Protein AF-V6TIZ8-F1 (afdb_monomer)

Secondary structure (DSSP, 8-state):
--------HHHHHHHHHHHHHTSPPP-THHHHHHHHHT-HHHHHHH--SHHHHHHHHTTS-TT----TTTS-STTS-TT--HHHHHHHTT-HHHHHHHHHHHHSSTTGGGGGGTT---TT---HHHHHHHHT-HHHHHHHHHHHTT----S-EE---TTSS-SEEEE---HHHHHHHTT-HHHHHHHHTTSTT--EEEEEEEE-TTS-EEEEEEEE-HHHHHHHHHHH-TT-THHHHHHHHHHHHHHHHHHHHT-HHHHHHHHHHHTT-B-TTS-BHHHHHHHTT-HHHHHHHHHH-HHHHIIIIIT---TTS--HHHHHHHTT-HHHHHHHHHHHHTT----------S----SS--SSS---HHHHHHHTT-GGGHHHHSS---GGG--

Foldseek 3Di:
DDDDDPDDPVVVVVVVVVVLVPDDDDDCVVLVVVLVVQQLLVSLVPDDDLNNCVVRVLSHQQLDWDDCPNDNDPLGATQQGSLNSCLSVVVLVNSVSLLVLCPDPSNVSSCSLAQGAGPQQDHSLLSCLLVLVQVSVLSRLLFHFQRWGAHWDADDDPDDDGQKTKTGDTSLQSNLVSVSVVSNLQSLLRHQQGWIWMWGWDCDPVRDTDIDIDTDDSLVSLVVVLVVPVPDPVSVSSVVSSLLSQLLNCLQVVVLVSVLVCCVPQQLPHGSQQDHSLLSNLLVLNLVSVVSSCVRCVVSNVVRAQPTATVQRDGSCLSNLVNLNLSSLLVSLLSVLADDDDDDDDDDDDRDDHPVPPDDDDAPSLRVCVVVVSVSCNVSRVDSDYNPPRD

InterPro domains:
  IPR002110 Ankyrin repeat [PF12796] (114-188)
  IPR002110 Ankyrin repeat [PF12796] (267-335)
  IPR002110 Ankyrin repeat [SM00248] (120-149)
  IPR002110 Ankyrin repeat [SM00248] (167-196)
  IPR002110 Ankyrin repeat [SM00248] (273-302)
  IPR036770 Ankyrin repeat-containing domain superfamily [G3DSA:1.25.40.20] (52-194)
  IPR036770 Ankyrin repeat-containing domain superfamily [G3DSA:1.25.40.20] (248-359)
  IPR036770 Ankyrin repeat-containing domain superfamily [SSF48403] (113-335)

Structure (mmCIF, N/CA/C/O backbone):
data_AF-V6TIZ8-F1
#
_entry.id   AF-V6TIZ8-F1
#
loop_
_atom_site.group_PDB
_atom_site.id
_atom_site.type_symbol
_atom_site.label_atom_id
_atom_site.label_alt_id
_atom_site.label_comp_id
_atom_site.label_asym_id
_atom_site.label_entity_id
_atom_site.label_seq_id
_atom_site.pdbx_PDB_ins_code
_atom_site.Cartn_x
_atom_site.Cartn_y
_atom_site.Cartn_z
_atom_site.occupancy
_atom_site.B_iso_or_equiv
_atom_site.auth_seq_id
_atom_site.auth_comp_id
_atom_site.auth_asym_id
_atom_site.auth_atom_id
_atom_site.pdbx_PDB_model_num
ATOM 1 N N . MET A 1 1 ? 41.859 -9.636 8.117 1.00 32.06 1 MET A N 1
ATOM 2 C CA . MET A 1 1 ? 41.592 -8.630 9.161 1.00 32.06 1 MET A CA 1
ATOM 3 C C . MET A 1 1 ? 41.706 -7.266 8.500 1.00 32.06 1 MET A C 1
ATOM 5 O O . MET A 1 1 ? 42.776 -6.679 8.476 1.00 32.06 1 MET A O 1
ATOM 9 N N . LEU A 1 2 ? 40.629 -6.866 7.831 1.00 25.22 2 LEU A N 1
ATOM 10 C CA . LEU A 1 2 ? 40.384 -5.519 7.326 1.00 25.22 2 LEU A CA 1
ATOM 11 C C . LEU A 1 2 ? 38.920 -5.281 7.691 1.00 25.22 2 LEU A C 1
ATOM 13 O O . LEU A 1 2 ? 38.030 -5.826 7.043 1.00 25.22 2 LEU A O 1
ATOM 17 N N . ASP A 1 3 ? 38.716 -4.624 8.828 1.00 27.27 3 ASP A N 1
ATOM 18 C CA . ASP A 1 3 ? 37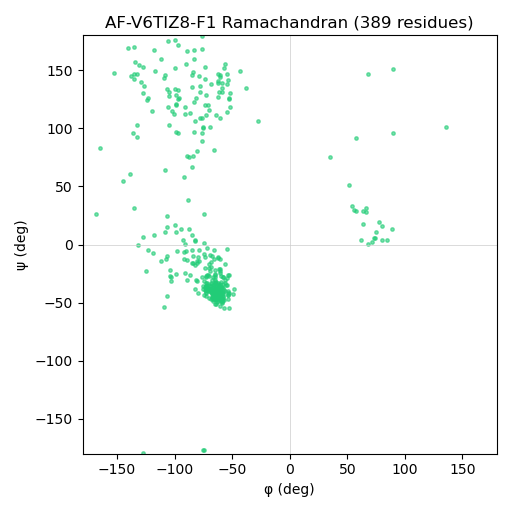.409 -4.169 9.288 1.00 27.27 3 ASP A CA 1
ATOM 19 C C . ASP A 1 3 ? 37.006 -2.977 8.421 1.00 27.27 3 ASP A C 1
ATOM 21 O O . ASP A 1 3 ? 37.612 -1.911 8.517 1.00 27.27 3 ASP A O 1
ATOM 25 N N . PHE A 1 4 ? 35.990 -3.155 7.581 1.00 29.47 4 PHE A N 1
ATOM 26 C CA . PHE A 1 4 ? 35.224 -2.039 7.037 1.00 29.47 4 PHE A CA 1
ATOM 27 C C . PHE A 1 4 ? 33.949 -1.926 7.867 1.00 29.47 4 PHE A C 1
ATOM 29 O O . PHE A 1 4 ? 32.984 -2.664 7.672 1.00 29.47 4 PHE A O 1
ATOM 36 N N . LYS A 1 5 ? 33.977 -1.024 8.845 1.00 32.44 5 LYS A N 1
ATOM 37 C CA . LYS A 1 5 ? 32.765 -0.510 9.475 1.00 32.44 5 LYS A CA 1
ATOM 38 C C . LYS A 1 5 ? 32.143 0.486 8.501 1.00 32.44 5 LYS A C 1
ATOM 40 O O . LYS A 1 5 ? 32.709 1.548 8.283 1.00 32.44 5 LYS A O 1
ATOM 45 N N . MET A 1 6 ? 31.020 0.113 7.896 1.00 41.56 6 MET A N 1
ATOM 46 C CA . MET A 1 6 ? 30.169 1.040 7.149 1.00 41.56 6 MET A CA 1
ATOM 47 C C . MET A 1 6 ? 29.384 1.869 8.164 1.00 41.56 6 MET A C 1
ATOM 49 O O . MET A 1 6 ? 28.387 1.385 8.701 1.00 41.56 6 MET A O 1
ATOM 53 N N . GLU A 1 7 ? 29.878 3.062 8.488 1.00 35.47 7 GLU A N 1
ATOM 54 C CA . GLU A 1 7 ? 29.234 3.941 9.472 1.00 35.47 7 GLU A CA 1
ATOM 55 C C . GLU A 1 7 ? 28.536 5.165 8.852 1.00 35.47 7 GLU A C 1
ATOM 57 O O . GLU A 1 7 ? 27.670 5.705 9.530 1.00 35.47 7 GLU A O 1
ATOM 62 N N . ASP A 1 8 ? 28.731 5.515 7.568 1.00 41.31 8 ASP A N 1
ATOM 63 C CA . ASP A 1 8 ? 28.059 6.685 6.974 1.00 41.31 8 ASP A CA 1
ATOM 64 C C . ASP A 1 8 ? 27.453 6.462 5.571 1.00 41.31 8 ASP A C 1
ATOM 66 O O . ASP A 1 8 ? 27.996 5.775 4.707 1.00 41.31 8 ASP A O 1
ATOM 70 N N . LYS A 1 9 ? 26.280 7.080 5.340 1.00 41.72 9 LYS A N 1
ATOM 71 C CA . LYS A 1 9 ? 25.540 7.101 4.055 1.00 41.72 9 LYS A CA 1
ATOM 72 C C . LYS A 1 9 ? 26.331 7.761 2.914 1.00 41.72 9 LYS A C 1
ATOM 74 O O . LYS A 1 9 ? 26.015 7.516 1.752 1.00 41.72 9 LYS A O 1
ATOM 79 N N . GLU A 1 10 ? 27.316 8.592 3.245 1.00 41.47 10 GLU A N 1
ATOM 80 C CA . GLU A 1 10 ? 28.169 9.297 2.281 1.00 41.47 10 GLU A CA 1
ATOM 81 C C . GLU A 1 10 ? 29.154 8.343 1.586 1.00 41.47 10 GLU A C 1
ATOM 83 O O . GLU A 1 10 ? 29.328 8.440 0.372 1.00 41.47 10 GLU A O 1
ATOM 88 N N . ASP A 1 11 ? 29.658 7.320 2.287 1.00 41.53 11 ASP A N 1
ATOM 89 C CA . ASP A 1 11 ? 30.589 6.332 1.716 1.00 41.53 11 ASP A CA 1
ATOM 90 C C . ASP A 1 11 ? 29.940 5.488 0.601 1.00 41.53 11 ASP A C 1
ATOM 92 O O . ASP A 1 11 ? 30.596 5.060 -0.351 1.00 41.53 11 ASP A O 1
ATOM 96 N N . PHE A 1 12 ? 28.623 5.256 0.682 1.00 42.25 12 PHE A N 1
ATOM 97 C CA . PHE A 1 12 ? 27.878 4.531 -0.352 1.00 42.25 12 PHE A CA 1
ATOM 98 C C . PHE A 1 12 ? 27.689 5.368 -1.627 1.00 42.25 12 PHE A C 1
ATOM 100 O O . PHE A 1 12 ? 27.734 4.821 -2.730 1.00 42.25 12 PHE A O 1
ATOM 107 N N . LEU A 1 13 ? 27.506 6.685 -1.486 1.00 41.97 13 LEU A N 1
ATOM 108 C CA . LEU A 1 13 ? 27.360 7.613 -2.610 1.00 41.97 13 LEU A CA 1
ATOM 109 C C . LEU A 1 13 ? 28.700 7.844 -3.320 1.00 41.97 13 LEU A C 1
ATOM 111 O O . LEU A 1 13 ? 28.737 7.807 -4.546 1.00 41.97 13 LEU A O 1
ATOM 115 N N . GLU A 1 14 ? 29.810 7.944 -2.583 1.00 43.03 14 GLU A N 1
ATOM 116 C CA . GLU A 1 14 ? 31.146 8.032 -3.192 1.00 43.03 14 GLU A CA 1
ATOM 117 C C . GLU A 1 14 ? 31.522 6.755 -3.962 1.00 43.03 14 GLU A C 1
ATOM 119 O O . GLU A 1 14 ? 32.096 6.823 -5.054 1.00 43.03 14 GLU A O 1
ATOM 124 N N . CYS A 1 15 ? 31.157 5.571 -3.454 1.00 40.91 15 CYS A N 1
ATOM 125 C CA . CYS A 1 15 ? 31.331 4.321 -4.198 1.00 40.91 15 CYS A CA 1
ATOM 126 C C . CYS A 1 15 ? 30.463 4.253 -5.467 1.00 40.91 15 CYS A C 1
ATOM 128 O O . CYS A 1 15 ? 30.896 3.665 -6.463 1.00 40.91 15 CYS A O 1
ATOM 130 N N . LEU A 1 16 ? 29.268 4.852 -5.453 1.00 40.81 16 LEU A N 1
ATOM 131 C CA . LEU A 1 16 ? 28.375 4.912 -6.611 1.00 40.81 16 LEU A CA 1
ATOM 132 C C . LEU A 1 16 ? 28.906 5.885 -7.676 1.00 40.81 16 LEU A C 1
ATOM 134 O O . LEU A 1 16 ? 28.978 5.514 -8.846 1.00 40.81 16 LEU A O 1
ATOM 138 N N . ASP A 1 17 ? 29.380 7.065 -7.273 1.00 41.38 17 ASP A N 1
ATOM 139 C CA . ASP A 1 17 ? 29.984 8.057 -8.172 1.00 41.38 17 ASP A CA 1
ATOM 140 C C . ASP A 1 17 ? 31.282 7.541 -8.810 1.00 41.38 17 ASP A C 1
ATOM 142 O O . ASP A 1 17 ? 31.518 7.724 -10.008 1.00 41.38 17 ASP A O 1
ATOM 146 N N . MET A 1 18 ? 32.099 6.799 -8.054 1.00 41.41 18 MET A N 1
ATOM 147 C CA . MET A 1 18 ? 33.290 6.132 -8.593 1.00 41.41 18 MET A CA 1
ATOM 148 C C . MET A 1 18 ? 32.950 4.990 -9.563 1.00 41.41 18 MET A C 1
ATOM 150 O O . MET A 1 18 ? 33.679 4.774 -10.534 1.00 41.41 18 MET A O 1
ATOM 154 N N . ALA A 1 19 ? 31.845 4.270 -9.345 1.00 38.59 19 ALA A N 1
ATOM 155 C CA . ALA A 1 19 ? 31.375 3.234 -10.265 1.00 38.59 19 ALA A CA 1
ATOM 156 C C . ALA A 1 19 ? 30.788 3.824 -11.563 1.00 38.59 19 ALA A C 1
ATOM 158 O O . ALA A 1 19 ? 30.964 3.232 -12.631 1.00 38.59 19 ALA A O 1
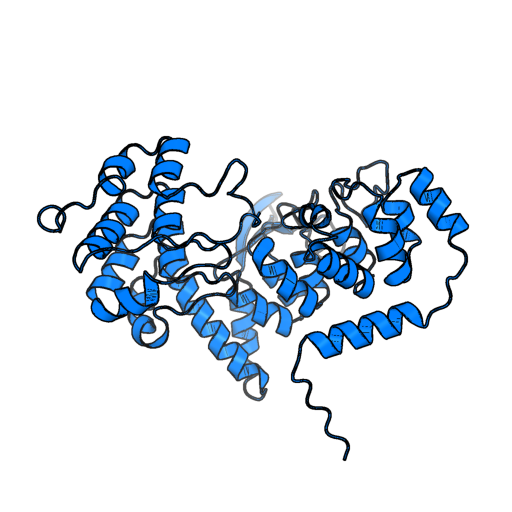ATOM 159 N N . ILE A 1 20 ? 30.154 5.001 -11.482 1.00 41.38 20 ILE A N 1
ATOM 160 C CA . ILE A 1 20 ? 29.631 5.766 -12.625 1.00 41.38 20 ILE A CA 1
ATOM 161 C C . ILE A 1 20 ? 30.778 6.365 -13.457 1.00 41.38 20 ILE A C 1
ATOM 163 O O . ILE A 1 20 ? 30.739 6.315 -14.684 1.00 41.38 20 ILE A O 1
ATOM 167 N N . ALA A 1 21 ? 31.842 6.863 -12.818 1.00 37.03 21 ALA A N 1
ATOM 168 C CA . ALA A 1 21 ? 32.980 7.474 -13.511 1.00 37.03 21 ALA A CA 1
ATOM 169 C C . ALA A 1 21 ? 33.910 6.468 -14.226 1.00 37.03 21 ALA A C 1
ATOM 171 O O . ALA A 1 21 ? 34.665 6.854 -15.121 1.00 37.03 21 ALA A O 1
ATOM 172 N N . ALA A 1 22 ? 33.879 5.183 -13.852 1.00 31.80 22 ALA A N 1
ATOM 173 C CA . ALA A 1 22 ? 34.826 4.175 -14.340 1.00 31.80 22 ALA A CA 1
ATOM 174 C C . ALA A 1 22 ? 34.375 3.400 -15.596 1.00 31.80 22 ALA A C 1
ATOM 176 O O . ALA A 1 22 ? 35.167 2.631 -16.149 1.00 31.80 22 ALA A O 1
ATOM 177 N N .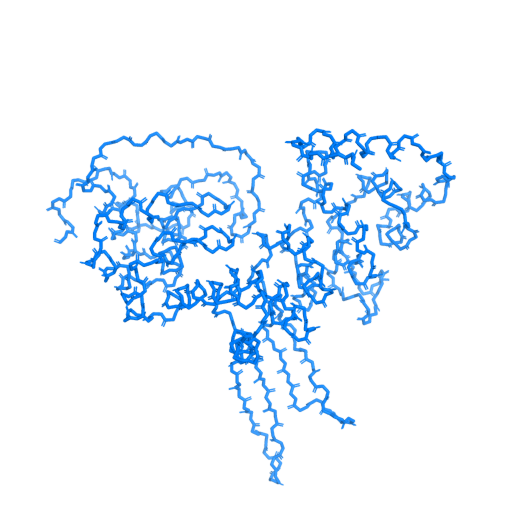 GLN A 1 23 ? 33.142 3.582 -16.080 1.00 39.59 23 GLN A N 1
ATOM 178 C CA . GLN A 1 23 ? 32.653 2.906 -17.286 1.00 39.59 23 GLN A CA 1
ATOM 179 C C . GLN A 1 23 ? 32.617 3.885 -18.461 1.00 39.59 23 GLN A C 1
ATOM 181 O O . GLN A 1 23 ? 31.744 4.738 -18.573 1.00 39.59 23 GLN A O 1
ATOM 186 N N . ALA A 1 24 ? 33.611 3.767 -19.343 1.00 37.38 24 ALA A N 1
ATOM 187 C CA . ALA A 1 24 ? 33.644 4.478 -20.613 1.00 37.38 24 ALA A CA 1
ATOM 188 C C . ALA A 1 24 ? 32.335 4.246 -21.391 1.00 37.38 24 ALA A C 1
ATOM 190 O O . ALA A 1 24 ? 31.964 3.094 -21.625 1.00 37.38 24 ALA A O 1
ATOM 191 N N . LEU A 1 25 ? 31.669 5.340 -21.789 1.00 42.50 25 LEU A N 1
ATOM 192 C CA . LEU A 1 25 ? 30.410 5.323 -22.539 1.00 42.50 25 LEU A CA 1
ATOM 193 C C . LEU A 1 25 ? 30.515 4.422 -23.785 1.00 42.50 25 LEU A C 1
ATOM 195 O O . LEU A 1 25 ? 31.294 4.735 -24.695 1.00 42.50 25 LEU A O 1
ATOM 199 N N . PRO A 1 26 ? 29.710 3.352 -23.893 1.00 38.91 26 PRO A N 1
ATOM 200 C CA . PRO A 1 26 ? 29.415 2.751 -25.179 1.00 38.91 26 PRO A CA 1
ATOM 201 C C . PRO A 1 26 ? 28.443 3.656 -25.954 1.00 38.91 26 PRO A C 1
ATOM 203 O O . PRO A 1 26 ? 27.686 4.435 -25.384 1.00 38.91 26 PRO A O 1
ATOM 206 N N . ALA A 1 27 ? 28.507 3.587 -27.282 1.00 44.78 27 ALA A N 1
ATOM 207 C CA . ALA A 1 27 ? 27.833 4.506 -28.196 1.00 44.78 27 ALA A CA 1
ATOM 208 C C . ALA A 1 27 ? 26.308 4.612 -27.959 1.00 44.78 27 ALA A C 1
ATOM 210 O O . ALA A 1 27 ? 25.559 3.679 -28.244 1.00 44.78 27 ALA A O 1
ATOM 211 N N . THR A 1 28 ? 25.860 5.794 -27.527 1.00 51.25 28 THR A N 1
ATOM 212 C CA . THR A 1 28 ? 24.465 6.154 -27.203 1.00 51.25 28 THR A CA 1
ATOM 213 C C . THR A 1 28 ? 23.566 6.354 -28.428 1.00 51.25 28 THR A C 1
ATOM 215 O O . THR A 1 28 ? 22.351 6.428 -28.295 1.00 51.25 28 THR A O 1
ATOM 218 N N . GLY A 1 29 ? 24.123 6.366 -29.646 1.00 57.19 29 GLY A N 1
ATOM 219 C CA . GLY A 1 29 ? 23.410 6.823 -30.846 1.00 57.19 29 GLY A CA 1
ATOM 220 C C . GLY A 1 29 ? 22.130 6.057 -31.220 1.00 57.19 29 GLY A C 1
ATOM 221 O O . GLY A 1 29 ? 21.266 6.627 -31.879 1.00 57.19 29 GLY A O 1
ATOM 222 N N . HIS A 1 30 ? 21.974 4.789 -30.815 1.00 60.12 30 HIS A N 1
ATOM 223 C CA . HIS A 1 30 ? 20.725 4.042 -31.034 1.00 60.12 30 HIS A CA 1
ATOM 224 C C . HIS A 1 30 ? 19.658 4.347 -29.970 1.00 60.12 30 HIS A C 1
ATOM 226 O O . HIS A 1 30 ? 18.483 4.483 -30.302 1.00 60.12 30 HIS A O 1
ATOM 232 N N . LEU A 1 31 ? 20.069 4.511 -28.710 1.00 57.97 31 LEU A N 1
ATOM 233 C CA . LEU A 1 31 ? 19.179 4.888 -27.609 1.00 57.97 31 LEU A CA 1
ATOM 234 C C . LEU A 1 31 ? 18.711 6.342 -27.754 1.00 57.97 31 LEU A C 1
ATOM 236 O O . LEU A 1 31 ? 17.535 6.627 -27.544 1.00 57.97 31 LEU A O 1
ATOM 240 N N . ASP A 1 32 ? 19.594 7.226 -28.223 1.00 58.34 32 ASP A N 1
ATOM 241 C CA . ASP A 1 32 ? 19.279 8.622 -28.545 1.00 58.34 32 ASP A CA 1
ATOM 242 C C . ASP A 1 32 ? 18.220 8.722 -29.664 1.00 58.34 32 ASP A C 1
ATOM 244 O O . ASP A 1 32 ? 17.348 9.592 -29.636 1.00 58.34 32 ASP A O 1
ATOM 248 N N . ALA A 1 33 ? 18.243 7.798 -30.636 1.00 58.34 33 ALA A N 1
ATOM 249 C CA . ALA A 1 33 ? 17.231 7.715 -31.691 1.00 58.34 33 ALA A CA 1
ATOM 250 C C . ALA A 1 33 ? 15.867 7.238 -31.154 1.00 58.34 33 ALA A C 1
ATOM 252 O O . ALA A 1 33 ? 14.840 7.802 -31.525 1.00 58.34 33 ALA A O 1
ATOM 253 N N . LEU A 1 34 ? 15.837 6.269 -30.234 1.00 55.44 34 LEU A N 1
ATOM 254 C CA . LEU A 1 34 ? 14.595 5.803 -29.593 1.00 55.44 34 LEU A CA 1
ATOM 255 C C . LEU A 1 34 ? 13.983 6.865 -28.666 1.00 55.44 34 LEU A C 1
ATOM 257 O O . LEU A 1 34 ? 12.766 7.035 -28.633 1.00 55.44 34 LEU A O 1
ATOM 261 N N . ALA A 1 35 ? 14.820 7.644 -27.976 1.00 55.56 35 ALA A N 1
ATOM 262 C CA . ALA A 1 35 ? 14.371 8.820 -27.235 1.00 55.56 35 ALA A CA 1
ATOM 263 C C . ALA A 1 35 ? 13.741 9.877 -28.159 1.00 55.56 35 ALA A C 1
ATOM 265 O O . ALA A 1 35 ? 12.767 10.525 -27.782 1.00 55.56 35 ALA A O 1
ATOM 266 N N . SER A 1 36 ? 14.230 10.006 -29.399 1.00 52.66 36 SER A N 1
ATOM 267 C CA . SER A 1 36 ? 13.640 10.910 -30.397 1.00 52.66 36 SER A CA 1
ATOM 268 C C . SER A 1 36 ? 12.276 10.447 -30.933 1.00 52.66 36 SER A C 1
ATOM 270 O O . SER A 1 36 ? 11.459 11.284 -31.318 1.00 52.66 36 SER A O 1
ATOM 272 N N . GLU A 1 37 ? 12.002 9.138 -30.910 1.00 58.34 37 GLU A N 1
ATOM 273 C CA . GLU A 1 37 ? 10.684 8.554 -31.212 1.00 58.34 37 GLU A CA 1
ATOM 274 C C . GLU A 1 37 ? 9.709 8.649 -30.021 1.00 58.34 37 GLU A C 1
ATOM 276 O O . GLU A 1 37 ? 8.508 8.442 -30.186 1.00 58.34 37 GLU A O 1
ATOM 281 N N . ASN A 1 38 ? 10.216 9.029 -28.839 1.00 64.81 38 ASN A N 1
ATOM 282 C CA . ASN A 1 38 ? 9.487 9.204 -27.581 1.00 64.81 38 ASN A CA 1
ATOM 283 C C . ASN A 1 38 ? 8.704 7.953 -27.125 1.00 64.81 38 ASN A C 1
ATOM 285 O O . ASN A 1 38 ? 7.676 8.061 -26.452 1.00 64.81 38 ASN A O 1
ATOM 289 N N . ASP A 1 39 ? 9.192 6.759 -27.477 1.00 81.81 39 ASP A N 1
ATOM 290 C CA . ASP A 1 39 ? 8.624 5.485 -27.032 1.00 81.81 39 ASP A CA 1
ATOM 291 C C . ASP A 1 39 ? 9.402 4.939 -25.826 1.00 81.81 39 ASP A C 1
ATOM 293 O O . ASP A 1 39 ? 10.440 4.277 -25.940 1.00 81.81 39 ASP A O 1
ATOM 297 N N . LEU A 1 40 ? 8.866 5.225 -24.638 1.00 86.81 40 LEU A N 1
ATOM 298 C CA . LEU A 1 40 ? 9.433 4.805 -23.360 1.00 86.81 40 LEU A CA 1
ATOM 299 C C . LEU A 1 40 ? 9.607 3.282 -23.262 1.00 86.81 40 LEU A C 1
ATOM 301 O O . LEU A 1 40 ? 10.597 2.817 -22.702 1.00 86.81 40 LEU A O 1
ATOM 305 N N . PHE A 1 41 ? 8.670 2.479 -23.770 1.00 86.94 41 PHE A N 1
ATOM 306 C CA . PHE A 1 41 ? 8.721 1.031 -23.559 1.00 86.94 41 PHE A CA 1
ATOM 307 C C . PHE A 1 41 ? 9.682 0.337 -24.521 1.00 86.94 41 PHE A C 1
ATOM 309 O O . PHE A 1 41 ? 10.325 -0.635 -24.120 1.00 86.94 41 PHE A O 1
ATOM 316 N N . LEU A 1 42 ? 9.854 0.851 -25.743 1.00 84.44 42 LEU A N 1
ATOM 317 C CA . LEU A 1 42 ? 10.945 0.415 -26.617 1.00 84.44 42 LEU A CA 1
ATOM 318 C C . LEU A 1 42 ? 12.309 0.749 -26.007 1.00 84.44 42 LEU A C 1
ATOM 320 O O . LEU A 1 42 ? 13.192 -0.108 -25.973 1.00 84.44 42 LEU A O 1
ATOM 324 N N . TYR A 1 43 ? 12.457 1.944 -25.432 1.00 88.56 43 TYR A N 1
ATOM 325 C CA . TYR A 1 43 ? 13.667 2.308 -24.699 1.00 88.56 43 TYR A CA 1
ATOM 326 C C . TYR A 1 43 ? 13.939 1.357 -23.518 1.00 88.56 43 TYR A C 1
ATOM 328 O O . TYR A 1 43 ? 15.025 0.786 -23.414 1.00 88.56 43 TYR A O 1
ATOM 336 N N . LEU A 1 44 ? 12.943 1.102 -22.660 1.00 89.88 44 LEU A N 1
ATOM 337 C CA . LEU A 1 44 ? 13.079 0.187 -21.515 1.00 89.88 44 LEU A CA 1
ATOM 338 C C . LEU A 1 44 ? 13.329 -1.273 -21.926 1.00 89.88 44 LEU A C 1
ATOM 340 O O . LEU A 1 44 ? 13.894 -2.060 -21.154 1.00 89.88 44 LEU A O 1
ATOM 344 N N . LYS A 1 45 ? 12.905 -1.663 -23.129 1.00 88.12 45 LYS A N 1
ATOM 345 C CA . LYS A 1 45 ? 13.174 -2.987 -23.688 1.00 88.12 45 LYS A CA 1
ATOM 346 C C . LYS A 1 45 ? 14.656 -3.161 -24.018 1.00 88.12 45 LYS A C 1
ATOM 348 O O . LYS A 1 45 ? 15.236 -4.164 -23.599 1.00 88.12 45 LYS A O 1
ATOM 353 N N . GLU A 1 46 ? 15.260 -2.184 -24.687 1.00 88.25 46 GLU A N 1
ATOM 354 C CA . GLU A 1 46 ? 16.658 -2.239 -25.140 1.00 88.25 46 GLU A CA 1
ATOM 355 C C . GLU A 1 46 ? 17.660 -1.873 -24.032 1.00 88.25 46 GLU A C 1
ATOM 357 O O . GLU A 1 46 ? 18.771 -2.411 -23.982 1.00 88.25 46 GLU A O 1
ATOM 362 N N . VAL A 1 47 ? 17.266 -1.009 -23.087 1.00 90.88 47 VAL A N 1
ATOM 363 C CA . VAL A 1 47 ? 18.151 -0.598 -21.993 1.00 90.88 47 VAL A CA 1
ATOM 364 C C . VAL A 1 47 ? 18.558 -1.796 -21.136 1.00 90.88 47 VAL A C 1
ATOM 366 O O . VAL A 1 47 ? 17.733 -2.624 -20.723 1.00 90.88 47 VAL A O 1
ATOM 369 N N . SER A 1 48 ? 19.861 -1.894 -20.887 1.00 89.88 48 SER A N 1
ATOM 370 C CA . SER A 1 48 ? 20.473 -3.049 -20.226 1.00 89.88 48 SER A CA 1
ATOM 371 C C . SER A 1 48 ? 21.284 -2.672 -18.986 1.00 89.88 48 SER A C 1
ATOM 373 O O . SER A 1 48 ? 21.452 -3.518 -18.109 1.00 89.88 48 SER A O 1
ATOM 375 N N . THR A 1 49 ? 21.751 -1.422 -18.872 1.00 92.56 49 THR A N 1
ATOM 376 C CA . THR A 1 49 ? 22.561 -0.964 -17.735 1.00 92.56 49 THR A CA 1
ATOM 377 C C . THR A 1 49 ? 21.862 0.140 -16.926 1.00 92.56 49 THR A C 1
ATOM 379 O O . THR A 1 49 ? 21.094 0.926 -17.491 1.00 92.56 49 THR A O 1
ATOM 382 N N . PRO A 1 50 ? 22.111 0.224 -15.603 1.00 93.50 50 PRO A N 1
ATOM 383 C CA . PRO A 1 50 ? 21.610 1.315 -14.762 1.00 93.50 50 PRO A CA 1
ATOM 384 C C . PRO A 1 50 ? 22.055 2.706 -15.226 1.00 93.50 50 PRO A C 1
ATOM 386 O O . PRO A 1 50 ? 21.270 3.648 -15.163 1.00 93.50 50 PRO A O 1
ATOM 389 N N . ALA A 1 51 ? 23.295 2.830 -15.707 1.00 89.06 51 ALA A N 1
ATOM 390 C CA . ALA A 1 51 ? 23.852 4.100 -16.165 1.00 89.06 51 ALA A CA 1
ATOM 391 C C . ALA A 1 51 ? 23.110 4.622 -17.402 1.00 89.06 51 ALA A C 1
ATOM 393 O O . ALA A 1 51 ? 22.689 5.777 -17.415 1.00 89.06 51 ALA A O 1
ATOM 394 N N . ASP A 1 52 ? 22.875 3.750 -18.389 1.00 89.31 52 ASP A N 1
ATOM 395 C CA . ASP A 1 52 ? 22.114 4.110 -19.588 1.00 89.31 52 ASP A CA 1
ATOM 396 C C . ASP A 1 52 ? 20.692 4.522 -19.206 1.00 89.31 52 ASP A C 1
ATOM 398 O O . ASP A 1 52 ? 20.222 5.573 -19.632 1.00 89.31 52 ASP A O 1
ATOM 402 N N . LEU A 1 53 ? 20.037 3.745 -18.328 1.00 91.12 53 LEU A N 1
ATOM 403 C CA . LEU A 1 53 ? 18.694 4.051 -17.840 1.00 91.12 53 LEU A CA 1
ATOM 404 C C . LEU A 1 53 ? 18.620 5.470 -17.275 1.00 91.12 53 LEU A C 1
ATOM 406 O O . LEU A 1 53 ? 17.786 6.241 -17.740 1.00 91.12 53 LEU A O 1
ATOM 410 N N . LEU A 1 54 ? 19.488 5.820 -16.323 1.00 89.50 54 LEU A N 1
ATOM 411 C CA . LEU A 1 54 ? 19.482 7.137 -15.680 1.00 89.50 54 LEU A CA 1
ATOM 412 C C . LEU A 1 54 ? 19.816 8.278 -16.648 1.00 89.50 54 LEU A C 1
ATOM 414 O O . LEU A 1 54 ? 19.252 9.363 -16.513 1.00 89.50 54 LEU A O 1
ATOM 418 N N . ALA A 1 55 ? 20.675 8.029 -17.639 1.00 86.31 55 ALA A N 1
ATOM 419 C CA . ALA A 1 55 ? 21.032 9.023 -18.645 1.00 86.31 55 ALA A CA 1
ATOM 420 C C . ALA A 1 55 ? 19.842 9.417 -19.538 1.00 86.31 55 ALA A C 1
ATOM 422 O O . ALA A 1 55 ? 19.724 10.583 -19.910 1.00 86.31 55 ALA A O 1
ATOM 423 N N . GLY A 1 56 ? 18.958 8.468 -19.871 1.00 84.12 56 GLY A N 1
ATOM 424 C CA . GLY A 1 56 ? 17.834 8.711 -20.784 1.00 84.12 56 GLY A CA 1
ATOM 425 C C . GLY A 1 56 ? 16.462 8.870 -20.125 1.00 84.12 56 GLY A C 1
ATOM 426 O O . GLY A 1 56 ? 15.600 9.552 -20.673 1.00 84.12 56 GLY A O 1
ATOM 427 N N . VAL A 1 57 ? 16.219 8.270 -18.953 1.00 85.81 57 VAL A N 1
ATOM 428 C CA . VAL A 1 57 ? 14.857 8.130 -18.395 1.00 85.81 57 VAL A CA 1
ATOM 429 C C . VAL A 1 57 ? 14.190 9.463 -18.045 1.00 85.81 57 VAL A C 1
ATOM 431 O O . VAL A 1 57 ? 12.969 9.576 -18.127 1.00 85.81 57 VAL A O 1
ATOM 434 N N . SER A 1 58 ? 14.980 10.485 -17.711 1.00 84.44 58 SER A N 1
ATOM 435 C CA . SER A 1 58 ? 14.498 11.834 -17.389 1.00 84.44 58 SER A CA 1
ATOM 436 C C . SER A 1 58 ? 13.907 12.578 -18.593 1.00 84.44 58 SER A C 1
ATOM 438 O O . SER A 1 58 ? 13.150 13.530 -18.406 1.00 84.44 58 SER A O 1
ATOM 440 N N . ALA A 1 59 ? 14.222 12.145 -19.818 1.00 85.12 59 ALA A N 1
ATOM 441 C CA . ALA A 1 59 ? 13.710 12.744 -21.046 1.00 85.12 59 ALA A CA 1
ATOM 442 C C . ALA A 1 59 ? 12.290 12.273 -21.410 1.00 85.12 59 ALA A C 1
ATOM 444 O O . ALA A 1 59 ? 11.646 12.892 -22.257 1.00 85.12 59 ALA A O 1
ATOM 445 N N . PHE A 1 60 ? 11.794 11.200 -20.785 1.00 86.56 60 PHE A N 1
ATOM 446 C CA . PHE A 1 60 ? 10.504 10.596 -21.115 1.00 86.56 60 PHE A CA 1
ATOM 447 C C . PHE A 1 60 ? 9.385 11.022 -20.160 1.00 86.56 60 PHE A C 1
ATOM 449 O O . PHE A 1 60 ? 9.594 11.257 -18.969 1.00 86.56 60 PHE A O 1
ATOM 456 N N . ASP A 1 61 ? 8.151 11.020 -20.669 1.00 84.81 61 ASP A N 1
ATOM 457 C CA . ASP A 1 61 ? 6.959 11.108 -19.829 1.00 84.81 61 ASP A CA 1
ATOM 458 C C . ASP A 1 61 ? 6.695 9.763 -19.130 1.00 84.81 61 ASP A C 1
ATOM 460 O O . ASP A 1 61 ? 6.140 8.820 -19.698 1.00 84.81 61 ASP A O 1
ATOM 464 N N . LEU A 1 62 ? 7.072 9.680 -17.853 1.00 87.50 62 LEU A N 1
ATOM 465 C CA . LEU A 1 62 ? 6.880 8.488 -17.023 1.00 87.50 62 LEU A CA 1
ATOM 466 C C . LEU A 1 62 ? 5.420 8.242 -16.623 1.00 87.50 62 LEU A C 1
ATOM 468 O O . LEU A 1 62 ? 5.128 7.222 -15.994 1.00 87.50 62 LEU A O 1
ATOM 472 N N . SER A 1 63 ? 4.484 9.123 -16.989 1.00 84.38 63 SER A N 1
ATOM 473 C CA . SER A 1 63 ? 3.049 8.889 -16.807 1.00 84.38 63 SER A CA 1
ATOM 474 C C . SER A 1 63 ? 2.452 7.960 -17.873 1.00 84.38 63 SER A C 1
ATOM 476 O O . SER A 1 63 ? 1.376 7.396 -17.654 1.00 84.38 63 SER A O 1
ATOM 478 N N . VAL A 1 64 ? 3.175 7.714 -18.974 1.00 86.12 64 VAL A N 1
ATOM 479 C CA . VAL A 1 64 ? 2.747 6.832 -20.069 1.00 86.12 64 VAL A CA 1
ATOM 480 C C . VAL A 1 64 ? 2.566 5.390 -19.580 1.00 86.12 64 VAL A C 1
ATOM 482 O O . VAL A 1 64 ? 3.322 4.876 -18.749 1.00 86.12 64 VAL A O 1
ATOM 485 N N . ARG A 1 65 ? 1.523 4.723 -20.079 1.00 86.31 65 ARG A N 1
ATOM 486 C CA . ARG A 1 65 ? 1.163 3.342 -19.727 1.00 86.31 65 ARG A CA 1
ATOM 487 C C . ARG A 1 65 ? 1.005 2.506 -20.983 1.00 86.31 65 ARG A C 1
ATOM 489 O O . ARG A 1 65 ? 0.645 3.039 -22.028 1.00 86.31 65 ARG A O 1
ATOM 496 N N . THR A 1 66 ? 1.231 1.202 -20.861 1.00 83.69 66 THR A N 1
ATOM 497 C CA . THR A 1 66 ? 0.966 0.278 -21.966 1.00 83.69 66 THR A CA 1
ATOM 498 C C . THR A 1 66 ? -0.511 0.316 -22.361 1.00 83.69 66 THR A C 1
ATOM 500 O O . THR A 1 66 ? -1.410 0.432 -21.518 1.00 83.69 66 THR A O 1
ATOM 503 N N . ASP A 1 67 ? -0.763 0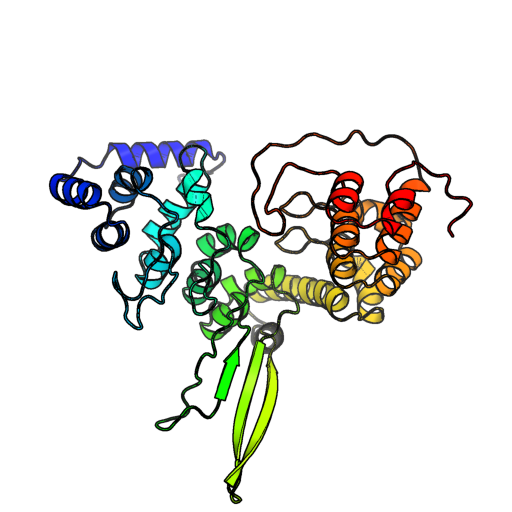.173 -23.655 1.00 77.12 67 ASP A N 1
ATOM 504 C CA . ASP A 1 67 ? -2.087 -0.031 -24.224 1.00 77.12 67 ASP A CA 1
ATOM 505 C C . ASP A 1 67 ? -2.096 -1.262 -25.142 1.00 77.12 67 ASP A C 1
ATOM 507 O O . ASP A 1 67 ? -1.082 -1.946 -25.312 1.00 77.12 67 ASP A O 1
ATOM 511 N N . ASP A 1 68 ? -3.257 -1.550 -25.729 1.00 63.66 68 ASP A N 1
ATOM 512 C CA . ASP A 1 68 ? -3.456 -2.717 -26.593 1.00 63.66 68 ASP A CA 1
ATOM 513 C C . ASP A 1 68 ? -2.632 -2.645 -27.901 1.00 63.66 68 ASP A C 1
ATOM 515 O O . ASP A 1 68 ? -2.518 -3.644 -28.608 1.00 63.66 68 ASP A O 1
ATOM 519 N N . SER A 1 69 ? -2.049 -1.485 -28.231 1.00 62.09 69 SER A N 1
ATOM 520 C CA . SER A 1 69 ? -1.298 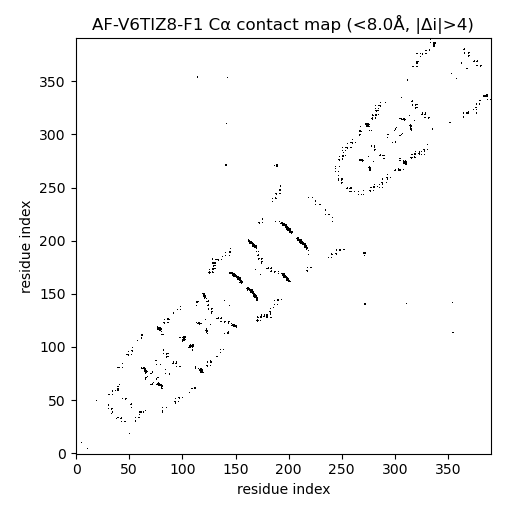-1.231 -29.466 1.00 62.09 69 SER A CA 1
ATOM 521 C C . SER A 1 69 ? 0.221 -1.229 -29.284 1.00 62.09 69 SER A C 1
ATOM 523 O O . SER A 1 69 ? 0.938 -1.643 -30.192 1.00 62.09 69 SER A O 1
ATOM 525 N N . LEU A 1 70 ? 0.710 -0.807 -28.115 1.00 57.19 70 LEU A N 1
ATOM 526 C CA . LEU A 1 70 ? 2.132 -0.560 -27.880 1.00 57.19 70 LEU A CA 1
ATOM 527 C C . LEU A 1 70 ? 2.907 -1.806 -27.454 1.00 57.19 70 LEU A C 1
ATOM 529 O O . LEU A 1 70 ? 4.090 -1.864 -27.737 1.00 57.19 70 LEU A O 1
ATOM 533 N N . LEU A 1 71 ? 2.268 -2.800 -26.825 1.00 58.84 71 LEU A N 1
ATOM 534 C CA . LEU A 1 71 ? 2.876 -4.073 -26.377 1.00 58.84 71 LEU A CA 1
ATOM 535 C C . LEU A 1 71 ? 1.790 -5.102 -25.964 1.00 58.84 71 LEU A C 1
ATOM 537 O O . LEU A 1 71 ? 2.029 -5.970 -25.125 1.00 58.84 71 LEU A O 1
ATOM 541 N N . GLY A 1 72 ? 0.578 -4.985 -26.527 1.00 45.94 72 GLY A N 1
ATOM 542 C CA . GLY A 1 72 ? -0.634 -5.708 -26.120 1.00 45.94 72 GLY A CA 1
ATOM 543 C C . GLY A 1 72 ? -0.579 -7.224 -26.339 1.00 45.94 72 GLY A C 1
ATOM 544 O O . GLY A 1 72 ? -1.112 -7.751 -27.313 1.00 45.94 72 GLY A O 1
ATOM 545 N N . GLY A 1 73 ? 0.046 -7.937 -25.407 1.00 54.31 73 GLY A N 1
ATOM 546 C CA . GLY A 1 73 ? -0.020 -9.389 -25.248 1.00 54.31 73 GLY A CA 1
ATOM 547 C C . GLY A 1 73 ? -0.216 -9.758 -23.774 1.00 54.31 73 GLY A C 1
ATOM 548 O O . GLY A 1 73 ? -0.085 -8.903 -22.902 1.00 54.31 73 GLY A O 1
ATOM 549 N N . GLU A 1 74 ? -0.497 -11.034 -23.468 1.00 57.06 74 GLU A N 1
ATOM 550 C CA . GLU A 1 74 ? -0.698 -11.500 -22.075 1.00 57.06 74 GLU A CA 1
ATOM 551 C C . GLU A 1 74 ? 0.492 -11.206 -21.136 1.00 57.06 74 GLU A C 1
ATOM 553 O O . GLU A 1 74 ? 0.340 -11.230 -19.917 1.00 57.06 74 GLU A O 1
ATOM 558 N N . GLU A 1 75 ? 1.670 -10.910 -21.690 1.00 68.94 75 GLU A N 1
ATOM 559 C CA . GLU A 1 75 ? 2.896 -10.621 -20.944 1.00 68.94 75 GLU A CA 1
ATOM 560 C C . GLU A 1 75 ? 2.879 -9.243 -20.250 1.00 68.94 75 GLU A C 1
ATOM 562 O O . GLU A 1 75 ? 3.360 -9.120 -19.120 1.00 68.94 75 GLU A O 1
ATOM 567 N N . PHE A 1 76 ? 2.266 -8.225 -20.872 1.00 82.94 76 PHE A N 1
ATOM 568 C CA . PHE A 1 76 ? 2.205 -6.853 -20.352 1.00 82.94 76 PHE A CA 1
ATOM 569 C C . PHE A 1 76 ? 0.770 -6.310 -20.433 1.00 82.94 76 PHE A C 1
ATOM 571 O O . PHE A 1 76 ? 0.378 -5.740 -21.452 1.00 82.94 76 PHE A O 1
ATOM 578 N N . PRO A 1 77 ? -0.028 -6.464 -19.361 1.00 82.94 77 PRO A N 1
ATOM 579 C CA . PRO A 1 77 ? -1.402 -5.978 -19.322 1.00 82.94 77 PRO A CA 1
ATOM 580 C C . PRO A 1 77 ? -1.492 -4.478 -19.599 1.00 82.94 77 PRO A C 1
ATOM 582 O O . PRO A 1 77 ? -0.571 -3.721 -19.277 1.00 82.94 77 PRO A O 1
ATOM 585 N N . ARG A 1 78 ? -2.621 -4.031 -20.149 1.00 83.88 78 ARG A N 1
ATOM 586 C CA . ARG A 1 78 ? -2.916 -2.606 -20.326 1.00 83.88 78 ARG A CA 1
ATOM 587 C C . ARG A 1 78 ? -2.782 -1.864 -18.994 1.00 83.88 78 ARG A C 1
ATOM 589 O O . ARG A 1 78 ? -3.181 -2.370 -17.952 1.00 83.88 78 ARG A O 1
ATOM 596 N N . GLY A 1 79 ? -2.253 -0.647 -19.016 1.00 84.25 79 GLY A N 1
ATOM 597 C CA . GLY A 1 79 ? -2.040 0.134 -17.798 1.00 84.25 79 GLY A CA 1
ATOM 598 C C . GLY A 1 79 ? -0.730 -0.185 -17.066 1.00 84.25 79 GLY A C 1
ATOM 599 O O . GLY A 1 79 ? -0.484 0.403 -16.017 1.00 84.25 79 GLY A O 1
ATOM 600 N N . THR A 1 80 ? 0.126 -1.062 -17.605 1.00 90.00 80 THR A N 1
ATOM 601 C CA . THR A 1 80 ? 1.456 -1.338 -17.038 1.00 90.00 80 THR A CA 1
ATOM 602 C C . THR A 1 80 ? 2.297 -0.057 -17.070 1.00 90.00 80 THR A C 1
ATOM 604 O O . THR A 1 80 ? 2.426 0.590 -18.112 1.00 90.00 80 THR A O 1
ATOM 607 N N . SER A 1 81 ? 2.856 0.327 -15.920 1.00 92.56 81 SER A N 1
ATOM 608 C CA . SER A 1 81 ? 3.803 1.443 -15.796 1.00 92.56 81 SER A CA 1
ATOM 609 C C . SER A 1 81 ? 5.233 1.011 -16.135 1.00 92.56 81 SER A C 1
ATOM 611 O O . SER A 1 81 ? 5.532 -0.181 -16.184 1.00 92.56 81 SER A O 1
ATOM 613 N N . ALA A 1 82 ? 6.150 1.967 -16.314 1.00 93.44 82 ALA A N 1
ATOM 614 C CA . ALA A 1 82 ? 7.572 1.680 -16.534 1.00 93.44 82 ALA A CA 1
ATOM 615 C C . ALA A 1 82 ? 8.177 0.768 -15.450 1.00 93.44 82 ALA A C 1
ATOM 617 O O . ALA A 1 82 ? 8.885 -0.191 -15.757 1.00 93.44 82 ALA A O 1
ATOM 618 N N . LEU A 1 83 ? 7.847 1.024 -14.180 1.00 95.44 83 LEU A N 1
ATOM 619 C CA . LEU A 1 83 ? 8.337 0.223 -13.060 1.00 95.44 83 LEU A CA 1
ATOM 620 C C . LEU A 1 83 ? 7.776 -1.207 -13.095 1.00 95.44 83 LEU A C 1
ATOM 622 O O . LEU A 1 83 ? 8.527 -2.172 -12.959 1.00 95.44 83 LEU A O 1
ATOM 626 N N . MET A 1 84 ? 6.471 -1.359 -13.347 1.00 94.69 84 MET A N 1
ATOM 627 C CA . MET A 1 84 ? 5.841 -2.676 -13.501 1.00 94.69 84 MET A CA 1
ATOM 628 C C . MET A 1 84 ? 6.409 -3.441 -14.700 1.00 94.69 84 MET A C 1
ATOM 630 O O . MET A 1 84 ? 6.621 -4.648 -14.612 1.00 94.69 84 MET A O 1
ATOM 634 N N . TYR A 1 85 ? 6.684 -2.746 -15.807 1.00 93.62 85 TYR A N 1
ATOM 635 C CA . TYR A 1 85 ? 7.286 -3.328 -17.001 1.00 93.62 85 TYR A CA 1
ATOM 636 C C . TYR A 1 85 ? 8.650 -3.947 -16.688 1.00 93.62 85 TYR A C 1
ATOM 638 O O . TYR A 1 85 ? 8.874 -5.115 -17.001 1.00 93.62 85 TYR A O 1
ATOM 646 N N . LEU A 1 86 ? 9.536 -3.208 -16.008 1.00 95.19 86 LEU A N 1
ATOM 647 C CA . LEU A 1 86 ? 10.861 -3.709 -15.627 1.00 95.19 86 LEU A CA 1
ATOM 648 C C . LEU A 1 86 ? 10.770 -4.943 -14.718 1.00 95.19 86 LEU A C 1
ATOM 650 O O . LEU A 1 86 ? 11.517 -5.903 -14.915 1.00 95.19 86 LEU A O 1
ATOM 654 N N . LEU A 1 87 ? 9.824 -4.963 -13.775 1.00 95.12 87 LEU A N 1
ATOM 655 C CA . LEU A 1 87 ? 9.590 -6.118 -12.901 1.00 95.12 87 LEU A CA 1
ATOM 656 C C . LEU A 1 87 ? 9.066 -7.338 -13.674 1.00 95.12 87 LEU A C 1
ATOM 658 O O . LEU A 1 87 ? 9.577 -8.442 -13.491 1.00 95.12 87 LEU A O 1
ATOM 662 N N . ARG A 1 88 ? 8.107 -7.147 -14.590 1.00 91.56 88 ARG A N 1
ATOM 663 C CA . ARG A 1 88 ? 7.591 -8.213 -15.474 1.00 91.56 88 ARG A CA 1
ATOM 664 C C . ARG A 1 88 ? 8.679 -8.768 -16.393 1.00 91.56 88 ARG A C 1
ATOM 666 O O . ARG A 1 88 ? 8.779 -9.981 -16.562 1.00 91.56 88 ARG A O 1
ATOM 673 N N . ALA A 1 89 ? 9.546 -7.893 -16.901 1.00 91.25 89 ALA A N 1
ATOM 674 C CA . ALA A 1 89 ? 10.715 -8.248 -17.701 1.00 91.25 89 ALA A CA 1
ATOM 675 C C . ALA A 1 89 ? 11.872 -8.849 -16.873 1.00 91.25 89 ALA A C 1
ATOM 677 O O . ALA A 1 89 ? 12.923 -9.157 -17.434 1.00 91.25 89 ALA A O 1
ATOM 678 N N . LYS A 1 90 ? 11.703 -9.018 -15.551 1.00 91.81 90 LYS A N 1
ATOM 679 C CA . LYS A 1 90 ? 12.715 -9.540 -14.612 1.00 91.81 90 LYS A CA 1
ATOM 680 C C . LYS A 1 90 ? 14.018 -8.730 -14.598 1.00 91.81 90 LYS A C 1
ATOM 682 O O . LYS A 1 90 ? 15.088 -9.256 -14.303 1.00 91.81 90 LYS A O 1
ATOM 687 N N . LYS A 1 91 ? 13.928 -7.432 -14.890 1.00 94.06 91 LYS A N 1
ATOM 688 C CA . LYS A 1 91 ? 15.030 -6.465 -14.851 1.00 94.06 91 LYS A CA 1
ATOM 689 C C . LYS A 1 91 ? 15.096 -5.796 -13.469 1.00 94.06 91 LYS A C 1
ATOM 691 O O . LYS A 1 91 ? 14.982 -4.578 -13.359 1.00 94.06 91 LYS A O 1
ATOM 696 N N . GLU A 1 92 ? 15.262 -6.597 -12.411 1.00 94.00 92 GLU A N 1
ATOM 697 C CA . GLU A 1 92 ? 15.219 -6.151 -11.002 1.00 94.00 92 GLU A CA 1
ATOM 698 C C . GLU A 1 92 ? 16.175 -4.985 -10.719 1.00 94.00 92 GLU A C 1
ATOM 700 O O . GLU A 1 92 ? 15.765 -3.981 -10.144 1.00 94.00 92 GLU A O 1
ATOM 705 N N . LEU A 1 93 ? 17.427 -5.082 -11.181 1.00 94.81 93 LEU A N 1
ATOM 706 C CA . LEU A 1 93 ? 18.439 -4.045 -10.966 1.00 94.81 93 LEU A CA 1
ATOM 707 C C . LEU A 1 93 ? 18.044 -2.700 -11.598 1.00 94.81 93 LEU A C 1
ATOM 709 O O . LEU A 1 93 ? 18.323 -1.638 -11.049 1.00 94.81 93 LEU A O 1
ATOM 713 N N . LEU A 1 94 ? 17.375 -2.732 -12.751 1.00 96.12 94 LEU A N 1
ATOM 714 C CA . LEU A 1 94 ? 16.889 -1.524 -13.415 1.00 96.12 94 LEU A CA 1
ATOM 715 C C . LEU A 1 94 ? 15.652 -0.973 -12.703 1.00 96.12 94 LEU A C 1
ATOM 717 O O . LEU A 1 94 ? 15.534 0.238 -12.546 1.00 96.12 94 LEU A O 1
ATOM 721 N N . ALA A 1 95 ? 14.763 -1.847 -12.223 1.00 96.56 95 ALA A N 1
ATOM 722 C CA . ALA A 1 95 ? 13.607 -1.446 -11.426 1.00 96.56 95 ALA A CA 1
ATOM 723 C C . ALA A 1 95 ? 14.029 -0.771 -10.110 1.00 96.56 95 ALA A C 1
ATOM 725 O O . ALA A 1 95 ? 13.484 0.274 -9.761 1.00 96.56 95 ALA A O 1
ATOM 726 N N . SER A 1 96 ? 15.023 -1.324 -9.407 1.00 94.88 96 SER A N 1
ATOM 727 C CA . SER A 1 96 ? 15.556 -0.736 -8.173 1.00 94.88 96 SER A CA 1
ATOM 728 C C . SER A 1 96 ? 16.274 0.582 -8.437 1.00 94.88 96 SER A C 1
ATOM 730 O O . SER A 1 96 ? 16.057 1.546 -7.709 1.00 94.88 96 SER A O 1
ATOM 732 N N . THR A 1 97 ? 17.045 0.668 -9.523 1.00 95.56 97 THR A N 1
ATOM 733 C CA . THR A 1 97 ? 17.678 1.920 -9.959 1.00 95.56 97 THR A CA 1
ATOM 734 C C . THR A 1 97 ? 16.632 2.999 -10.250 1.00 95.56 97 THR A C 1
ATOM 736 O O . THR A 1 97 ? 16.747 4.111 -9.738 1.00 95.56 97 THR A O 1
ATOM 739 N N . LEU A 1 98 ? 15.584 2.670 -11.017 1.00 95.19 98 LEU A N 1
ATOM 740 C CA . LEU A 1 98 ? 14.504 3.602 -11.347 1.00 95.19 98 LEU A CA 1
ATOM 741 C C . LEU A 1 98 ? 13.766 4.081 -10.096 1.00 95.19 98 LEU A C 1
ATOM 743 O O . LEU A 1 98 ? 13.486 5.270 -9.965 1.00 95.19 98 LEU A O 1
ATOM 747 N N . LEU A 1 99 ? 13.461 3.160 -9.178 1.00 93.31 99 LEU A N 1
ATOM 748 C CA . LEU A 1 99 ? 12.775 3.484 -7.935 1.00 93.31 99 LEU A CA 1
ATOM 749 C C . LEU A 1 99 ? 13.631 4.386 -7.044 1.00 93.31 99 LEU A C 1
ATOM 751 O O . LEU A 1 99 ? 13.141 5.400 -6.560 1.00 93.31 99 LEU A O 1
ATOM 755 N N . ASN A 1 100 ? 14.909 4.055 -6.862 1.00 91.62 100 ASN A N 1
ATOM 756 C CA . ASN A 1 100 ? 15.826 4.851 -6.051 1.00 91.62 100 ASN A CA 1
ATOM 757 C C . ASN A 1 100 ? 15.998 6.259 -6.624 1.00 91.62 100 ASN A C 1
ATOM 759 O O . ASN A 1 100 ? 15.928 7.231 -5.876 1.00 91.62 100 ASN A O 1
ATOM 763 N N . TRP A 1 101 ? 16.150 6.377 -7.946 1.00 92.25 101 TRP A N 1
ATOM 764 C CA . TRP A 1 101 ? 16.171 7.670 -8.624 1.00 92.25 101 TRP A CA 1
ATOM 765 C C . TRP A 1 101 ? 14.863 8.440 -8.422 1.00 92.25 101 TRP A C 1
ATOM 767 O O . TRP A 1 101 ? 14.907 9.613 -8.077 1.00 92.25 101 TRP A O 1
ATOM 777 N N . ALA A 1 102 ? 13.701 7.787 -8.519 1.00 86.56 102 ALA A N 1
ATOM 778 C CA . ALA A 1 102 ? 12.409 8.436 -8.286 1.00 86.56 102 ALA A CA 1
ATOM 779 C C . ALA A 1 102 ? 12.250 9.017 -6.863 1.00 86.56 102 ALA A C 1
ATOM 781 O O . ALA A 1 102 ? 11.450 9.932 -6.643 1.00 86.56 102 ALA A O 1
ATOM 782 N N . MET A 1 103 ? 13.007 8.502 -5.890 1.00 82.56 103 MET A N 1
ATOM 783 C CA . MET A 1 103 ? 13.012 9.017 -4.520 1.00 82.56 103 MET A CA 1
ATOM 784 C C . MET A 1 103 ? 13.924 10.237 -4.332 1.00 82.56 103 MET A C 1
ATOM 786 O O . MET A 1 103 ? 13.735 10.968 -3.356 1.00 82.56 103 MET A O 1
ATOM 790 N N . THR A 1 104 ? 14.863 10.503 -5.246 1.00 86.25 104 THR A N 1
ATOM 791 C CA . THR A 1 104 ? 15.716 11.700 -5.190 1.00 86.25 104 THR A CA 1
ATOM 792 C C . THR A 1 104 ? 14.958 12.955 -5.625 1.00 86.25 104 THR A C 1
ATOM 794 O O . THR A 1 104 ? 13.848 12.905 -6.159 1.00 86.25 104 THR A O 1
ATOM 797 N N . GLU A 1 105 ? 15.568 14.112 -5.386 1.00 77.69 105 GLU A N 1
ATOM 798 C CA . GLU A 1 105 ? 15.061 15.405 -5.852 1.00 77.69 105 GLU A CA 1
ATOM 799 C C . GLU A 1 105 ? 15.020 15.494 -7.380 1.00 77.69 105 GLU A C 1
ATOM 801 O O . GLU A 1 105 ? 14.044 15.965 -7.960 1.00 77.69 105 GLU A O 1
ATOM 806 N N . GLU A 1 106 ? 16.065 14.992 -8.034 1.00 78.69 106 GLU A N 1
ATOM 807 C CA . GLU A 1 106 ? 16.217 15.026 -9.489 1.00 78.69 106 GLU A CA 1
ATOM 808 C C . GLU A 1 106 ? 15.207 14.115 -10.193 1.00 78.69 106 GLU A C 1
ATOM 810 O O . GLU A 1 106 ? 14.711 14.445 -11.269 1.00 78.69 106 GLU A O 1
ATOM 815 N N . GLY A 1 107 ? 14.864 12.985 -9.568 1.00 79.38 107 GLY A N 1
ATOM 816 C CA . GLY A 1 107 ? 13.899 12.026 -10.093 1.00 79.38 107 GLY A CA 1
ATOM 817 C C . GLY A 1 107 ? 12.474 12.207 -9.590 1.00 79.38 107 GLY A C 1
ATOM 818 O O . GLY A 1 107 ? 11.648 11.328 -9.820 1.00 79.38 107 GLY A O 1
ATOM 819 N N . ALA A 1 108 ? 12.130 13.329 -8.950 1.00 74.44 108 ALA A N 1
ATOM 820 C CA . ALA A 1 108 ? 10.807 13.532 -8.352 1.00 74.44 108 ALA A CA 1
ATOM 821 C C . ALA A 1 108 ? 9.633 13.313 -9.334 1.00 74.44 108 ALA A C 1
ATOM 823 O O . ALA A 1 108 ? 8.557 12.872 -8.922 1.00 74.44 108 ALA A O 1
ATOM 824 N N . ALA A 1 109 ? 9.836 13.544 -10.638 1.00 74.25 109 ALA A N 1
ATOM 825 C CA . ALA A 1 109 ? 8.859 13.225 -11.685 1.00 74.25 109 ALA A CA 1
ATOM 826 C C . ALA A 1 109 ? 8.507 11.722 -11.745 1.00 74.25 109 ALA A C 1
ATOM 828 O O . ALA A 1 109 ? 7.364 11.356 -12.022 1.00 74.25 109 ALA A O 1
ATOM 829 N N . GLY A 1 110 ? 9.457 10.844 -11.418 1.00 78.00 110 GLY A N 1
ATOM 830 C CA . GLY A 1 110 ? 9.282 9.394 -11.347 1.00 78.00 110 GLY A CA 1
ATOM 831 C C . GLY A 1 110 ? 8.375 8.921 -10.209 1.00 78.00 110 GLY A C 1
ATOM 832 O O . GLY A 1 110 ? 7.870 7.803 -10.273 1.00 78.00 110 GLY A O 1
ATOM 833 N N . ARG A 1 111 ? 8.069 9.764 -9.209 1.00 81.31 111 ARG A N 1
ATOM 834 C CA . ARG A 1 111 ? 7.125 9.416 -8.124 1.00 81.31 111 ARG A CA 1
ATOM 835 C C . ARG A 1 111 ? 5.719 9.109 -8.635 1.00 81.31 111 ARG A C 1
ATOM 837 O O . ARG A 1 111 ? 4.974 8.399 -7.969 1.00 81.31 111 ARG A O 1
ATOM 844 N N . CYS A 1 112 ? 5.368 9.578 -9.837 1.00 81.00 112 CYS A N 1
ATOM 845 C CA . CYS A 1 112 ? 4.105 9.234 -10.493 1.00 81.00 112 CYS A CA 1
ATOM 846 C C . CYS A 1 112 ? 3.950 7.734 -10.803 1.00 81.00 112 CYS A C 1
ATOM 848 O O . CYS A 1 112 ? 2.856 7.318 -11.178 1.00 81.00 112 CYS A O 1
ATOM 850 N N . LEU A 1 113 ? 5.023 6.940 -10.679 1.00 85.88 113 LEU A N 1
ATOM 851 C CA . LEU A 1 113 ? 5.029 5.489 -10.868 1.00 85.88 113 LEU A CA 1
ATOM 852 C C . LEU A 1 113 ? 4.509 4.710 -9.647 1.00 85.88 113 LEU A C 1
ATOM 854 O O . LEU A 1 113 ? 4.192 3.531 -9.795 1.00 85.88 113 LEU A O 1
ATOM 858 N N . LEU A 1 114 ? 4.426 5.351 -8.477 1.00 87.25 114 LEU A N 1
ATOM 859 C CA . LEU A 1 114 ? 3.997 4.744 -7.215 1.00 87.25 114 LEU A CA 1
ATOM 860 C C . LEU A 1 114 ? 2.469 4.739 -7.091 1.00 87.25 114 LEU A C 1
ATOM 862 O O . LEU A 1 114 ? 1.795 5.656 -7.563 1.00 87.25 114 LEU A O 1
ATOM 866 N N . GLY A 1 115 ? 1.913 3.730 -6.418 1.00 82.31 115 GLY A N 1
ATOM 867 C CA . GLY A 1 115 ? 0.471 3.682 -6.125 1.00 82.31 115 GLY A CA 1
ATOM 868 C C . GLY A 1 115 ? -0.397 3.326 -7.336 1.00 82.31 115 GLY A C 1
ATOM 869 O O . GLY A 1 115 ? -1.619 3.468 -7.294 1.00 82.31 115 GLY A O 1
ATOM 870 N N . LEU A 1 116 ? 0.224 2.894 -8.432 1.00 86.38 116 LEU A N 1
ATOM 871 C CA . LEU A 1 116 ? -0.466 2.535 -9.661 1.00 86.38 116 LEU A CA 1
ATOM 872 C C . LEU A 1 116 ? -0.847 1.059 -9.668 1.00 86.38 116 LEU A C 1
ATOM 874 O O . LEU A 1 116 ? -0.173 0.218 -9.074 1.00 86.38 116 LEU A O 1
ATOM 878 N N . GLN A 1 117 ? -1.876 0.737 -10.445 1.00 88.81 117 GLN A N 1
ATOM 879 C CA . GLN A 1 117 ? -2.212 -0.634 -10.798 1.00 88.81 117 GLN A CA 1
ATOM 880 C C . GLN A 1 117 ? -2.470 -0.737 -12.302 1.00 88.81 117 GLN A C 1
ATOM 882 O O . GLN A 1 117 ? -2.982 0.203 -12.914 1.00 88.81 117 GLN A O 1
ATOM 887 N N . ASP A 1 118 ? -2.124 -1.879 -12.889 1.00 87.69 118 ASP A N 1
ATOM 888 C CA . ASP A 1 118 ? -2.516 -2.203 -14.260 1.00 87.69 118 ASP A CA 1
ATOM 889 C C . ASP A 1 118 ? -4.008 -2.591 -14.351 1.00 87.69 118 ASP A C 1
ATOM 891 O O . ASP A 1 118 ? -4.747 -2.575 -13.361 1.00 87.69 118 ASP A O 1
ATOM 895 N N . SER A 1 119 ? -4.470 -2.967 -15.547 1.00 85.25 119 SER A N 1
ATOM 896 C CA . SER A 1 119 ? -5.857 -3.377 -15.804 1.00 85.25 119 SER A CA 1
ATOM 897 C C . SER A 1 119 ? -6.297 -4.626 -15.041 1.00 85.25 119 SER A C 1
ATOM 899 O O . SER A 1 119 ? -7.478 -4.963 -15.075 1.00 85.25 119 SER A O 1
ATOM 901 N N . ASN A 1 120 ? -5.364 -5.344 -14.410 1.00 82.75 120 ASN A N 1
ATOM 902 C CA . ASN A 1 120 ? -5.668 -6.478 -13.553 1.00 82.75 120 ASN A CA 1
ATOM 903 C C . ASN A 1 120 ? -5.692 -6.113 -12.059 1.00 82.75 120 ASN A C 1
ATOM 905 O O . ASN A 1 120 ? -6.005 -6.952 -11.207 1.00 82.75 120 ASN A O 1
ATOM 909 N N . GLY A 1 121 ? -5.334 -4.880 -11.714 1.00 86.06 121 GLY A N 1
ATOM 910 C CA . GLY A 1 121 ? -5.093 -4.492 -10.334 1.00 86.06 121 GLY A CA 1
ATOM 911 C C . GLY A 1 121 ? -3.716 -4.916 -9.834 1.00 86.06 121 GLY A C 1
ATOM 912 O O . GLY A 1 121 ? -3.506 -4.951 -8.627 1.00 86.06 121 GLY A O 1
ATOM 913 N N . MET A 1 122 ? -2.777 -5.267 -10.715 1.00 89.69 122 MET A N 1
ATOM 914 C CA . MET A 1 122 ? -1.421 -5.600 -10.292 1.00 89.69 122 MET A CA 1
ATOM 915 C C . MET A 1 122 ? -0.623 -4.315 -10.071 1.00 89.69 122 MET A C 1
ATOM 917 O O . MET A 1 122 ? -0.537 -3.482 -10.974 1.00 89.69 122 MET A O 1
ATOM 921 N N . SER A 1 123 ? -0.035 -4.162 -8.887 1.00 93.94 123 SER A N 1
ATOM 922 C CA . SER A 1 123 ? 0.865 -3.049 -8.566 1.00 93.94 123 SER A CA 1
ATOM 923 C C . SER A 1 123 ? 2.345 -3.446 -8.721 1.00 93.94 123 SER A C 1
ATOM 925 O O . SER A 1 123 ? 2.668 -4.625 -8.913 1.00 93.94 123 SER A O 1
ATOM 927 N N . ALA A 1 124 ? 3.269 -2.484 -8.623 1.00 95.75 124 ALA A N 1
ATOM 928 C CA . ALA A 1 124 ? 4.702 -2.781 -8.628 1.00 95.75 124 ALA A CA 1
ATOM 929 C C . ALA A 1 124 ? 5.116 -3.583 -7.379 1.00 95.75 124 ALA A C 1
ATOM 931 O O . ALA A 1 124 ? 5.877 -4.543 -7.491 1.00 95.75 124 ALA A O 1
ATOM 932 N N . LEU A 1 125 ? 4.557 -3.260 -6.209 1.00 96.69 125 LEU A N 1
ATOM 933 C CA . LEU A 1 125 ? 4.740 -3.996 -4.957 1.00 96.69 125 LEU A CA 1
ATOM 934 C C . LEU A 1 125 ? 4.313 -5.456 -5.096 1.00 96.69 125 LEU A C 1
ATOM 936 O O . LEU A 1 125 ? 5.039 -6.344 -4.666 1.00 96.69 125 LEU A O 1
ATOM 940 N N . MET A 1 126 ? 3.167 -5.717 -5.729 1.00 95.00 126 MET A N 1
ATOM 941 C CA . MET A 1 126 ? 2.686 -7.081 -5.968 1.00 95.00 126 MET A CA 1
ATOM 942 C C . MET A 1 126 ? 3.641 -7.887 -6.852 1.00 95.00 126 MET A C 1
ATOM 944 O O . MET A 1 126 ? 3.913 -9.050 -6.562 1.00 95.00 126 MET A O 1
ATOM 948 N N . LEU A 1 127 ? 4.173 -7.272 -7.914 1.00 95.81 127 LEU A N 1
ATOM 949 C CA . LEU A 1 127 ? 5.153 -7.907 -8.800 1.00 95.81 127 LEU A CA 1
ATOM 950 C C . LEU A 1 127 ? 6.484 -8.160 -8.079 1.00 95.81 127 LEU A C 1
ATOM 952 O O . LEU A 1 127 ? 7.051 -9.244 -8.204 1.00 95.81 127 LEU A O 1
ATOM 956 N N . ALA A 1 128 ? 6.961 -7.191 -7.294 1.00 97.56 128 ALA A N 1
ATOM 957 C CA . ALA A 1 128 ? 8.171 -7.333 -6.490 1.00 97.56 128 ALA A CA 1
ATOM 958 C C . ALA A 1 128 ? 8.016 -8.421 -5.417 1.00 97.56 128 ALA A C 1
ATOM 960 O O . ALA A 1 128 ? 8.924 -9.226 -5.215 1.00 97.56 128 ALA A O 1
ATOM 961 N N . ALA A 1 129 ? 6.845 -8.494 -4.782 1.00 96.81 129 ALA A N 1
ATOM 962 C CA . ALA A 1 129 ? 6.544 -9.486 -3.763 1.00 96.81 129 ALA A CA 1
ATOM 963 C C . ALA A 1 129 ? 6.448 -10.904 -4.341 1.00 96.81 129 ALA A C 1
ATOM 965 O O . ALA A 1 129 ? 6.997 -11.847 -3.774 1.00 96.81 129 ALA A O 1
ATOM 966 N N . GLN A 1 130 ? 5.823 -11.043 -5.513 1.00 94.69 130 GLN A N 1
ATOM 967 C CA . GLN A 1 130 ? 5.781 -12.298 -6.260 1.00 94.69 130 GLN A CA 1
ATOM 968 C C . GLN A 1 130 ? 7.175 -12.757 -6.722 1.00 94.69 130 GLN A C 1
ATOM 970 O O . GLN A 1 130 ? 7.408 -13.957 -6.825 1.00 94.69 130 GLN A O 1
ATOM 975 N N . GLY A 1 131 ? 8.081 -11.819 -7.022 1.00 93.69 131 GLY A N 1
ATOM 976 C CA . GLY A 1 131 ? 9.463 -12.101 -7.422 1.00 93.69 131 GLY A CA 1
ATOM 977 C C . GLY A 1 131 ? 10.443 -12.320 -6.265 1.00 93.69 131 GLY A C 1
ATOM 978 O O . GLY A 1 131 ? 11.575 -12.728 -6.513 1.00 93.69 131 GLY A O 1
ATOM 979 N N . GLY A 1 132 ? 10.035 -12.049 -5.020 1.00 94.62 132 GLY A N 1
ATOM 980 C CA . GLY A 1 132 ? 10.903 -12.177 -3.846 1.00 94.62 132 GLY A CA 1
ATOM 981 C C . GLY A 1 132 ? 11.896 -11.024 -3.662 1.00 94.62 132 GLY A C 1
ATOM 982 O O . GLY A 1 132 ? 12.891 -11.178 -2.960 1.00 94.62 132 GLY A O 1
ATOM 983 N N . PHE A 1 133 ? 11.660 -9.866 -4.284 1.00 95.69 133 PHE A N 1
ATOM 984 C CA . PHE A 1 133 ? 12.594 -8.735 -4.272 1.00 95.69 133 PHE A CA 1
ATOM 985 C C . PHE A 1 133 ? 12.424 -7.873 -3.010 1.00 95.69 133 PHE A C 1
ATOM 987 O O . PHE A 1 133 ? 11.826 -6.796 -3.050 1.00 95.69 133 PHE A O 1
ATOM 994 N N . LEU A 1 134 ? 12.931 -8.351 -1.868 1.00 92.44 134 LEU A N 1
ATOM 995 C CA . LEU A 1 134 ? 12.694 -7.755 -0.544 1.00 92.44 134 LEU A CA 1
ATOM 996 C C . LEU A 1 134 ? 13.017 -6.252 -0.451 1.00 92.44 134 LEU A C 1
ATOM 998 O O . LEU A 1 134 ? 12.241 -5.501 0.136 1.00 92.44 134 LEU A O 1
ATOM 1002 N N . GLU A 1 135 ? 14.121 -5.789 -1.037 1.00 93.38 135 GLU A N 1
ATOM 1003 C CA . GLU A 1 135 ? 14.504 -4.368 -0.971 1.00 93.38 135 GLU A CA 1
ATOM 1004 C C . GLU A 1 135 ? 13.550 -3.466 -1.768 1.00 93.38 135 GLU A C 1
ATOM 1006 O O . GLU A 1 135 ? 13.157 -2.398 -1.302 1.00 93.38 135 GLU A O 1
ATOM 1011 N N . LEU A 1 136 ? 13.088 -3.925 -2.935 1.00 95.62 136 LEU A N 1
ATOM 1012 C CA . LEU A 1 136 ? 12.042 -3.236 -3.694 1.00 95.62 136 LEU A CA 1
ATOM 1013 C C . LEU A 1 136 ? 10.718 -3.221 -2.926 1.00 95.62 136 LEU A C 1
ATOM 1015 O O . LEU A 1 136 ? 10.045 -2.193 -2.880 1.00 95.62 136 LEU A O 1
ATOM 1019 N N . VAL A 1 137 ? 10.364 -4.339 -2.287 1.00 96.31 137 VAL A N 1
ATOM 1020 C CA . VAL A 1 137 ? 9.167 -4.440 -1.443 1.00 96.31 137 VAL A CA 1
ATOM 1021 C C . VAL A 1 137 ? 9.226 -3.433 -0.296 1.00 96.31 137 VAL A C 1
ATOM 1023 O O . VAL A 1 137 ? 8.245 -2.732 -0.066 1.00 96.31 137 VAL A O 1
ATOM 1026 N N . ARG A 1 138 ? 10.367 -3.302 0.390 1.00 90.81 138 ARG A N 1
ATOM 1027 C CA . ARG A 1 138 ? 10.557 -2.325 1.476 1.00 90.81 138 ARG A CA 1
ATOM 1028 C C . ARG A 1 138 ? 10.326 -0.890 1.020 1.00 90.81 138 ARG A C 1
ATOM 1030 O O . ARG A 1 138 ? 9.663 -0.134 1.724 1.00 90.81 138 ARG A O 1
ATOM 1037 N N . SER A 1 139 ? 10.831 -0.536 -0.157 1.00 89.12 139 SER A N 1
ATOM 1038 C CA . SER A 1 139 ? 10.686 0.811 -0.714 1.00 89.12 139 SER A CA 1
ATOM 1039 C C . SER A 1 139 ? 9.278 1.097 -1.248 1.00 89.12 139 SER A C 1
ATOM 1041 O O . SER A 1 139 ? 8.827 2.239 -1.201 1.00 89.12 139 SER A O 1
ATOM 1043 N N . LEU A 1 140 ? 8.567 0.080 -1.748 1.00 90.81 140 LEU A N 1
ATOM 1044 C CA . LEU A 1 140 ? 7.228 0.228 -2.333 1.00 90.81 140 LEU A CA 1
ATOM 1045 C C . LEU A 1 140 ? 6.091 0.098 -1.312 1.00 90.81 140 LEU A C 1
ATOM 1047 O O . LEU A 1 140 ? 5.045 0.724 -1.487 1.00 90.81 140 LEU A O 1
ATOM 1051 N N . ALA A 1 141 ? 6.276 -0.687 -0.247 1.00 86.81 141 ALA A N 1
ATOM 1052 C CA . ALA A 1 141 ? 5.234 -0.982 0.736 1.00 86.81 141 ALA A CA 1
ATOM 1053 C C . ALA A 1 141 ? 4.574 0.266 1.348 1.00 86.81 141 ALA A C 1
ATOM 1055 O O . ALA A 1 141 ? 3.348 0.270 1.444 1.00 86.81 141 ALA A O 1
ATOM 1056 N N . PRO A 1 142 ? 5.299 1.354 1.680 1.00 83.94 142 PRO A N 1
ATOM 1057 C CA . PRO A 1 142 ? 4.669 2.570 2.189 1.00 83.94 142 PRO A CA 1
ATOM 1058 C C . PRO A 1 142 ? 3.626 3.182 1.247 1.00 83.94 142 PRO A C 1
ATOM 1060 O O . PRO A 1 142 ? 2.705 3.828 1.724 1.00 83.94 142 PRO A O 1
ATOM 1063 N N . TYR A 1 143 ? 3.749 2.977 -0.067 1.00 82.62 143 TYR A N 1
ATOM 1064 C CA . TYR A 1 143 ? 2.915 3.632 -1.080 1.00 82.62 143 TYR A CA 1
ATOM 1065 C C . TYR A 1 143 ?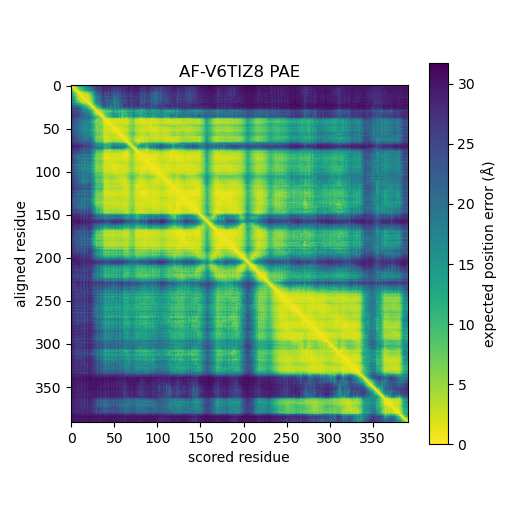 1.842 2.717 -1.676 1.00 82.62 143 TYR A C 1
ATOM 1067 O O . TYR A 1 143 ? 0.818 3.197 -2.158 1.00 82.62 143 TYR A O 1
ATOM 1075 N N . GLU A 1 144 ? 2.092 1.408 -1.686 1.00 87.38 144 GLU A N 1
ATOM 1076 C CA . GLU A 1 144 ? 1.282 0.433 -2.425 1.00 87.38 144 GLU A CA 1
ATOM 1077 C C . GLU A 1 144 ? 0.696 -0.681 -1.558 1.00 87.38 144 GLU A C 1
ATOM 1079 O O . GLU A 1 144 ? -0.072 -1.505 -2.061 1.00 87.38 144 GLU A O 1
ATOM 1084 N N . ALA A 1 145 ? 1.033 -0.729 -0.266 1.00 82.19 145 ALA A N 1
ATOM 1085 C CA . ALA A 1 145 ? 0.432 -1.692 0.643 1.00 82.19 145 ALA A CA 1
ATOM 1086 C C . ALA A 1 145 ? -1.097 -1.600 0.629 1.00 82.19 145 ALA A C 1
ATOM 1088 O O . ALA A 1 145 ? -1.679 -0.521 0.495 1.00 82.19 145 ALA A O 1
ATOM 1089 N N . CYS A 1 146 ? -1.743 -2.752 0.809 1.00 82.44 146 CYS A N 1
ATOM 1090 C CA . CYS A 1 146 ? -3.200 -2.899 0.843 1.00 82.44 146 CYS A CA 1
ATOM 1091 C C . CYS A 1 146 ? -3.909 -2.654 -0.497 1.00 82.44 146 CYS A C 1
ATOM 1093 O O . CYS A 1 146 ? -5.135 -2.786 -0.554 1.00 82.44 146 CYS A O 1
ATOM 1095 N N . LEU A 1 147 ? -3.184 -2.350 -1.580 1.00 84.38 147 LEU A N 1
ATOM 1096 C CA . LEU A 1 147 ? -3.750 -2.451 -2.919 1.00 84.38 147 LEU A CA 1
ATOM 1097 C C . LEU A 1 147 ? -4.164 -3.901 -3.185 1.00 84.38 147 LEU A C 1
ATOM 1099 O O . LEU A 1 147 ? -3.538 -4.854 -2.717 1.00 84.38 147 LEU A O 1
ATOM 1103 N N . GLN A 1 148 ? -5.249 -4.063 -3.935 1.00 85.50 148 GLN A N 1
ATOM 1104 C CA . GLN A 1 148 ? -5.826 -5.365 -4.239 1.00 85.50 148 GLN A CA 1
ATOM 1105 C C . GLN A 1 148 ? -5.983 -5.545 -5.739 1.00 85.50 148 GLN A C 1
ATOM 1107 O O . GLN A 1 148 ? -6.458 -4.648 -6.443 1.00 85.50 148 GLN A O 1
ATOM 1112 N N . MET A 1 149 ? -5.625 -6.735 -6.213 1.00 83.88 149 MET A N 1
ATOM 1113 C CA . MET A 1 149 ? -6.002 -7.173 -7.546 1.00 83.88 149 MET A CA 1
ATOM 1114 C C . MET A 1 149 ? -7.524 -7.160 -7.658 1.00 83.88 149 MET A C 1
ATOM 1116 O O . MET A 1 149 ? -8.215 -7.663 -6.774 1.00 83.88 149 MET A O 1
ATOM 1120 N N . HIS A 1 150 ? -8.046 -6.620 -8.750 1.00 74.56 150 HIS A N 1
ATOM 1121 C CA . HIS A 1 150 ? -9.478 -6.665 -9.049 1.00 74.56 150 HIS A CA 1
ATOM 1122 C C . HIS A 1 150 ? -9.797 -7.649 -10.177 1.00 74.56 150 HIS A C 1
ATOM 1124 O O . HIS A 1 150 ? -10.969 -7.946 -10.405 1.00 74.56 150 HIS A O 1
ATOM 1130 N N . SER A 1 151 ? -8.777 -8.176 -10.866 1.00 66.56 151 SER A N 1
ATOM 1131 C CA . SER A 1 151 ? -8.971 -9.219 -11.868 1.00 66.56 151 SER A CA 1
ATOM 1132 C C . SER A 1 151 ? -9.157 -10.588 -11.237 1.00 66.56 151 SER A C 1
ATOM 1134 O O . SER A 1 151 ? -8.559 -10.931 -10.215 1.00 66.56 151 SER A O 1
ATOM 1136 N N . GLU A 1 152 ? -10.001 -11.376 -11.889 1.00 62.31 152 GLU A N 1
ATOM 1137 C CA . GLU A 1 152 ? -10.210 -12.771 -11.561 1.00 62.31 152 GLU A CA 1
ATOM 1138 C C . GLU A 1 152 ? -9.018 -13.597 -12.068 1.00 62.31 152 GLU A C 1
ATOM 1140 O O . GLU A 1 152 ? -8.923 -13.942 -13.247 1.00 62.31 152 GLU A O 1
ATOM 1145 N N . ALA A 1 153 ? -8.091 -13.945 -11.178 1.00 58.16 153 ALA A N 1
ATOM 1146 C CA . ALA A 1 153 ? -7.046 -14.904 -11.497 1.00 58.16 153 ALA A CA 1
ATOM 1147 C C . ALA A 1 153 ? -7.663 -16.308 -11.610 1.00 58.16 153 ALA A C 1
ATOM 1149 O O . ALA A 1 153 ? -8.243 -16.837 -10.658 1.00 58.16 153 ALA A O 1
ATOM 1150 N N . HIS A 1 154 ? -7.530 -16.931 -12.782 1.00 60.50 154 HIS A N 1
ATOM 1151 C CA . HIS A 1 154 ? -8.014 -18.289 -13.010 1.00 60.50 154 HIS A CA 1
ATOM 1152 C C . HIS A 1 154 ? -7.118 -19.319 -12.315 1.00 60.50 154 HIS A C 1
ATOM 1154 O O . HIS A 1 154 ? -5.955 -19.492 -12.694 1.00 60.50 154 HIS A O 1
ATOM 1160 N N . ILE A 1 155 ? -7.670 -20.105 -11.389 1.00 58.00 155 ILE A N 1
ATOM 1161 C CA . ILE A 1 155 ? -6.985 -21.314 -10.924 1.00 58.00 155 ILE A CA 1
ATOM 1162 C C . ILE A 1 155 ? -7.266 -22.419 -11.944 1.00 58.00 155 ILE A C 1
ATOM 1164 O O . ILE A 1 155 ? -8.374 -22.957 -12.032 1.00 58.00 155 ILE A O 1
ATOM 1168 N N . LYS A 1 156 ? -6.258 -22.758 -12.755 1.00 52.25 156 LYS A N 1
ATOM 1169 C CA . LYS A 1 156 ? -6.351 -23.871 -13.707 1.00 52.25 156 LYS A CA 1
ATOM 1170 C C . LYS A 1 156 ? -6.385 -25.194 -12.938 1.00 52.25 156 LYS A C 1
ATOM 1172 O O . LYS A 1 156 ? -5.348 -25.716 -12.542 1.00 52.25 156 LYS A O 1
ATOM 1177 N N . CYS A 1 157 ? -7.568 -25.780 -12.779 1.00 50.50 157 CYS A N 1
ATOM 1178 C CA . CYS A 1 157 ? -7.684 -27.215 -12.537 1.00 50.50 157 CYS A CA 1
ATOM 1179 C C . CYS A 1 157 ? -7.481 -27.929 -13.883 1.00 50.50 157 CYS A C 1
ATOM 1181 O O . CYS A 1 157 ? -8.045 -27.510 -14.893 1.00 50.50 157 CYS A O 1
ATOM 1183 N N . SER A 1 158 ? -6.623 -28.946 -13.909 1.00 49.75 158 SER A N 1
ATOM 1184 C CA . SER A 1 158 ? -6.173 -29.684 -15.099 1.00 49.75 158 SER A CA 1
ATOM 1185 C C . SER A 1 158 ? -7.174 -29.723 -16.280 1.00 49.75 158 SER A C 1
ATOM 1187 O O . SER A 1 158 ? -8.165 -30.448 -16.285 1.00 49.75 158 SER A O 1
ATOM 1189 N N . GLY A 1 159 ? -6.878 -28.950 -17.332 1.00 46.03 159 GLY A N 1
ATOM 1190 C CA . GLY A 1 159 ? -7.318 -29.227 -18.707 1.00 46.03 159 GLY A CA 1
ATOM 1191 C C . GLY A 1 159 ? -8.744 -28.859 -19.147 1.00 46.03 159 GLY A C 1
ATOM 1192 O O . GLY A 1 159 ? -9.077 -29.138 -20.295 1.00 46.03 159 GLY A O 1
ATOM 1193 N N . THR A 1 160 ? -9.594 -28.215 -18.339 1.00 56.28 160 THR A N 1
ATOM 1194 C CA . THR A 1 160 ? -10.907 -27.699 -18.806 1.00 56.28 160 THR A CA 1
ATOM 1195 C C . THR A 1 160 ? -11.245 -26.331 -18.201 1.00 56.28 160 THR A C 1
ATOM 1197 O O . THR A 1 160 ? -10.523 -25.855 -17.331 1.00 56.28 160 THR A O 1
ATOM 1200 N N . LYS A 1 161 ? -12.299 -25.664 -18.719 1.00 53.34 161 LYS A N 1
ATOM 1201 C CA . LYS A 1 161 ? -12.743 -24.309 -18.314 1.00 53.34 161 LYS A CA 1
ATOM 1202 C C . LYS A 1 161 ? -12.605 -24.091 -16.795 1.00 53.34 161 LYS A C 1
ATOM 1204 O O . LYS A 1 161 ? -13.054 -24.968 -16.054 1.00 53.34 161 LYS A O 1
ATOM 1209 N N . PRO A 1 162 ? -12.071 -22.938 -16.354 1.00 56.78 162 PRO A N 1
ATOM 1210 C CA . PRO A 1 162 ? -11.762 -22.677 -14.951 1.00 56.78 162 PRO A CA 1
ATOM 1211 C C . PRO A 1 162 ? -12.986 -22.931 -14.070 1.00 56.78 162 PRO A C 1
ATOM 1213 O O . PRO A 1 162 ? -14.080 -22.422 -14.322 1.00 56.78 162 PRO A O 1
ATOM 1216 N N . SER A 1 163 ? -12.807 -23.783 -13.064 1.00 63.16 163 SER A N 1
ATOM 1217 C CA . SER A 1 163 ? -13.815 -24.066 -12.041 1.00 63.16 163 SER A CA 1
ATOM 1218 C C . SER A 1 163 ? -13.701 -23.127 -10.846 1.00 63.16 163 SER A C 1
ATOM 1220 O O . SER A 1 163 ? -14.521 -23.223 -9.938 1.00 63.16 163 SER A O 1
ATOM 1222 N N . SER A 1 164 ? -12.679 -22.270 -10.810 1.00 59.94 164 SER A N 1
ATOM 1223 C CA . SER A 1 164 ? -12.429 -21.371 -9.694 1.00 59.94 164 SER A CA 1
ATOM 1224 C C . SER A 1 164 ? -11.688 -20.108 -10.124 1.00 59.94 164 SER A C 1
ATOM 1226 O O . SER A 1 164 ? -10.869 -20.140 -11.049 1.00 59.94 164 SER A O 1
ATOM 1228 N N . TRP A 1 165 ? -12.003 -19.022 -9.429 1.00 68.75 165 TRP A N 1
ATOM 1229 C CA . TRP A 1 165 ? -11.548 -17.664 -9.686 1.00 68.75 165 TRP A CA 1
ATOM 1230 C C . TRP A 1 165 ? -11.142 -17.026 -8.369 1.00 68.75 165 TRP A C 1
ATOM 1232 O O . TRP A 1 165 ? -11.742 -17.311 -7.330 1.00 68.75 165 TRP A O 1
ATOM 1242 N N . VAL A 1 166 ? -10.134 -16.165 -8.420 1.00 68.38 166 VAL A N 1
ATOM 1243 C CA . VAL A 1 166 ? -9.677 -15.419 -7.254 1.00 68.38 166 VAL A CA 1
ATOM 1244 C C . VAL A 1 166 ? -9.628 -13.936 -7.566 1.00 68.38 166 VAL A 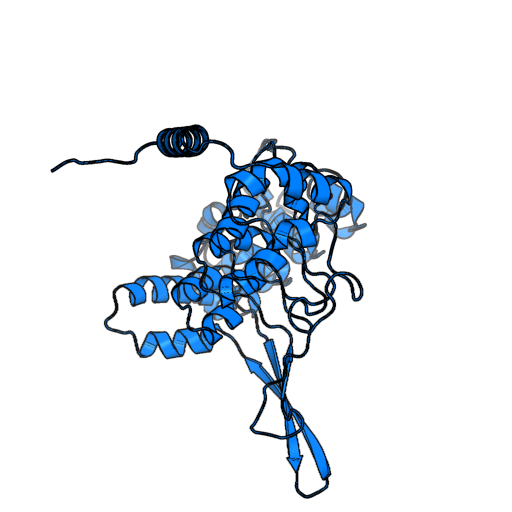C 1
ATOM 1246 O O . VAL A 1 166 ? -9.006 -13.553 -8.550 1.00 68.38 166 VAL A O 1
ATOM 1249 N N . SER A 1 167 ? -10.213 -13.114 -6.699 1.00 76.75 167 SER A N 1
ATOM 1250 C CA . SER A 1 167 ? -10.090 -11.654 -6.744 1.00 76.75 167 SER A CA 1
ATOM 1251 C C . SER A 1 167 ? -9.723 -11.108 -5.366 1.00 76.75 167 SER A C 1
ATOM 1253 O O . SER A 1 167 ? -9.996 -11.739 -4.343 1.00 76.75 167 SER A O 1
ATOM 1255 N N . GLY A 1 168 ? -9.084 -9.941 -5.324 1.00 81.44 168 GLY A N 1
ATOM 1256 C CA . GLY A 1 168 ? -8.715 -9.266 -4.080 1.00 81.44 168 GLY A CA 1
ATOM 1257 C C . GLY A 1 168 ? -7.347 -9.649 -3.513 1.00 81.44 168 GLY A C 1
ATOM 1258 O O . GLY A 1 168 ? -7.071 -9.333 -2.356 1.00 81.44 168 GLY A O 1
ATOM 1259 N N . LYS A 1 169 ? -6.488 -10.334 -4.283 1.00 84.88 169 LYS A N 1
ATOM 1260 C CA . LYS A 1 169 ? -5.136 -10.680 -3.817 1.00 84.88 169 LYS A CA 1
ATOM 1261 C C . LYS A 1 169 ? -4.306 -9.432 -3.543 1.00 84.88 169 LYS A C 1
ATOM 1263 O O . LYS A 1 169 ? -4.329 -8.486 -4.329 1.00 84.88 169 LYS A O 1
ATOM 1268 N N . THR A 1 170 ? -3.549 -9.479 -2.456 1.00 90.69 170 THR A N 1
ATOM 1269 C CA . THR A 1 170 ? -2.578 -8.459 -2.061 1.00 90.69 170 THR A CA 1
ATOM 1270 C C . THR A 1 170 ? -1.142 -8.933 -2.313 1.00 90.69 170 THR A C 1
ATOM 1272 O O . THR A 1 170 ? -0.915 -10.088 -2.696 1.00 90.69 170 THR A O 1
ATOM 1275 N N . ALA A 1 171 ? -0.153 -8.065 -2.086 1.00 92.62 171 ALA A N 1
ATOM 1276 C CA . ALA A 1 171 ? 1.255 -8.408 -2.274 1.00 92.62 171 ALA A CA 1
ATOM 1277 C C . ALA A 1 171 ? 1.719 -9.529 -1.321 1.00 92.62 171 ALA A C 1
ATOM 1279 O O . ALA A 1 171 ? 2.441 -10.435 -1.737 1.00 92.62 171 ALA A O 1
ATOM 1280 N N . LEU A 1 172 ? 1.238 -9.530 -0.073 1.00 90.69 172 LEU A N 1
ATOM 1281 C CA . LEU A 1 172 ? 1.474 -10.573 0.926 1.00 90.69 172 LEU A CA 1
ATOM 1282 C C . LEU A 1 172 ? 1.022 -11.947 0.424 1.00 90.69 172 LEU A C 1
ATOM 1284 O O . LEU A 1 172 ? 1.762 -12.924 0.517 1.00 90.69 172 LEU A O 1
ATOM 1288 N N . MET A 1 173 ? -0.190 -12.028 -0.129 1.00 87.19 173 MET A N 1
ATOM 1289 C CA . MET A 1 173 ? -0.760 -13.285 -0.626 1.00 87.19 173 MET A CA 1
ATOM 1290 C C . MET A 1 173 ? 0.057 -13.842 -1.793 1.00 87.19 173 MET A C 1
ATOM 1292 O O . MET A 1 173 ? 0.309 -15.043 -1.850 1.00 87.19 173 MET A O 1
ATOM 1296 N N . LEU A 1 174 ? 0.517 -12.967 -2.690 1.00 90.56 174 LEU A N 1
ATOM 1297 C CA . LEU A 1 174 ? 1.376 -13.349 -3.810 1.00 90.56 174 LEU A CA 1
ATOM 1298 C C . LEU A 1 174 ? 2.758 -13.827 -3.344 1.00 90.56 174 LEU A C 1
ATOM 1300 O O . LEU A 1 174 ? 3.265 -14.811 -3.878 1.00 90.56 174 LEU A O 1
ATOM 1304 N N . ALA A 1 175 ? 3.341 -13.189 -2.325 1.00 91.56 175 ALA A N 1
ATOM 1305 C CA . ALA A 1 175 ? 4.597 -13.635 -1.721 1.00 91.56 175 ALA A CA 1
ATOM 1306 C C . ALA A 1 175 ? 4.464 -15.021 -1.071 1.00 91.56 175 ALA A C 1
ATOM 1308 O O . ALA A 1 175 ? 5.328 -15.877 -1.260 1.00 91.56 175 ALA A O 1
ATOM 1309 N N . VAL A 1 176 ? 3.362 -15.272 -0.353 1.00 85.75 176 VAL A N 1
ATOM 1310 C CA . VAL A 1 176 ? 3.071 -16.584 0.249 1.00 85.75 176 VAL A CA 1
ATOM 1311 C C . VAL A 1 176 ? 2.925 -17.665 -0.823 1.00 85.75 176 VAL A C 1
ATOM 1313 O O . VAL A 1 176 ? 3.538 -18.725 -0.706 1.00 85.75 176 VAL A O 1
ATOM 1316 N N . GLU A 1 177 ? 2.174 -17.399 -1.894 1.00 83.94 177 GLU A N 1
ATOM 1317 C CA . GLU A 1 177 ? 2.014 -18.342 -3.010 1.00 83.94 177 GLU A CA 1
ATOM 1318 C C . GLU A 1 177 ? 3.335 -18.642 -3.725 1.00 83.94 177 GLU A C 1
ATOM 1320 O O . GLU A 1 177 ? 3.592 -19.787 -4.102 1.00 83.94 177 GLU A O 1
ATOM 1325 N N . ALA A 1 178 ? 4.190 -17.629 -3.873 1.00 85.56 178 ALA A N 1
ATOM 1326 C CA . ALA A 1 178 ? 5.527 -17.763 -4.441 1.00 85.56 178 ALA A CA 1
ATOM 1327 C C . ALA A 1 178 ? 6.560 -18.343 -3.453 1.00 85.56 178 ALA A C 1
ATOM 1329 O O . ALA A 1 178 ? 7.683 -18.644 -3.851 1.00 85.56 178 ALA A O 1
ATOM 1330 N N . ARG A 1 179 ? 6.175 -18.573 -2.188 1.00 86.38 179 ARG A N 1
ATOM 1331 C CA . ARG A 1 179 ? 7.029 -19.088 -1.101 1.00 86.38 179 ARG A CA 1
ATOM 1332 C C . ARG A 1 179 ? 8.194 -18.156 -0.735 1.00 86.38 179 ARG A C 1
ATOM 1334 O O . ARG A 1 179 ? 9.224 -18.614 -0.243 1.00 86.38 179 ARG A O 1
ATOM 1341 N N . HIS A 1 180 ? 8.015 -16.853 -0.934 1.00 86.69 180 HIS A N 1
ATOM 1342 C CA . HIS A 1 180 ? 8.931 -15.804 -0.483 1.00 86.69 180 HIS A CA 1
ATOM 1343 C C . HIS A 1 180 ? 8.548 -15.364 0.934 1.00 86.69 180 HIS A C 1
ATOM 1345 O O . HIS A 1 180 ? 7.883 -14.350 1.147 1.00 86.69 180 HIS A O 1
ATOM 1351 N N . PHE A 1 181 ? 8.890 -16.201 1.917 1.00 82.06 181 PHE A N 1
ATOM 1352 C CA . PHE A 1 181 ? 8.422 -16.039 3.296 1.00 82.06 181 PHE A CA 1
ATOM 1353 C C . PHE A 1 181 ? 9.034 -14.843 4.025 1.00 82.06 181 PHE A C 1
ATOM 1355 O O . PHE A 1 181 ? 8.393 -14.290 4.906 1.00 82.06 181 PHE A O 1
ATOM 1362 N N . ASP A 1 182 ? 10.234 -14.415 3.654 1.00 82.50 182 ASP A N 1
ATOM 1363 C CA . ASP A 1 182 ? 10.882 -13.196 4.142 1.00 82.50 182 ASP A CA 1
ATOM 1364 C C . ASP A 1 182 ? 10.126 -11.928 3.710 1.00 82.50 182 ASP A C 1
ATOM 1366 O O . ASP A 1 182 ? 9.851 -11.044 4.524 1.00 82.50 182 ASP A O 1
ATOM 1370 N N . VAL A 1 183 ? 9.709 -11.881 2.445 1.00 89.94 183 VAL A N 1
ATOM 1371 C CA . VAL A 1 183 ? 8.831 -10.841 1.903 1.00 89.94 183 VAL A CA 1
ATOM 1372 C C . VAL A 1 183 ? 7.457 -10.887 2.564 1.00 89.94 183 VAL A C 1
ATOM 1374 O O . VAL A 1 183 ? 6.943 -9.853 2.991 1.00 89.94 183 VAL A O 1
ATOM 1377 N N . ALA A 1 184 ? 6.862 -12.077 2.673 1.00 87.44 184 ALA A N 1
ATOM 1378 C CA . ALA A 1 184 ? 5.564 -12.250 3.316 1.00 87.44 184 ALA A CA 1
ATOM 1379 C C . ALA A 1 184 ? 5.609 -11.828 4.793 1.00 87.44 184 ALA A C 1
ATOM 1381 O O . ALA A 1 184 ? 4.716 -11.140 5.282 1.00 87.44 184 ALA A O 1
ATOM 1382 N N . LEU A 1 185 ? 6.689 -12.169 5.492 1.00 80.75 185 LEU A N 1
ATOM 1383 C CA . LEU A 1 185 ? 6.917 -11.758 6.868 1.00 80.75 185 LEU A CA 1
ATOM 1384 C C . LEU A 1 185 ? 6.946 -10.232 6.985 1.00 80.75 185 LEU A C 1
ATOM 1386 O O . LEU A 1 185 ? 6.267 -9.672 7.839 1.00 80.75 185 LEU A O 1
ATOM 1390 N N . PHE A 1 186 ? 7.665 -9.544 6.101 1.00 85.12 186 PHE A N 1
ATOM 1391 C CA . PHE A 1 186 ? 7.693 -8.083 6.092 1.00 85.12 186 PHE A CA 1
ATOM 1392 C C . PHE A 1 186 ? 6.306 -7.480 5.807 1.00 85.12 186 PHE A C 1
ATOM 1394 O O . PHE A 1 186 ? 5.833 -6.618 6.553 1.00 85.12 186 PHE A O 1
ATOM 1401 N N . LEU A 1 187 ? 5.620 -7.974 4.772 1.00 87.88 187 LEU A N 1
ATOM 1402 C CA . LEU A 1 187 ? 4.311 -7.472 4.342 1.00 87.88 187 LEU A CA 1
ATOM 1403 C C . LEU A 1 187 ? 3.172 -7.786 5.316 1.00 87.88 187 LEU A C 1
ATOM 1405 O O . LEU A 1 187 ? 2.162 -7.082 5.293 1.00 87.88 187 LEU A O 1
ATOM 1409 N N . SER A 1 188 ? 3.326 -8.773 6.205 1.00 81.44 188 SER A N 1
ATOM 1410 C CA . SER A 1 188 ? 2.347 -9.053 7.268 1.00 81.44 188 SER A CA 1
ATOM 1411 C C . SER A 1 188 ? 2.060 -7.816 8.124 1.00 81.44 188 SER A C 1
ATOM 1413 O O . SER A 1 188 ? 0.919 -7.554 8.497 1.00 81.44 188 SER A O 1
ATOM 1415 N N . THR A 1 189 ? 3.080 -6.980 8.334 1.00 77.69 189 THR A N 1
ATOM 1416 C CA . THR A 1 189 ? 2.968 -5.724 9.081 1.00 77.69 189 THR A CA 1
ATOM 1417 C C . THR A 1 189 ? 2.245 -4.616 8.314 1.00 77.69 189 THR A C 1
ATOM 1419 O O . THR A 1 189 ? 1.935 -3.588 8.898 1.00 77.69 189 THR A O 1
ATOM 1422 N N . TYR A 1 190 ? 1.978 -4.781 7.023 1.00 77.06 190 TYR A N 1
ATOM 1423 C CA . TYR A 1 190 ? 1.280 -3.793 6.200 1.00 77.06 190 TYR A CA 1
ATOM 1424 C C . TYR A 1 190 ? -0.145 -4.247 5.886 1.00 77.06 190 TYR A C 1
ATOM 1426 O O . TYR A 1 190 ? -1.087 -3.472 6.006 1.00 77.06 190 TYR A O 1
ATOM 1434 N N . GLU A 1 191 ? -0.307 -5.518 5.522 1.00 79.69 191 GLU A N 1
ATOM 1435 C CA . GLU A 1 191 ? -1.539 -6.058 4.938 1.00 79.69 191 GLU A CA 1
ATOM 1436 C C . GLU A 1 191 ? -2.321 -6.945 5.921 1.00 79.69 191 GLU A C 1
ATOM 1438 O O . GLU A 1 191 ? -3.102 -7.815 5.526 1.00 79.69 191 GLU A O 1
ATOM 1443 N N . SER A 1 192 ? -2.118 -6.711 7.220 1.00 69.75 192 SER A N 1
ATOM 1444 C CA . SER A 1 192 ? -2.828 -7.390 8.301 1.00 69.75 192 SER A CA 1
ATOM 1445 C C . SER A 1 192 ? -4.346 -7.327 8.122 1.00 69.75 192 SER A C 1
ATOM 1447 O O . SER A 1 192 ? -4.931 -6.263 7.905 1.00 69.75 192 SER A O 1
ATOM 1449 N N . GLY A 1 193 ? -5.003 -8.483 8.227 1.00 64.25 193 GLY A N 1
ATOM 1450 C CA . GLY A 1 193 ? -6.460 -8.591 8.118 1.00 64.25 193 GLY A CA 1
ATOM 1451 C C . GLY A 1 193 ? -7.020 -8.421 6.701 1.00 64.25 193 GLY A C 1
ATOM 1452 O O . GLY A 1 193 ? -8.242 -8.429 6.536 1.00 64.25 193 GLY A O 1
ATOM 1453 N N . MET A 1 194 ? -6.165 -8.301 5.682 1.00 73.31 194 MET A N 1
ATOM 1454 C CA . MET A 1 194 ? -6.591 -8.361 4.287 1.00 73.31 194 MET A CA 1
ATOM 1455 C C . MET A 1 194 ? -6.930 -9.805 3.899 1.00 73.31 194 MET A C 1
ATOM 1457 O O . MET A 1 194 ? -6.266 -10.758 4.310 1.00 73.31 194 MET A O 1
ATOM 1461 N N . PHE A 1 195 ? -7.963 -9.963 3.077 1.00 73.44 195 PHE A N 1
ATOM 1462 C CA . PHE A 1 195 ? -8.408 -11.252 2.553 1.00 73.44 195 PHE A CA 1
ATOM 1463 C C . PHE A 1 195 ? -8.682 -11.146 1.058 1.00 73.44 195 PHE A C 1
ATOM 1465 O O . PHE A 1 195 ? -8.969 -10.065 0.541 1.00 73.44 195 PHE A O 1
ATOM 1472 N N . PHE A 1 196 ? -8.628 -12.289 0.384 1.00 70.94 196 PHE A N 1
ATOM 1473 C CA . PHE A 1 196 ? -9.111 -12.422 -0.982 1.00 70.94 196 PHE A CA 1
ATOM 1474 C C . PHE A 1 196 ? -10.351 -13.306 -1.020 1.00 70.94 196 PHE A C 1
ATOM 1476 O O . PHE A 1 196 ? -10.617 -14.083 -0.100 1.00 70.94 196 PHE A O 1
ATOM 1483 N N . VAL A 1 197 ? -11.117 -13.168 -2.095 1.00 69.44 197 VAL A N 1
ATOM 1484 C CA . VAL A 1 197 ? -12.303 -13.977 -2.344 1.00 69.44 197 VAL A CA 1
ATOM 1485 C C . VAL A 1 197 ? -11.925 -15.096 -3.302 1.00 69.44 197 VAL A C 1
ATOM 1487 O O . VAL A 1 197 ? -11.464 -14.841 -4.416 1.00 69.44 197 VAL A O 1
ATOM 1490 N N . LEU A 1 198 ? -12.110 -16.335 -2.857 1.00 68.44 198 LEU A N 1
ATOM 1491 C CA . LEU A 1 198 ? -12.014 -17.526 -3.685 1.00 68.44 198 LEU A CA 1
ATOM 1492 C C . LEU A 1 198 ? -13.427 -17.975 -4.040 1.00 68.44 198 LEU A C 1
ATOM 1494 O O . LEU A 1 198 ? -14.169 -18.460 -3.188 1.00 68.44 198 LEU A O 1
ATOM 1498 N N . GLU A 1 199 ? -13.781 -17.857 -5.314 1.00 67.81 199 GLU A N 1
ATOM 1499 C CA . GLU A 1 199 ? -15.033 -18.397 -5.823 1.00 67.81 199 GLU A CA 1
ATOM 1500 C C . GLU A 1 199 ? -14.781 -19.741 -6.499 1.00 67.81 199 GLU A C 1
ATOM 1502 O O . GLU A 1 199 ? -13.919 -19.876 -7.375 1.00 67.81 199 GLU A O 1
ATOM 1507 N N . LYS A 1 200 ? -15.548 -20.762 -6.113 1.00 69.44 200 LYS A N 1
ATOM 1508 C CA . LYS A 1 200 ? -15.496 -22.094 -6.720 1.00 69.44 200 LYS A CA 1
ATOM 1509 C C . LYS A 1 200 ? -16.860 -22.499 -7.250 1.00 69.44 200 LYS A C 1
ATOM 1511 O O . LYS A 1 200 ? -17.850 -22.560 -6.524 1.00 69.44 200 LYS A O 1
ATOM 1516 N N . HIS A 1 201 ? -16.893 -22.863 -8.524 1.00 68.06 201 HIS A N 1
ATOM 1517 C CA . HIS A 1 201 ? -18.044 -23.485 -9.153 1.00 68.06 201 HIS A CA 1
ATOM 1518 C C . HIS A 1 201 ? -17.943 -25.000 -9.051 1.00 68.06 201 HIS A C 1
ATOM 1520 O O . HIS A 1 201 ? -17.121 -25.639 -9.714 1.00 68.06 201 HIS A O 1
ATOM 1526 N N . ILE A 1 202 ? -18.843 -25.592 -8.272 1.00 63.88 202 ILE A N 1
ATOM 1527 C CA . ILE A 1 202 ? -19.034 -27.039 -8.266 1.00 63.88 202 ILE A CA 1
ATOM 1528 C C . ILE A 1 202 ? -20.110 -27.347 -9.305 1.00 63.88 202 ILE A C 1
ATOM 1530 O O . ILE A 1 202 ? -21.246 -26.880 -9.209 1.00 63.88 202 ILE A O 1
ATOM 1534 N N . ARG A 1 203 ? -19.750 -28.119 -10.337 1.00 61.12 203 ARG A N 1
ATOM 1535 C CA . ARG A 1 203 ? -20.750 -28.692 -11.244 1.00 61.12 203 ARG A CA 1
ATOM 1536 C C . ARG A 1 203 ? -21.379 -29.886 -10.539 1.00 61.12 203 ARG A C 1
ATOM 1538 O O . ARG A 1 203 ? -20.709 -30.902 -10.385 1.00 61.12 203 ARG A O 1
ATOM 1545 N N . ASN A 1 204 ? -22.634 -29.764 -10.119 1.00 59.53 204 ASN A N 1
ATOM 1546 C CA . ASN A 1 204 ? -23.378 -30.918 -9.624 1.00 59.53 204 ASN A CA 1
ATOM 1547 C C . ASN A 1 204 ? -23.982 -31.723 -10.794 1.00 59.53 204 ASN A C 1
ATOM 1549 O O . ASN A 1 204 ? -24.137 -31.200 -11.905 1.00 59.53 204 ASN A O 1
ATOM 1553 N N . THR A 1 205 ? -24.328 -32.991 -10.552 1.00 52.06 205 THR A N 1
ATOM 1554 C CA . THR A 1 205 ? -24.922 -33.923 -11.531 1.00 52.06 205 THR A CA 1
ATOM 1555 C C . THR A 1 205 ? -26.184 -33.374 -12.207 1.00 52.06 205 THR A C 1
ATOM 1557 O O . THR A 1 205 ? -26.429 -33.685 -13.371 1.00 52.06 205 THR A O 1
ATOM 1560 N N . ASP A 1 206 ? -26.909 -32.467 -11.546 1.00 55.72 206 ASP A N 1
ATOM 1561 C CA . ASP A 1 206 ? -28.163 -31.867 -12.032 1.00 55.72 206 ASP A CA 1
ATOM 1562 C C . ASP A 1 206 ? -27.986 -30.603 -12.899 1.00 55.72 206 ASP A C 1
ATOM 1564 O O . ASP A 1 206 ? -28.944 -29.878 -13.158 1.00 55.72 206 ASP A O 1
ATOM 1568 N N . ARG A 1 207 ? -26.768 -30.302 -13.375 1.00 53.03 207 ARG A N 1
ATOM 1569 C CA . ARG A 1 207 ? -26.431 -29.085 -14.160 1.00 53.03 207 ARG A CA 1
ATOM 1570 C C . ARG A 1 207 ? -26.653 -27.757 -13.415 1.00 53.03 207 ARG A C 1
ATOM 1572 O O . ARG A 1 207 ? -26.424 -26.698 -14.002 1.00 53.03 207 ARG A O 1
ATOM 1579 N N . THR A 1 208 ? -27.038 -27.787 -12.142 1.00 52.47 208 THR A N 1
ATOM 1580 C CA . THR A 1 208 ? -27.074 -26.610 -11.272 1.00 52.47 208 THR A CA 1
ATOM 1581 C C . THR A 1 208 ? -25.644 -26.206 -10.910 1.00 52.47 208 THR A C 1
ATOM 1583 O O . THR A 1 208 ? -24.812 -27.032 -10.524 1.00 52.47 208 THR A O 1
ATOM 1586 N N . LYS A 1 209 ? -25.323 -24.924 -11.117 1.00 58.06 209 LYS A N 1
ATOM 1587 C CA . LYS A 1 209 ? -24.052 -24.339 -10.683 1.00 58.06 209 LYS A CA 1
ATOM 1588 C C . LYS A 1 209 ? -24.220 -23.879 -9.241 1.00 58.06 209 LYS A C 1
ATOM 1590 O O . LYS A 1 209 ? -24.962 -22.931 -9.002 1.00 58.06 209 LYS A O 1
ATOM 1595 N N . THR A 1 210 ? -23.520 -24.517 -8.311 1.00 57.09 210 THR A N 1
ATOM 1596 C CA . THR A 1 210 ? -23.410 -24.023 -6.933 1.00 57.09 210 THR A CA 1
ATOM 1597 C C . THR A 1 210 ? -22.113 -23.228 -6.821 1.00 57.09 210 THR A C 1
ATOM 1599 O O . THR A 1 210 ? -21.053 -23.726 -7.215 1.00 57.09 210 THR A O 1
ATOM 1602 N N . VAL A 1 211 ? -22.206 -21.984 -6.349 1.00 60.84 211 VAL A N 1
ATOM 1603 C CA . VAL A 1 211 ? -21.048 -21.115 -6.094 1.00 60.84 211 VAL A CA 1
ATOM 1604 C C . VAL A 1 211 ? -20.709 -21.211 -4.615 1.00 60.84 211 VAL A C 1
ATOM 1606 O O . VAL A 1 211 ? -21.580 -21.007 -3.772 1.00 60.84 211 VAL A O 1
ATOM 1609 N N . PHE A 1 212 ? -19.465 -21.554 -4.316 1.00 64.50 212 PHE A N 1
ATOM 1610 C CA . PHE A 1 212 ? -18.906 -21.497 -2.974 1.00 64.50 212 PHE A CA 1
ATOM 1611 C C . PHE A 1 212 ? -17.944 -20.315 -2.904 1.00 64.50 212 PHE A C 1
ATOM 1613 O O . PHE A 1 212 ? -17.160 -20.133 -3.837 1.00 64.50 212 PHE A O 1
ATOM 1620 N N . ILE A 1 213 ? -18.052 -19.515 -1.845 1.00 57.50 213 ILE A N 1
ATOM 1621 C CA . ILE A 1 213 ? -17.251 -18.310 -1.634 1.00 57.50 213 ILE A CA 1
ATOM 1622 C C . ILE A 1 213 ? -16.472 -18.507 -0.338 1.00 57.50 213 ILE A C 1
ATOM 1624 O O . ILE A 1 213 ? -17.080 -18.576 0.728 1.00 57.50 213 ILE A O 1
ATOM 1628 N N . ASP A 1 214 ? -15.149 -18.581 -0.451 1.00 60.56 214 ASP A N 1
ATOM 1629 C CA . ASP A 1 214 ? -14.232 -18.635 0.684 1.00 60.56 214 ASP A CA 1
ATOM 1630 C C . ASP A 1 214 ? -13.448 -17.333 0.806 1.00 60.56 214 ASP A C 1
ATOM 1632 O O . ASP A 1 214 ? -13.019 -16.746 -0.191 1.00 60.56 214 ASP A O 1
ATOM 1636 N N . HIS A 1 215 ? -13.203 -16.920 2.046 1.00 66.19 215 HIS A N 1
ATOM 1637 C CA . HIS A 1 215 ? -12.265 -15.853 2.361 1.00 66.19 215 HIS A CA 1
ATOM 1638 C C . HIS A 1 215 ? -10.977 -16.480 2.871 1.00 66.19 215 HIS A C 1
ATOM 1640 O O . HIS A 1 215 ? -10.971 -17.131 3.914 1.00 66.19 215 HIS A O 1
ATOM 1646 N N . LEU A 1 216 ? -9.897 -16.302 2.118 1.00 65.81 216 LEU A N 1
ATOM 1647 C CA . LEU A 1 216 ? -8.588 -16.822 2.483 1.00 65.81 216 LEU A CA 1
ATOM 1648 C C . LEU A 1 216 ? -7.702 -15.683 2.979 1.00 65.81 216 LEU A C 1
ATOM 1650 O O . LEU A 1 216 ? -7.571 -14.640 2.330 1.00 65.81 216 LEU A O 1
ATOM 1654 N N . PHE A 1 217 ? -7.079 -15.913 4.132 1.00 74.88 217 PHE A N 1
ATOM 1655 C CA . PHE A 1 217 ? -6.123 -15.004 4.745 1.00 74.88 217 PHE A CA 1
ATOM 1656 C C . PHE A 1 217 ? -4.717 -15.567 4.546 1.00 74.88 217 PHE A C 1
ATOM 1658 O O . PHE A 1 217 ? -4.438 -16.713 4.893 1.00 74.88 217 PHE A O 1
ATOM 1665 N N . ALA A 1 218 ? -3.801 -14.753 4.018 1.00 72.25 218 ALA A N 1
ATOM 1666 C CA . ALA A 1 218 ? -2.400 -15.159 3.865 1.00 72.25 218 ALA A CA 1
ATOM 1667 C C . ALA A 1 218 ? -1.741 -15.522 5.204 1.00 72.25 218 ALA A C 1
ATOM 1669 O O . ALA A 1 218 ? -0.815 -16.326 5.258 1.00 72.25 218 ALA A O 1
ATOM 1670 N N . LEU A 1 219 ? -2.233 -14.935 6.290 1.00 69.44 219 LEU A N 1
ATOM 1671 C CA . LEU A 1 219 ? -1.676 -15.109 7.621 1.00 69.44 219 LEU A CA 1
ATOM 1672 C C . LEU A 1 219 ? -2.034 -16.452 8.244 1.00 69.44 219 LEU A C 1
ATOM 1674 O O . LEU A 1 219 ? -1.228 -16.977 8.997 1.00 69.44 219 LEU A O 1
ATOM 1678 N N . ASP A 1 220 ? -3.173 -17.042 7.880 1.00 74.25 220 ASP A N 1
ATOM 1679 C CA . ASP A 1 220 ? -3.517 -18.398 8.319 1.00 74.25 220 ASP A CA 1
ATOM 1680 C C . ASP A 1 220 ? -2.533 -19.409 7.701 1.00 74.25 220 ASP A C 1
ATOM 1682 O O . ASP A 1 220 ? -2.107 -20.369 8.344 1.00 74.25 220 ASP A O 1
ATOM 1686 N N . ILE A 1 221 ? -2.094 -19.145 6.462 1.00 70.62 221 ILE A N 1
ATOM 1687 C CA . ILE A 1 221 ? -1.043 -19.924 5.801 1.00 70.62 221 ILE A CA 1
ATOM 1688 C C . ILE A 1 221 ? 0.297 -19.713 6.518 1.00 70.62 221 ILE A C 1
ATOM 1690 O O . ILE A 1 221 ? 0.965 -20.692 6.843 1.00 70.62 221 ILE A O 1
ATOM 1694 N N . LEU A 1 222 ? 0.680 -18.469 6.822 1.00 70.94 222 LEU A N 1
ATOM 1695 C CA . LEU A 1 222 ? 1.917 -18.187 7.563 1.00 70.94 222 LEU A CA 1
ATOM 1696 C C . LEU A 1 222 ? 1.921 -18.791 8.974 1.00 70.94 222 LEU A C 1
ATOM 1698 O O . LEU A 1 222 ? 2.960 -19.271 9.414 1.00 70.94 222 LEU A O 1
ATOM 1702 N N . GLU A 1 223 ? 0.782 -18.819 9.666 1.00 73.94 223 GLU A N 1
ATOM 1703 C CA . GLU A 1 223 ? 0.638 -19.444 10.983 1.00 73.94 223 GLU A CA 1
ATOM 1704 C C . GLU A 1 223 ? 0.795 -20.968 10.903 1.00 73.94 223 GLU A C 1
ATOM 1706 O O . GLU A 1 223 ? 1.518 -21.546 11.715 1.00 73.94 223 GLU A O 1
ATOM 1711 N N . SER A 1 224 ? 0.204 -21.615 9.888 1.00 69.19 224 SER A N 1
ATOM 1712 C CA . SER A 1 224 ? 0.406 -23.053 9.651 1.00 69.19 224 SER A CA 1
ATOM 1713 C C . SER A 1 224 ? 1.874 -23.389 9.375 1.00 69.19 224 SER A C 1
ATOM 1715 O O . SER A 1 224 ? 2.410 -24.347 9.918 1.00 69.19 224 SER A O 1
ATOM 1717 N N . ILE A 1 225 ? 2.553 -22.535 8.608 1.00 66.06 225 ILE A N 1
ATOM 1718 C CA . ILE A 1 225 ? 3.972 -22.678 8.286 1.00 66.06 225 ILE A CA 1
ATOM 1719 C C . ILE A 1 225 ? 4.833 -22.414 9.532 1.00 66.06 225 ILE A C 1
ATOM 1721 O O . ILE A 1 225 ? 5.798 -23.132 9.771 1.00 66.06 225 ILE A O 1
ATOM 1725 N N . SER A 1 226 ? 4.467 -21.440 10.372 1.00 67.31 226 SER A N 1
ATOM 1726 C CA . SER A 1 226 ? 5.172 -21.138 11.624 1.00 67.31 226 SER A CA 1
ATOM 1727 C C . SER A 1 226 ? 5.204 -22.323 12.590 1.00 67.31 226 SER A C 1
ATOM 1729 O O . SER A 1 226 ? 6.206 -22.493 13.281 1.00 67.31 226 SER A O 1
ATOM 1731 N N . GLN A 1 227 ? 4.137 -23.125 12.652 1.00 66.62 227 GLN A N 1
ATOM 1732 C CA . GLN A 1 227 ? 4.078 -24.324 13.501 1.00 66.62 227 GLN A CA 1
ATOM 1733 C C . GLN A 1 227 ? 5.054 -25.413 13.031 1.00 66.62 227 GLN A C 1
ATOM 1735 O O . GLN A 1 227 ? 5.569 -26.173 13.846 1.00 66.62 227 GLN A O 1
ATOM 1740 N N . ASP A 1 228 ? 5.370 -25.448 11.736 1.00 63.47 228 ASP A N 1
ATOM 1741 C CA . ASP A 1 228 ? 6.316 -26.404 11.154 1.00 63.47 228 ASP A CA 1
ATOM 1742 C C . ASP A 1 228 ? 7.789 -25.941 11.268 1.00 63.47 228 ASP A C 1
ATOM 1744 O O . ASP A 1 228 ? 8.714 -26.742 11.108 1.00 63.47 228 ASP A O 1
ATOM 1748 N N . LEU A 1 229 ? 8.031 -24.654 11.555 1.00 59.16 229 LEU A N 1
ATOM 1749 C CA . LEU A 1 229 ? 9.346 -23.988 11.529 1.00 59.16 229 LEU A CA 1
ATOM 1750 C C . LEU A 1 229 ? 10.022 -23.829 12.907 1.00 59.16 229 LEU A C 1
ATOM 1752 O O . LEU A 1 229 ? 10.986 -23.073 13.020 1.00 59.16 229 LEU A O 1
ATOM 1756 N N . GLU A 1 230 ? 9.591 -24.566 13.940 1.00 56.47 230 GLU A N 1
ATOM 1757 C CA . GLU A 1 230 ? 10.023 -24.429 15.353 1.00 56.47 230 GLU A CA 1
ATOM 1758 C C . GLU A 1 230 ? 11.549 -24.502 15.634 1.00 56.47 230 GLU A C 1
ATOM 1760 O O . GLU A 1 230 ? 11.972 -24.270 16.764 1.00 56.47 230 GLU A O 1
ATOM 1765 N N . ASN A 1 231 ? 12.405 -24.763 14.640 1.00 56.81 231 ASN A N 1
ATOM 1766 C CA . ASN A 1 231 ? 13.866 -24.836 14.796 1.00 56.81 231 ASN A CA 1
ATOM 1767 C C . ASN A 1 231 ? 14.665 -23.791 13.987 1.00 56.81 231 ASN A C 1
ATOM 1769 O O . ASN A 1 231 ? 15.893 -23.880 13.936 1.00 56.81 231 ASN A O 1
ATOM 1773 N N . ASP A 1 232 ? 14.011 -22.813 13.353 1.00 59.06 232 ASP A N 1
ATOM 1774 C CA . ASP A 1 232 ? 14.676 -21.800 12.519 1.00 59.06 232 ASP A CA 1
ATOM 1775 C C . ASP A 1 232 ? 14.882 -20.466 13.282 1.00 59.06 232 ASP A C 1
ATOM 1777 O O . ASP A 1 232 ? 13.942 -19.971 13.909 1.00 59.06 232 ASP A O 1
ATOM 1781 N N . PRO A 1 233 ? 16.068 -19.820 13.238 1.00 58.09 233 PRO A N 1
ATOM 1782 C CA . PRO A 1 233 ? 16.255 -18.454 13.747 1.00 58.09 233 PRO A CA 1
ATOM 1783 C C . PRO A 1 233 ? 15.261 -17.415 13.184 1.00 58.09 233 PRO A C 1
ATOM 1785 O O . PRO A 1 233 ? 14.960 -16.432 13.866 1.00 58.09 233 PRO A O 1
ATOM 1788 N N . HIS A 1 234 ? 14.704 -17.625 11.987 1.00 55.75 234 HIS A N 1
ATOM 1789 C CA . HIS A 1 234 ? 13.645 -16.794 11.407 1.00 55.75 234 HIS A CA 1
ATOM 1790 C C . HIS A 1 234 ? 12.281 -16.950 12.114 1.00 55.75 234 HIS A C 1
ATOM 1792 O O . HIS A 1 234 ? 11.438 -16.057 11.996 1.00 55.75 234 HIS A O 1
ATOM 1798 N N . ALA A 1 235 ? 12.070 -18.007 12.910 1.00 59.53 235 ALA A N 1
ATOM 1799 C CA . ALA A 1 235 ? 10.807 -18.282 13.601 1.00 59.53 235 ALA A CA 1
ATOM 1800 C C . ALA A 1 235 ? 10.473 -17.257 14.698 1.00 59.53 235 ALA A C 1
ATOM 1802 O O . ALA A 1 235 ? 9.305 -16.953 14.923 1.00 59.53 235 ALA A O 1
ATOM 1803 N N . LYS A 1 236 ? 11.480 -16.662 15.358 1.00 64.88 236 LYS A N 1
ATOM 1804 C CA . LYS A 1 236 ? 11.238 -15.618 16.370 1.00 64.88 236 LYS A CA 1
ATOM 1805 C C . LYS A 1 236 ? 10.729 -14.319 15.744 1.00 64.88 236 LYS A C 1
ATOM 1807 O O . LYS A 1 236 ? 9.748 -13.759 16.219 1.00 64.88 236 LYS A O 1
ATOM 1812 N N . ASN A 1 237 ? 11.360 -13.877 14.653 1.00 64.50 237 ASN A N 1
ATOM 1813 C CA . ASN A 1 237 ? 10.903 -12.704 13.902 1.00 64.50 237 ASN A CA 1
ATOM 1814 C C . ASN A 1 237 ? 9.496 -12.935 13.330 1.00 64.50 237 ASN A C 1
ATOM 1816 O O . ASN A 1 237 ? 8.692 -12.008 13.296 1.00 64.50 237 ASN A O 1
ATOM 1820 N N . LEU A 1 238 ? 9.196 -14.177 12.928 1.00 65.62 238 LEU A N 1
ATOM 1821 C CA . LEU A 1 238 ? 7.861 -14.600 12.517 1.00 65.62 238 LEU A CA 1
ATOM 1822 C C . LEU A 1 238 ? 6.854 -14.528 13.671 1.00 65.62 238 LEU A C 1
ATOM 1824 O O . LEU A 1 238 ? 5.799 -13.937 13.488 1.00 65.62 238 LEU A O 1
ATOM 1828 N N . SER A 1 239 ? 7.187 -15.034 14.860 1.00 70.44 239 SER A N 1
ATOM 1829 C CA . SER A 1 239 ? 6.321 -14.948 16.046 1.00 70.44 239 SER A CA 1
ATOM 1830 C C . SER A 1 239 ? 5.995 -13.501 16.422 1.00 70.44 239 SER A C 1
ATOM 1832 O O . SER A 1 239 ? 4.827 -13.167 16.598 1.00 70.44 239 SER A O 1
ATOM 1834 N N . ASP A 1 240 ? 7.004 -12.628 16.494 1.00 72.19 240 ASP A N 1
ATOM 1835 C CA . ASP A 1 240 ? 6.808 -11.221 16.863 1.00 72.19 240 ASP A CA 1
ATOM 1836 C C . ASP A 1 240 ? 5.947 -10.479 15.818 1.00 72.19 240 ASP A C 1
ATOM 1838 O O . ASP A 1 240 ? 5.083 -9.670 16.170 1.00 72.19 240 ASP A O 1
ATOM 1842 N N . ALA A 1 241 ? 6.142 -10.774 14.526 1.00 67.94 241 ALA A N 1
ATOM 1843 C CA . ALA A 1 241 ? 5.329 -10.213 13.449 1.00 67.94 241 ALA A CA 1
ATOM 1844 C C . ALA A 1 241 ? 3.893 -10.759 13.448 1.00 67.94 241 ALA A C 1
ATOM 1846 O O . ALA A 1 241 ? 2.957 -9.996 13.218 1.00 67.94 241 ALA A O 1
ATOM 1847 N N . LEU A 1 242 ? 3.704 -12.049 13.746 1.00 75.62 242 LEU A N 1
ATOM 1848 C CA . LEU A 1 242 ? 2.386 -12.671 13.879 1.00 75.62 242 LEU A CA 1
ATOM 1849 C C . LEU A 1 242 ? 1.615 -12.119 15.083 1.00 75.62 242 LEU A C 1
ATOM 1851 O O . LEU A 1 242 ? 0.403 -11.936 14.993 1.00 75.62 242 LEU A O 1
ATOM 1855 N N . ASP A 1 243 ? 2.280 -11.808 16.195 1.00 83.50 243 ASP A N 1
ATOM 1856 C CA . ASP A 1 243 ? 1.609 -11.193 17.341 1.00 83.50 243 ASP A CA 1
ATOM 1857 C C . ASP A 1 243 ? 1.254 -9.722 17.076 1.00 83.50 243 ASP A C 1
ATOM 1859 O O . ASP A 1 243 ? 0.148 -9.286 17.411 1.00 83.50 243 ASP A O 1
ATOM 1863 N N . LEU A 1 244 ? 2.129 -8.963 16.400 1.00 82.31 244 LEU A N 1
ATOM 1864 C CA . LEU A 1 244 ? 1.787 -7.617 15.924 1.00 82.31 244 LEU A CA 1
ATOM 1865 C C . LEU A 1 244 ? 0.616 -7.658 14.932 1.00 82.31 244 LEU A C 1
ATOM 1867 O O . LEU A 1 244 ? -0.275 -6.813 14.991 1.00 82.31 244 LEU A O 1
ATOM 1871 N N . ASP A 1 245 ? 0.584 -8.653 14.051 1.00 78.69 245 ASP A N 1
ATOM 1872 C CA . ASP A 1 245 ? -0.534 -8.882 13.145 1.00 78.69 245 ASP A CA 1
ATOM 1873 C C . ASP A 1 245 ? -1.830 -9.209 13.900 1.00 78.69 245 ASP A C 1
ATOM 1875 O O . ASP A 1 245 ? -2.854 -8.574 13.658 1.00 78.69 245 ASP A O 1
ATOM 1879 N N . ARG A 1 246 ? -1.801 -10.147 14.855 1.00 83.56 246 ARG A N 1
ATOM 1880 C CA . ARG A 1 246 ? -2.967 -10.489 15.689 1.00 83.56 246 ARG A CA 1
ATOM 1881 C C . ARG A 1 246 ? -3.517 -9.260 16.409 1.00 83.56 246 ARG A C 1
ATOM 1883 O O . ARG A 1 246 ? -4.736 -9.091 16.473 1.00 83.56 246 ARG A O 1
ATOM 1890 N N . TRP A 1 247 ? -2.632 -8.391 16.897 1.00 89.06 247 TRP A N 1
ATOM 1891 C CA . TRP A 1 247 ? -2.991 -7.109 17.497 1.00 89.06 247 TRP A CA 1
ATOM 1892 C C . TRP A 1 247 ? -3.728 -6.186 16.516 1.00 89.06 247 TRP A C 1
ATOM 1894 O O . TRP A 1 247 ? -4.835 -5.725 16.805 1.00 89.06 247 TRP A O 1
ATOM 1904 N N . MET A 1 248 ? -3.155 -5.950 15.332 1.00 84.50 248 MET A N 1
ATOM 1905 C CA . MET A 1 248 ? -3.755 -5.078 14.315 1.00 84.50 248 MET A CA 1
ATOM 1906 C C . MET A 1 248 ? -5.066 -5.660 13.769 1.00 84.50 248 MET A C 1
ATOM 1908 O O . MET A 1 248 ? -6.053 -4.938 13.608 1.00 84.50 248 MET A O 1
ATOM 1912 N N . ARG A 1 249 ? -5.129 -6.979 13.565 1.00 79.44 249 ARG A N 1
ATOM 1913 C CA . ARG A 1 249 ? -6.326 -7.694 13.116 1.00 79.44 249 ARG A CA 1
ATOM 1914 C C . ARG A 1 249 ? -7.474 -7.555 14.103 1.00 79.44 249 ARG A C 1
ATOM 1916 O O . ARG A 1 249 ? -8.596 -7.332 13.662 1.00 79.44 249 ARG A O 1
ATOM 1923 N N . ALA A 1 250 ? -7.215 -7.621 15.408 1.00 87.00 250 ALA A N 1
ATOM 1924 C CA . ALA A 1 250 ? -8.252 -7.412 16.417 1.00 87.00 250 ALA A CA 1
ATOM 1925 C C . ALA A 1 250 ? -8.909 -6.021 16.282 1.00 87.00 250 ALA A C 1
ATOM 1927 O O . ALA A 1 250 ? -10.132 -5.894 16.398 1.00 87.00 250 ALA A O 1
ATOM 1928 N N . ALA A 1 251 ? -8.126 -4.994 15.923 1.00 85.75 251 ALA A N 1
ATOM 1929 C CA . ALA A 1 251 ? -8.641 -3.665 15.585 1.00 85.75 251 ALA A CA 1
ATOM 1930 C C . ALA A 1 251 ? -9.367 -3.612 14.232 1.00 85.75 251 ALA A C 1
ATOM 1932 O O . ALA A 1 251 ? -10.255 -2.785 14.049 1.00 85.75 251 ALA A O 1
ATOM 1933 N N . VAL A 1 252 ? -9.057 -4.487 13.274 1.00 77.25 252 VAL A N 1
ATOM 1934 C CA . VAL A 1 252 ? -9.816 -4.597 12.015 1.00 77.25 252 VAL A CA 1
ATOM 1935 C C . VAL A 1 252 ? -11.162 -5.296 12.235 1.00 77.25 252 VAL A C 1
ATOM 1937 O O . VAL A 1 252 ? -12.181 -4.830 11.721 1.00 77.25 252 VAL A O 1
ATOM 1940 N N . THR A 1 253 ? -11.188 -6.385 13.006 1.00 77.69 253 THR A N 1
ATOM 1941 C CA . THR A 1 253 ? -12.339 -7.296 13.144 1.00 77.69 253 THR A CA 1
ATOM 1942 C C . THR A 1 253 ? -13.299 -6.947 14.280 1.00 77.69 253 THR A C 1
ATOM 1944 O O . THR A 1 253 ? -14.304 -7.639 14.436 1.00 77.69 253 THR A O 1
ATOM 1947 N N . LYS A 1 254 ? -13.048 -5.869 15.038 1.00 85.38 254 LYS A N 1
ATOM 1948 C CA . LYS A 1 254 ? -13.832 -5.471 16.228 1.00 85.38 254 LYS A CA 1
ATOM 1949 C C . LYS A 1 254 ? -13.713 -6.463 17.389 1.00 85.38 254 LYS A C 1
ATOM 1951 O O . LYS A 1 254 ? -14.629 -6.564 18.206 1.00 85.38 254 LYS A O 1
ATOM 1956 N N . ASP A 1 255 ? -12.598 -7.184 17.493 1.00 88.88 255 ASP A N 1
ATOM 1957 C CA . ASP A 1 255 ? -12.360 -8.103 18.608 1.00 88.88 255 ASP A CA 1
ATOM 1958 C C . ASP A 1 255 ? -11.864 -7.336 19.844 1.00 88.88 255 ASP A C 1
ATOM 1960 O O . ASP A 1 255 ? -10.671 -7.257 20.147 1.00 88.88 255 ASP A O 1
ATOM 1964 N N . ILE A 1 256 ? -12.815 -6.729 20.560 1.00 92.50 256 ILE A N 1
ATOM 1965 C CA . ILE A 1 256 ? -12.545 -5.931 21.764 1.00 92.50 256 ILE A CA 1
ATOM 1966 C C . ILE A 1 256 ? -11.863 -6.781 22.843 1.00 92.50 256 ILE A C 1
ATOM 1968 O O . ILE A 1 256 ? -10.982 -6.286 23.541 1.00 92.50 256 ILE A O 1
ATOM 1972 N N . ALA A 1 257 ? -12.248 -8.052 22.989 1.00 92.75 257 ALA A N 1
ATOM 1973 C CA . ALA A 1 257 ? -11.678 -8.923 24.011 1.00 92.75 257 ALA A CA 1
ATOM 1974 C C . ALA A 1 257 ? -10.181 -9.140 23.763 1.00 92.75 257 ALA A C 1
ATOM 1976 O O . ALA A 1 257 ? -9.375 -8.942 24.675 1.00 92.75 257 ALA A O 1
ATOM 1977 N N . ARG A 1 258 ? -9.808 -9.448 22.515 1.00 91.62 258 ARG A N 1
ATOM 1978 C CA . ARG A 1 258 ? -8.407 -9.637 22.132 1.00 91.62 258 ARG A CA 1
ATOM 1979 C C . ARG A 1 258 ? -7.590 -8.349 22.232 1.00 91.62 258 ARG A C 1
ATOM 1981 O O . ARG A 1 258 ? -6.445 -8.391 22.678 1.00 91.62 258 ARG A O 1
ATOM 1988 N N . LEU A 1 259 ? -8.174 -7.198 21.886 1.00 91.69 259 LEU A N 1
ATOM 1989 C CA . LEU A 1 259 ? -7.520 -5.899 22.085 1.00 91.69 259 LEU A CA 1
ATOM 1990 C C . LEU A 1 259 ? -7.219 -5.622 23.564 1.00 91.69 259 LEU A C 1
ATOM 1992 O O . LEU A 1 259 ? -6.173 -5.084 23.897 1.00 91.69 259 LEU A O 1
ATOM 1996 N N . ILE A 1 260 ? -8.106 -5.985 24.484 1.00 93.44 260 ILE A N 1
ATOM 1997 C CA . ILE A 1 260 ? -7.843 -5.767 25.914 1.00 93.44 260 ILE A CA 1
ATOM 1998 C C . ILE A 1 260 ? -6.787 -6.743 26.437 1.00 93.44 260 ILE A C 1
ATOM 2000 O O . ILE A 1 260 ? -5.919 -6.351 27.212 1.00 93.44 260 ILE A O 1
ATOM 2004 N N . GLU A 1 261 ? -6.831 -7.993 25.980 1.00 93.75 261 GLU A N 1
ATOM 2005 C CA . GLU A 1 261 ? -5.866 -9.034 26.337 1.00 93.75 261 GLU A CA 1
ATOM 2006 C C . GLU A 1 261 ? -4.426 -8.655 25.948 1.00 93.75 261 GLU A C 1
ATOM 2008 O O . GLU A 1 261 ? -3.509 -8.779 26.758 1.00 93.75 261 GLU A O 1
ATOM 2013 N N . MET A 1 262 ? -4.227 -8.157 24.724 1.00 92.88 262 MET A N 1
ATOM 2014 C CA . MET A 1 262 ? -2.896 -7.872 24.172 1.00 92.88 262 MET A CA 1
ATOM 2015 C C . MET A 1 262 ? -2.380 -6.453 24.477 1.00 92.88 262 MET A C 1
ATOM 2017 O O . MET A 1 262 ? -1.184 -6.190 24.320 1.00 92.88 262 MET A O 1
ATOM 2021 N N . ALA A 1 263 ? -3.241 -5.542 24.951 1.00 91.62 263 ALA A N 1
ATOM 2022 C CA . ALA A 1 263 ? -2.894 -4.140 25.203 1.00 91.62 263 ALA A CA 1
ATOM 2023 C C . ALA A 1 263 ? -1.604 -3.925 26.023 1.00 91.62 263 ALA A C 1
ATOM 2025 O O . ALA A 1 263 ? -0.809 -3.074 25.617 1.00 91.62 263 ALA A O 1
ATOM 2026 N N . PRO A 1 264 ? -1.314 -4.677 27.109 1.00 89.75 264 PRO A N 1
ATOM 2027 C CA . PRO A 1 264 ? -0.121 -4.436 27.926 1.00 89.75 264 PRO A CA 1
ATOM 2028 C C . PRO A 1 264 ? 1.213 -4.516 27.166 1.00 89.75 264 PRO A C 1
ATOM 2030 O O . PRO A 1 264 ? 2.180 -3.875 27.574 1.00 89.75 264 PRO A O 1
ATOM 2033 N N . GLY A 1 265 ? 1.281 -5.301 26.084 1.00 88.25 265 GLY A N 1
ATOM 2034 C CA . GLY A 1 265 ? 2.498 -5.477 25.281 1.00 88.25 265 GLY A CA 1
ATOM 2035 C C . GLY A 1 265 ? 2.504 -4.718 23.951 1.00 88.25 265 GLY A C 1
ATOM 2036 O O . GLY A 1 265 ? 3.578 -4.454 23.403 1.00 88.25 265 GLY A O 1
ATOM 2037 N N . PHE A 1 266 ? 1.323 -4.366 23.432 1.00 90.31 266 PHE A N 1
ATOM 2038 C CA . PHE A 1 266 ? 1.162 -3.913 22.047 1.00 90.31 266 PHE A CA 1
ATOM 2039 C C . PHE A 1 266 ? 0.631 -2.486 21.881 1.00 90.31 266 PHE A C 1
ATOM 2041 O O . PHE A 1 266 ? 0.649 -1.956 20.768 1.00 90.31 266 PHE A O 1
ATOM 2048 N N . LEU A 1 267 ? 0.220 -1.821 22.963 1.00 90.56 267 LEU A N 1
ATOM 2049 C CA . LEU A 1 267 ? -0.225 -0.431 22.889 1.00 90.56 267 LEU A CA 1
ATOM 2050 C C . LEU A 1 267 ? 0.887 0.486 22.341 1.00 90.56 267 LEU A C 1
ATOM 2052 O O . LEU A 1 267 ? 2.041 0.428 22.770 1.00 90.56 267 LEU A O 1
ATOM 2056 N N . GLY A 1 268 ? 0.540 1.322 21.363 1.00 88.00 268 GLY A N 1
ATOM 2057 C CA . GLY A 1 268 ? 1.447 2.227 20.656 1.00 88.00 268 GLY A CA 1
ATOM 2058 C C . GLY A 1 268 ? 2.433 1.559 19.701 1.00 88.00 268 GLY A C 1
ATOM 2059 O O . GLY A 1 268 ? 3.270 2.253 19.111 1.00 88.00 268 GLY A O 1
ATOM 2060 N N . LYS A 1 269 ? 2.371 0.230 19.537 1.00 89.88 269 LYS A N 1
ATOM 2061 C CA . LYS A 1 269 ? 3.101 -0.458 18.471 1.00 89.88 269 LYS A CA 1
ATOM 2062 C C . LYS A 1 269 ? 2.490 -0.075 17.134 1.00 89.88 269 LYS A C 1
ATOM 2064 O O . LYS A 1 269 ? 1.269 -0.013 16.986 1.00 89.88 269 LYS A O 1
ATOM 2069 N N . THR A 1 270 ? 3.363 0.169 16.171 1.00 86.44 270 THR A N 1
ATOM 2070 C CA . THR A 1 270 ? 2.975 0.553 14.825 1.00 86.44 270 THR A CA 1
ATOM 2071 C C . THR A 1 270 ? 3.237 -0.578 13.855 1.00 86.44 270 THR A C 1
ATOM 2073 O O . THR A 1 270 ? 4.202 -1.329 13.996 1.00 86.44 270 THR A O 1
ATOM 2076 N N . ASN A 1 271 ? 2.371 -0.674 12.862 1.00 76.06 271 ASN A N 1
ATOM 2077 C CA . ASN A 1 271 ? 2.547 -1.533 11.711 1.00 76.06 271 ASN A CA 1
ATOM 2078 C C . ASN A 1 271 ? 3.602 -0.908 10.761 1.00 76.06 271 ASN A C 1
ATOM 2080 O O . ASN A 1 271 ? 4.189 0.135 11.073 1.00 76.06 271 ASN A O 1
ATOM 2084 N N . GLY A 1 272 ? 3.864 -1.517 9.607 1.00 67.00 272 GLY A N 1
ATOM 2085 C CA . GLY A 1 272 ? 4.865 -1.006 8.663 1.00 67.00 272 GLY A CA 1
ATOM 2086 C C . GLY A 1 272 ? 4.519 0.359 8.043 1.00 67.00 272 GLY A C 1
ATOM 2087 O O . GLY A 1 272 ? 5.408 1.102 7.626 1.00 67.00 272 GLY A O 1
ATOM 2088 N N . LEU A 1 273 ? 3.237 0.737 8.040 1.00 62.94 273 LEU A N 1
ATOM 2089 C CA . LEU A 1 273 ? 2.769 2.073 7.658 1.00 62.94 273 LEU A CA 1
ATOM 2090 C C . LEU A 1 273 ? 2.885 3.084 8.802 1.00 62.94 273 LEU A C 1
ATOM 2092 O O . LEU A 1 273 ? 2.441 4.212 8.649 1.00 62.94 273 LEU A O 1
ATOM 2096 N N . GLY A 1 274 ? 3.433 2.719 9.962 1.00 78.44 274 GLY A N 1
ATOM 2097 C CA . GLY A 1 274 ? 3.424 3.592 11.136 1.00 78.44 274 GLY A CA 1
ATOM 2098 C C . GLY A 1 274 ? 2.044 3.691 11.804 1.00 78.44 274 GLY A C 1
ATOM 2099 O O . GLY A 1 274 ? 1.874 4.451 12.754 1.00 78.44 274 GLY A O 1
ATOM 2100 N N . GLN A 1 275 ? 1.053 2.916 11.352 1.00 81.19 275 GLN A N 1
ATOM 2101 C CA . GLN A 1 275 ? -0.294 2.954 11.910 1.00 81.19 275 GLN A CA 1
ATOM 2102 C C . GLN A 1 275 ? -0.347 2.190 13.222 1.00 81.19 275 GLN A C 1
ATOM 2104 O O . GLN A 1 275 ? 0.156 1.071 13.322 1.00 81.19 275 GLN A O 1
ATOM 2109 N N . THR A 1 276 ? -1.022 2.758 14.213 1.00 90.81 276 THR A N 1
ATOM 2110 C CA . THR A 1 276 ? -1.36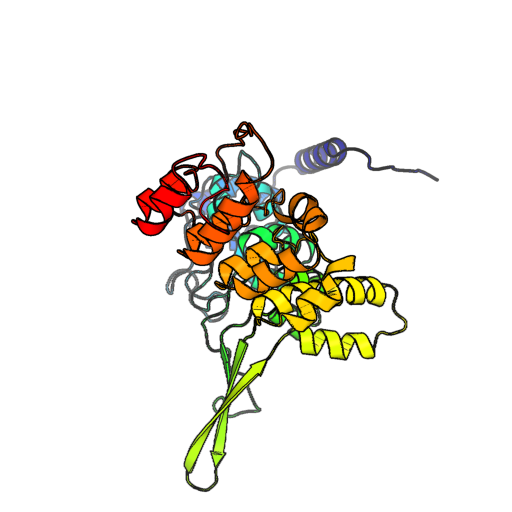8 2.030 15.433 1.00 90.81 276 THR A CA 1
ATOM 2111 C C . THR A 1 276 ? -2.720 1.329 15.302 1.00 90.81 276 THR A C 1
ATOM 2113 O O . THR A 1 276 ? -3.534 1.657 14.431 1.00 90.81 276 THR A O 1
ATOM 2116 N N . ALA A 1 277 ? -3.015 0.412 16.226 1.00 89.31 277 ALA A N 1
ATOM 2117 C CA . A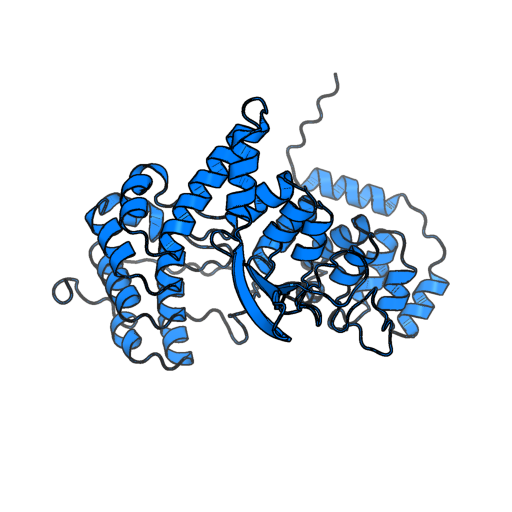LA A 1 277 ? -4.330 -0.224 16.307 1.00 89.31 277 ALA A CA 1
ATOM 2118 C C . ALA A 1 277 ? -5.474 0.800 16.442 1.00 89.31 277 ALA A C 1
ATOM 2120 O O . ALA A 1 277 ? -6.565 0.571 15.925 1.00 89.31 277 ALA A O 1
ATOM 2121 N N . ILE A 1 278 ? -5.235 1.960 17.067 1.00 90.56 278 ILE A N 1
ATOM 2122 C CA . ILE A 1 278 ? -6.243 3.022 17.197 1.00 90.56 278 ILE A CA 1
ATOM 2123 C C . ILE A 1 278 ? -6.509 3.725 15.870 1.00 90.56 278 ILE A C 1
ATOM 2125 O O . ILE A 1 278 ? -7.668 4.000 15.558 1.00 90.56 278 ILE A O 1
ATOM 2129 N N . MET A 1 279 ? -5.479 3.972 15.058 1.00 82.69 279 MET A N 1
ATOM 2130 C CA . MET A 1 279 ? -5.666 4.518 13.708 1.00 82.69 279 MET A CA 1
ATOM 2131 C C . MET A 1 279 ? -6.517 3.572 12.849 1.00 82.69 279 MET A C 1
ATOM 2133 O O . MET A 1 279 ? -7.463 4.007 12.188 1.00 82.69 279 MET A O 1
ATOM 2137 N N . ILE A 1 280 ? -6.257 2.263 12.941 1.00 81.50 280 ILE A N 1
ATOM 2138 C CA . ILE A 1 280 ? -7.042 1.223 12.260 1.00 81.50 280 ILE A CA 1
ATOM 2139 C C . ILE A 1 280 ? -8.484 1.176 12.792 1.00 81.50 280 ILE A C 1
ATOM 2141 O O . ILE A 1 280 ? -9.434 1.161 12.006 1.00 81.50 280 ILE A O 1
ATOM 2145 N N . ALA A 1 281 ? -8.674 1.220 14.113 1.00 87.75 281 ALA A N 1
ATOM 2146 C CA . ALA A 1 281 ? -9.997 1.250 14.733 1.00 87.75 281 ALA A CA 1
ATOM 2147 C C . ALA A 1 281 ? -10.809 2.486 14.297 1.00 87.75 281 ALA A C 1
ATOM 2149 O O . ALA A 1 281 ? -12.005 2.370 14.020 1.00 87.75 281 ALA A O 1
ATOM 2150 N N . CYS A 1 282 ? -10.165 3.651 14.152 1.00 83.56 282 CYS A N 1
ATOM 2151 C CA . CYS A 1 282 ? -10.786 4.861 13.604 1.00 83.56 282 CYS A CA 1
ATOM 2152 C C . CYS A 1 282 ? -11.185 4.682 12.137 1.00 83.56 282 CYS A C 1
ATOM 2154 O O . CYS A 1 282 ? -12.291 5.063 11.753 1.00 83.56 282 CYS A O 1
ATOM 2156 N N . CYS A 1 283 ? -10.324 4.047 11.334 1.00 74.06 283 CYS A N 1
ATOM 2157 C CA . CYS A 1 283 ? -10.612 3.714 9.939 1.00 74.06 283 CYS A CA 1
ATOM 2158 C C . CYS A 1 283 ? -11.874 2.837 9.796 1.00 74.06 283 CYS A C 1
ATOM 2160 O O . CYS A 1 283 ? -12.630 2.948 8.832 1.00 74.06 283 CYS A O 1
ATOM 2162 N N . LYS A 1 284 ? -12.126 1.961 10.773 1.00 74.06 284 LYS A N 1
ATOM 2163 C CA . LYS A 1 284 ? -13.261 1.025 10.780 1.00 74.06 284 LYS A CA 1
ATOM 2164 C C . LYS A 1 284 ? -14.458 1.493 11.620 1.00 74.06 284 LYS A C 1
ATOM 2166 O O . LYS A 1 284 ? -15.367 0.691 11.853 1.00 74.06 284 LYS A O 1
ATOM 2171 N N . ASP A 1 285 ? -14.450 2.752 12.063 1.00 79.94 285 ASP A N 1
ATOM 2172 C CA . ASP A 1 285 ? -15.482 3.371 12.906 1.00 79.94 285 ASP A CA 1
ATOM 2173 C C . ASP A 1 285 ? -15.803 2.545 14.170 1.00 79.94 285 ASP A C 1
ATOM 2175 O O . ASP A 1 285 ? -16.941 2.159 14.444 1.00 79.94 285 ASP A O 1
ATOM 2179 N N . GLN A 1 286 ? -14.758 2.185 14.922 1.00 85.69 286 GLN A N 1
ATOM 2180 C CA . GLN A 1 286 ? -14.844 1.287 16.079 1.00 85.69 286 GLN A CA 1
ATOM 2181 C C . GLN A 1 286 ? -14.657 2.013 17.407 1.00 85.69 286 GLN A C 1
ATOM 2183 O O . GLN A 1 286 ? -13.723 1.757 18.170 1.00 85.69 286 GLN A O 1
ATOM 2188 N N . VAL A 1 287 ? -15.583 2.911 17.717 1.00 90.00 287 VAL A N 1
ATOM 2189 C CA . VAL A 1 287 ? -15.520 3.716 18.944 1.00 90.00 287 VAL A CA 1
ATOM 2190 C C . VAL A 1 287 ? -15.533 2.867 20.211 1.00 90.00 287 VAL A C 1
ATOM 2192 O O . VAL A 1 287 ? -14.884 3.226 21.189 1.00 90.00 287 VAL A O 1
ATOM 2195 N N . ASP A 1 288 ? -16.239 1.737 20.211 1.00 91.69 288 ASP A N 1
ATOM 2196 C CA . ASP A 1 288 ? -16.312 0.854 21.378 1.00 91.69 288 ASP A CA 1
ATOM 2197 C C . ASP A 1 288 ? -14.966 0.192 21.690 1.00 91.69 288 ASP A C 1
ATOM 2199 O O . ASP A 1 288 ? -14.583 0.136 22.858 1.00 91.69 288 ASP A O 1
ATOM 2203 N N . SER A 1 289 ? -14.213 -0.212 20.661 1.00 90.81 289 SER A N 1
ATOM 2204 C CA . SER A 1 289 ? -12.843 -0.722 20.798 1.00 90.81 289 SER A CA 1
ATOM 2205 C C . SER A 1 289 ? -11.924 0.334 21.419 1.00 90.81 289 SER A C 1
ATOM 2207 O O . SER A 1 289 ? -11.220 0.061 22.391 1.00 90.81 289 SER A O 1
ATOM 2209 N N . ILE A 1 290 ? -11.996 1.574 20.920 1.00 91.31 290 ILE A N 1
ATOM 2210 C CA . ILE A 1 290 ? -11.213 2.706 21.439 1.00 91.31 290 ILE A CA 1
ATOM 2211 C C . ILE A 1 290 ? -11.606 2.999 22.893 1.00 91.31 290 ILE A C 1
ATOM 2213 O O . ILE A 1 290 ? -10.747 3.138 23.762 1.00 91.31 290 ILE A O 1
ATOM 2217 N N . ARG A 1 291 ? -12.910 3.036 23.195 1.00 90.00 291 ARG A N 1
ATOM 2218 C CA . ARG A 1 291 ? -13.421 3.292 24.548 1.00 90.00 291 ARG A CA 1
ATOM 2219 C C . ARG A 1 291 ? -12.995 2.204 25.530 1.00 90.00 291 ARG A C 1
ATOM 2221 O O . ARG A 1 291 ? -12.687 2.519 26.678 1.00 90.00 291 ARG A O 1
ATOM 2228 N N . ALA A 1 292 ? -12.991 0.943 25.107 1.00 88.94 292 ALA A N 1
ATOM 2229 C CA . ALA A 1 292 ? -12.534 -0.166 25.933 1.00 88.94 292 ALA A CA 1
ATOM 2230 C C . ALA A 1 292 ? -11.041 -0.027 26.271 1.00 88.94 292 ALA A C 1
ATOM 2232 O O . ALA A 1 292 ? -10.680 -0.129 27.443 1.00 88.94 292 ALA A O 1
ATOM 2233 N N . LEU A 1 293 ? -10.198 0.288 25.281 1.00 89.62 293 LEU A N 1
ATOM 2234 C CA . LEU A 1 293 ? -8.761 0.495 25.487 1.00 89.62 293 LEU A CA 1
ATOM 2235 C C . LEU A 1 293 ? -8.477 1.686 26.413 1.00 89.62 293 LEU A C 1
ATOM 2237 O O . LEU A 1 293 ? -7.701 1.547 27.358 1.00 89.62 293 LEU A O 1
ATOM 2241 N N . ILE A 1 294 ? -9.176 2.813 26.228 1.00 87.19 294 ILE A N 1
ATOM 2242 C CA . ILE A 1 294 ? -9.088 3.977 27.128 1.00 87.19 294 ILE A CA 1
ATOM 2243 C C . ILE A 1 294 ? -9.465 3.596 28.565 1.00 87.19 294 ILE A C 1
ATOM 2245 O O . ILE A 1 294 ? -8.773 3.977 29.504 1.00 87.19 294 ILE A O 1
ATOM 2249 N N . ARG A 1 295 ? -10.549 2.831 28.759 1.00 86.12 295 ARG A N 1
ATOM 2250 C CA . ARG A 1 295 ? -10.984 2.390 30.097 1.00 86.12 295 ARG A CA 1
ATOM 2251 C C . ARG A 1 295 ? -9.978 1.459 30.768 1.00 86.12 295 ARG A C 1
ATOM 2253 O O . ARG A 1 295 ? -9.885 1.467 31.990 1.00 86.12 295 ARG A O 1
ATOM 2260 N N . TYR A 1 296 ? -9.269 0.652 29.986 1.00 86.25 296 TYR A N 1
ATOM 2261 C CA . TYR A 1 296 ? -8.311 -0.319 30.500 1.00 86.25 296 TYR A CA 1
ATOM 2262 C C . TYR A 1 296 ? -6.961 0.309 30.865 1.00 86.25 296 TYR A C 1
ATOM 2264 O O . TYR A 1 296 ? -6.400 -0.014 31.909 1.00 86.25 296 TYR A O 1
ATOM 2272 N N . CYS A 1 297 ? -6.446 1.223 30.037 1.00 83.81 297 CYS A N 1
ATOM 2273 C CA . CYS A 1 297 ? -5.096 1.779 30.183 1.00 83.81 297 CYS A CA 1
ATOM 2274 C C . CYS A 1 297 ? -5.032 3.303 29.920 1.00 83.81 297 CYS A C 1
ATOM 2276 O O . CYS A 1 297 ? -4.302 3.752 29.035 1.00 83.81 297 CYS A O 1
ATOM 2278 N N . PRO A 1 298 ? -5.754 4.137 30.696 1.00 78.94 298 PRO A N 1
ATOM 2279 C CA . PRO A 1 298 ? -5.989 5.549 30.367 1.00 78.94 298 PRO A CA 1
ATOM 2280 C C . PRO A 1 298 ? -4.712 6.401 30.238 1.00 78.94 298 PRO A C 1
ATOM 2282 O O . PRO A 1 298 ? -4.600 7.207 29.311 1.00 78.94 298 PRO A O 1
ATOM 2285 N N . GLU A 1 299 ? -3.735 6.207 31.128 1.00 74.69 299 GLU A N 1
ATOM 2286 C CA . GLU A 1 299 ? -2.471 6.968 31.144 1.00 74.69 299 GLU A CA 1
ATOM 2287 C C . GLU A 1 299 ? -1.530 6.577 29.990 1.00 74.69 299 GLU A C 1
ATOM 2289 O O . GLU A 1 299 ? -0.898 7.418 29.344 1.00 74.69 299 GLU A O 1
ATOM 2294 N N . GLN A 1 300 ? -1.451 5.276 29.701 1.00 79.69 300 GLN A N 1
ATOM 2295 C CA . GLN A 1 300 ? -0.583 4.723 28.656 1.00 79.69 300 GLN A CA 1
ATOM 2296 C C . GLN A 1 300 ? -1.145 5.026 27.266 1.00 79.69 300 GLN A C 1
ATOM 2298 O O . GLN A 1 300 ? -0.389 5.357 26.356 1.00 79.69 300 GLN A O 1
ATOM 2303 N N . PHE A 1 301 ? -2.473 5.001 27.121 1.00 78.62 301 PHE A N 1
ATOM 2304 C CA . PHE A 1 301 ? -3.166 5.328 25.879 1.00 78.62 301 PHE A CA 1
ATOM 2305 C C . PHE A 1 301 ? -2.752 6.701 25.340 1.00 78.62 301 PHE A C 1
ATOM 2307 O O . PHE A 1 301 ? -2.443 6.855 24.163 1.00 78.62 301 PHE A O 1
ATOM 2314 N N . ARG A 1 302 ? -2.657 7.712 26.206 1.00 71.25 302 ARG A N 1
ATOM 2315 C CA . ARG A 1 302 ? -2.261 9.060 25.784 1.00 71.25 302 ARG A CA 1
ATOM 2316 C C . ARG A 1 302 ? -0.831 9.104 25.250 1.00 71.25 302 ARG A C 1
ATOM 2318 O O . ARG A 1 302 ? -0.587 9.669 24.188 1.00 71.25 302 ARG A O 1
ATOM 2325 N N . THR A 1 303 ? 0.113 8.567 26.018 1.00 71.62 303 THR A N 1
ATOM 2326 C CA . THR A 1 303 ? 1.545 8.699 25.715 1.00 71.62 303 THR A CA 1
ATOM 2327 C C . THR A 1 303 ? 1.958 7.848 24.520 1.00 71.62 303 THR A C 1
ATOM 2329 O O . THR A 1 303 ? 2.823 8.269 23.753 1.00 71.62 303 THR A O 1
ATOM 2332 N N . LEU A 1 304 ? 1.318 6.690 24.345 1.00 78.94 304 LEU A N 1
ATOM 2333 C CA . LEU A 1 304 ? 1.713 5.687 23.364 1.00 78.94 304 LEU A CA 1
ATOM 2334 C C . LEU A 1 304 ? 0.902 5.721 22.062 1.00 78.94 304 LEU A C 1
ATOM 2336 O O . LEU A 1 304 ? 1.448 5.299 21.049 1.00 78.94 304 LEU A O 1
ATOM 2340 N N . GLU A 1 305 ? -0.344 6.213 22.058 1.00 81.44 305 GLU A N 1
ATOM 2341 C CA . GLU A 1 305 ? -1.223 6.185 20.870 1.00 81.44 305 GLU A CA 1
ATOM 2342 C C . GLU A 1 305 ? -1.443 7.567 20.247 1.00 81.44 305 GLU A C 1
ATOM 2344 O O . GLU A 1 305 ? -1.215 7.754 19.055 1.00 81.44 305 GLU A O 1
ATOM 2349 N N . LEU A 1 306 ? -1.877 8.559 21.033 1.00 75.38 306 LEU A N 1
ATOM 2350 C CA . LEU A 1 306 ? -2.321 9.852 20.481 1.00 75.38 306 LEU A CA 1
ATOM 2351 C C . LEU A 1 306 ? -1.189 10.696 19.883 1.00 75.38 306 LEU A C 1
ATOM 2353 O O . LEU A 1 306 ? -1.447 11.557 19.047 1.00 75.38 306 LEU A O 1
ATOM 2357 N N . SER A 1 307 ? 0.047 10.448 20.312 1.00 75.31 307 SER A N 1
ATOM 2358 C CA . SER A 1 307 ? 1.259 11.101 19.808 1.00 75.31 307 SER A CA 1
ATOM 2359 C C . SER A 1 307 ? 1.832 10.435 18.555 1.00 75.31 307 SER A C 1
ATOM 2361 O O . SER A 1 307 ? 2.843 10.899 18.032 1.00 75.31 307 SER A O 1
ATOM 2363 N N . LYS A 1 308 ? 1.256 9.312 18.106 1.00 82.88 308 LYS A N 1
ATOM 2364 C CA . LYS A 1 308 ? 1.780 8.552 16.972 1.00 82.88 308 LYS A CA 1
ATOM 2365 C C . LYS A 1 308 ? 1.272 9.110 15.657 1.00 82.88 308 LYS A C 1
ATOM 2367 O O . LYS A 1 308 ? 0.123 9.537 15.540 1.00 82.88 308 LYS A O 1
ATOM 2372 N N . HIS A 1 309 ? 2.155 9.023 14.675 1.00 80.06 309 HIS A N 1
ATOM 2373 C CA . HIS A 1 309 ? 1.932 9.430 13.304 1.00 80.06 309 HIS A CA 1
ATOM 2374 C C . HIS A 1 309 ? 2.334 8.279 12.385 1.00 80.06 309 HIS A C 1
ATOM 2376 O O . HIS A 1 309 ? 3.320 7.585 12.651 1.00 80.06 309 HIS A O 1
ATOM 2382 N N . ASP A 1 310 ? 1.541 8.064 11.342 1.00 68.31 310 ASP A N 1
ATOM 2383 C CA . ASP A 1 310 ? 1.854 7.107 10.289 1.00 68.31 310 ASP A CA 1
ATOM 2384 C C . ASP A 1 310 ? 2.934 7.660 9.332 1.00 68.31 310 ASP A C 1
ATOM 2386 O O . ASP A 1 310 ? 3.428 8.778 9.497 1.00 68.31 310 ASP A O 1
ATOM 2390 N N . VAL A 1 311 ? 3.328 6.886 8.316 1.00 65.56 311 VAL A N 1
ATOM 2391 C CA . VAL A 1 311 ? 4.328 7.301 7.304 1.00 65.56 311 VAL A CA 1
ATOM 2392 C C . VAL A 1 311 ? 3.914 8.540 6.497 1.00 65.56 311 VAL A C 1
ATOM 2394 O O . VAL A 1 311 ? 4.741 9.135 5.807 1.00 65.56 311 VAL A O 1
ATOM 2397 N N . PHE A 1 312 ? 2.647 8.938 6.588 1.00 59.72 312 PHE A N 1
ATOM 2398 C CA . PHE A 1 312 ? 2.067 10.112 5.947 1.00 59.72 312 PHE A CA 1
ATOM 2399 C C . PHE A 1 312 ? 1.783 11.241 6.947 1.00 59.72 312 PHE A C 1
ATOM 2401 O O . PHE A 1 312 ? 1.043 12.170 6.627 1.00 59.72 312 PHE A O 1
ATOM 2408 N N . ASP A 1 313 ? 2.352 11.153 8.149 1.00 67.94 313 ASP A N 1
ATOM 2409 C CA . ASP A 1 313 ? 2.186 12.100 9.251 1.00 67.94 313 ASP A CA 1
ATOM 2410 C C . ASP A 1 313 ? 0.746 12.209 9.806 1.00 67.94 313 ASP A C 1
ATOM 2412 O O . ASP A 1 313 ? 0.394 13.147 10.527 1.00 67.94 313 ASP A O 1
ATOM 2416 N N . ASN A 1 314 ? -0.119 11.229 9.523 1.00 70.00 314 ASN A N 1
ATOM 2417 C CA . ASN A 1 314 ? -1.486 11.200 10.040 1.00 70.00 314 ASN A CA 1
ATOM 2418 C C . ASN A 1 314 ? -1.544 10.576 11.432 1.00 70.00 314 ASN A C 1
ATOM 2420 O O . ASN A 1 314 ? -1.011 9.493 11.671 1.00 70.00 314 ASN A O 1
ATOM 2424 N N . ASN A 1 315 ? -2.300 11.210 12.326 1.00 80.62 315 ASN A N 1
ATOM 2425 C CA . ASN A 1 315 ? -2.638 10.649 13.631 1.00 80.62 315 ASN A CA 1
ATOM 2426 C C . ASN A 1 315 ? -4.055 10.043 13.639 1.00 80.62 315 ASN A C 1
ATOM 2428 O O . ASN A 1 315 ? -4.821 10.166 12.680 1.00 80.62 315 ASN A O 1
ATOM 2432 N N . ALA A 1 316 ? -4.453 9.420 14.750 1.00 84.06 316 ALA A N 1
ATOM 2433 C CA . ALA A 1 316 ? -5.774 8.796 14.885 1.00 84.06 316 ALA A CA 1
ATOM 2434 C C . ALA A 1 316 ? -6.958 9.753 14.614 1.00 84.06 316 ALA A C 1
ATOM 2436 O O . ALA A 1 316 ? -7.982 9.330 14.071 1.00 84.06 316 ALA A O 1
ATOM 2437 N N . LEU A 1 317 ? -6.823 11.045 14.940 1.00 80.94 317 LEU A N 1
ATOM 2438 C CA . LEU A 1 317 ? -7.865 12.043 14.685 1.00 80.94 317 LEU A CA 1
ATOM 2439 C C . LEU A 1 317 ? -8.028 12.323 13.182 1.00 80.94 317 LEU A C 1
ATOM 2441 O O . LEU A 1 317 ? -9.162 12.471 12.715 1.00 80.94 317 LEU A O 1
ATOM 2445 N N . CYS A 1 318 ? -6.931 12.315 12.414 1.00 73.38 318 CYS A N 1
ATOM 2446 C CA . CYS A 1 318 ? -6.973 12.387 10.951 1.00 73.38 318 CYS A CA 1
ATOM 2447 C C . CYS A 1 318 ? -7.794 11.224 10.372 1.00 73.38 318 CYS A C 1
ATOM 2449 O O . CYS A 1 318 ? -8.704 11.452 9.574 1.00 73.38 318 CYS A O 1
ATOM 2451 N N . TYR A 1 319 ? -7.552 9.990 10.833 1.00 74.94 319 TYR A N 1
ATOM 2452 C CA . TYR A 1 319 ? -8.303 8.802 10.399 1.00 74.94 319 TYR A CA 1
ATOM 2453 C C . TYR A 1 319 ? -9.798 8.893 10.735 1.00 74.94 319 TYR A C 1
ATOM 2455 O O . TYR A 1 319 ? -10.646 8.611 9.886 1.00 74.94 319 TYR A O 1
ATOM 2463 N N . ALA A 1 320 ? -10.140 9.322 11.952 1.00 79.38 320 ALA A N 1
ATOM 2464 C CA . ALA A 1 320 ? -11.531 9.491 12.371 1.00 79.38 320 ALA A CA 1
ATOM 2465 C C . ALA A 1 320 ? -12.269 10.545 11.525 1.00 79.38 320 ALA A C 1
ATOM 2467 O O . ALA A 1 320 ? -13.410 10.328 11.106 1.00 79.38 320 ALA A O 1
ATOM 2468 N N . THR A 1 321 ? -11.597 11.662 11.234 1.00 71.62 321 THR A N 1
ATOM 2469 C CA . THR A 1 321 ? -12.131 12.749 10.401 1.00 71.62 321 THR A CA 1
ATOM 2470 C C . THR A 1 321 ? -12.327 12.288 8.958 1.00 71.62 321 THR A C 1
ATOM 2472 O O . THR A 1 321 ? -13.380 12.531 8.367 1.00 71.62 321 THR A O 1
ATOM 2475 N N . LEU A 1 322 ? -11.352 11.554 8.411 1.00 66.94 322 LEU A N 1
ATOM 2476 C CA . LEU A 1 322 ? -11.400 10.994 7.062 1.00 66.94 322 LEU A CA 1
ATOM 2477 C C . LEU A 1 322 ? -12.593 10.064 6.856 1.00 66.94 322 LEU A C 1
ATOM 2479 O O . LEU A 1 322 ? -13.263 10.110 5.824 1.00 66.94 322 LEU A O 1
ATOM 2483 N N . MET A 1 323 ? -12.873 9.230 7.852 1.00 71.00 323 MET A N 1
ATOM 2484 C CA . MET A 1 323 ? -13.989 8.291 7.799 1.00 71.00 323 MET A CA 1
ATOM 2485 C C . MET A 1 323 ? -15.330 8.914 8.180 1.00 71.00 323 MET A C 1
ATOM 2487 O O . MET A 1 323 ? -16.333 8.206 8.217 1.00 71.00 323 MET A O 1
ATOM 2491 N N . LYS A 1 324 ? -15.368 10.229 8.437 1.00 74.56 324 LYS A N 1
ATOM 2492 C CA . LYS A 1 324 ? -16.553 10.957 8.911 1.00 74.56 324 LYS A CA 1
ATOM 2493 C C . LYS A 1 324 ? -17.163 10.336 10.176 1.00 74.56 324 LYS A C 1
ATOM 2495 O O . LYS A 1 324 ? -18.375 10.375 10.382 1.00 74.56 324 LYS A O 1
ATOM 2500 N N . SER A 1 325 ? -16.320 9.769 11.041 1.00 81.00 325 SER A N 1
ATOM 2501 C CA . SER A 1 325 ? -16.759 9.161 12.295 1.00 81.00 325 SER A CA 1
ATOM 2502 C C . SER A 1 325 ? -16.928 10.231 13.370 1.00 81.00 325 SER A C 1
ATOM 2504 O O . SER A 1 325 ? -15.976 10.621 14.049 1.00 81.00 325 SER A O 1
ATOM 2506 N N . VAL A 1 326 ? -18.164 10.698 13.556 1.00 85.19 326 VAL A N 1
ATOM 2507 C CA . VAL A 1 326 ? -18.504 11.687 14.597 1.00 85.19 326 VAL A CA 1
ATOM 2508 C C . VAL A 1 326 ? -18.119 11.170 15.979 1.00 85.19 326 VAL A C 1
ATOM 2510 O O . VAL A 1 326 ? -17.588 11.911 16.804 1.00 85.19 326 VAL A O 1
ATOM 2513 N N . ALA A 1 327 ? -18.364 9.888 16.237 1.00 86.94 327 ALA A N 1
ATOM 2514 C CA . ALA A 1 327 ? -18.167 9.311 17.552 1.00 86.94 327 ALA A CA 1
ATOM 2515 C C . ALA A 1 327 ? -16.672 9.080 17.871 1.00 86.94 327 ALA A C 1
ATOM 2517 O O . ALA A 1 327 ? -16.268 9.346 19.005 1.00 86.94 327 ALA A O 1
ATOM 2518 N N . CYS A 1 328 ? -15.828 8.706 16.894 1.00 85.50 328 CYS A N 1
ATOM 2519 C CA . CYS A 1 328 ? -14.371 8.670 17.087 1.00 85.50 328 CYS A CA 1
ATOM 2520 C C . CYS A 1 328 ? -13.811 10.083 17.273 1.00 85.50 328 CYS A C 1
ATOM 2522 O O . CYS A 1 328 ? -13.039 10.303 18.202 1.00 85.50 328 CYS A O 1
ATOM 2524 N N . VAL A 1 329 ? -14.227 11.050 16.440 1.00 82.94 329 VAL A N 1
ATOM 2525 C CA . VAL A 1 329 ? -13.782 12.451 16.558 1.00 82.94 329 VAL A CA 1
ATOM 2526 C C . VAL A 1 329 ? -14.149 13.014 17.930 1.00 82.94 329 VAL A C 1
ATOM 2528 O O . VAL A 1 329 ? -13.286 13.569 18.598 1.00 82.94 329 VAL A O 1
ATOM 2531 N N . THR A 1 330 ? -15.386 12.803 18.390 1.00 85.00 330 THR A N 1
ATOM 2532 C CA . THR A 1 330 ? -15.847 13.270 19.708 1.00 85.00 330 THR A CA 1
ATOM 2533 C C . THR A 1 330 ? -15.022 12.668 20.843 1.00 85.00 330 THR A C 1
ATOM 2535 O O . THR A 1 330 ? -14.617 13.383 21.757 1.00 85.00 330 THR A O 1
ATOM 2538 N N . LEU A 1 331 ? -14.784 11.353 20.799 1.00 84.19 331 LEU A N 1
ATOM 2539 C CA . LEU A 1 331 ? -14.046 10.651 21.846 1.00 84.19 331 LEU A CA 1
ATOM 2540 C C . LEU A 1 331 ? -12.582 11.101 21.892 1.00 84.19 331 LEU A C 1
ATOM 2542 O O . LEU A 1 331 ? -12.074 11.422 22.964 1.00 84.19 331 LEU A O 1
ATOM 2546 N N . LEU A 1 332 ? -11.916 11.143 20.736 1.00 82.44 332 LEU A N 1
ATOM 2547 C CA . LEU A 1 332 ? -10.507 11.513 20.637 1.00 82.44 332 LEU A CA 1
ATOM 2548 C C . LEU A 1 332 ? -10.283 12.993 20.960 1.00 82.44 332 LEU A C 1
ATOM 2550 O O . LEU A 1 332 ? -9.334 13.303 21.676 1.00 82.44 332 LEU A O 1
ATOM 2554 N N . SER A 1 333 ? -11.152 13.899 20.492 1.00 76.12 333 SER A N 1
ATOM 2555 C CA . SER A 1 333 ? -11.026 15.333 20.780 1.00 76.12 333 SER A CA 1
ATOM 2556 C C . SER A 1 333 ? -11.200 15.611 22.275 1.00 76.12 333 SER A C 1
ATOM 2558 O O . SER A 1 333 ? -10.356 16.271 22.875 1.00 76.12 333 SER A O 1
ATOM 2560 N N . ALA A 1 334 ? -12.220 15.017 22.908 1.00 72.69 334 ALA A N 1
ATOM 2561 C CA . ALA A 1 334 ? -12.470 15.176 24.339 1.00 72.69 334 ALA A CA 1
ATOM 2562 C C . ALA A 1 334 ? -11.316 14.628 25.195 1.00 72.69 334 ALA A C 1
ATOM 2564 O O . ALA A 1 334 ? -10.933 15.236 26.197 1.00 72.69 334 ALA A O 1
ATOM 2565 N N . TYR A 1 335 ? -10.736 13.493 24.794 1.00 68.12 335 TYR A N 1
ATOM 2566 C CA . TYR A 1 335 ? -9.608 12.895 25.510 1.00 68.12 335 TYR A CA 1
ATOM 2567 C C . TYR A 1 335 ? -8.300 13.683 25.322 1.00 68.12 335 TYR A C 1
ATOM 2569 O O . TYR A 1 335 ? -7.443 13.688 26.207 1.00 68.12 335 TYR A O 1
ATOM 2577 N N . ASN A 1 336 ? -8.159 14.392 24.197 1.00 65.62 336 ASN A N 1
ATOM 2578 C CA . ASN A 1 336 ? -7.032 15.286 23.938 1.00 65.62 336 ASN A CA 1
ATOM 2579 C C . ASN A 1 336 ? -7.118 16.578 24.784 1.00 65.62 336 ASN A C 1
ATOM 2581 O O . ASN A 1 336 ? -6.122 17.004 25.369 1.00 65.62 336 ASN A O 1
ATOM 2585 N N . GLU A 1 337 ? -8.316 17.162 24.922 1.00 55.12 337 GLU A N 1
ATOM 2586 C CA . GLU A 1 337 ? -8.566 18.432 25.633 1.00 55.12 337 GLU A CA 1
ATOM 2587 C C . GLU A 1 337 ? -8.472 18.342 27.168 1.00 55.12 337 GLU A C 1
ATOM 2589 O O . GLU A 1 337 ? -8.124 19.324 27.827 1.00 55.12 337 GLU A O 1
ATOM 2594 N N . ALA A 1 338 ? -8.743 17.180 27.769 1.00 48.81 338 ALA A N 1
ATOM 2595 C CA . ALA A 1 338 ? -8.868 17.043 29.224 1.00 48.81 338 ALA A CA 1
ATOM 2596 C C . ALA A 1 338 ? -7.564 17.243 30.039 1.00 48.81 338 ALA A C 1
ATOM 2598 O O . ALA A 1 338 ? -7.645 17.357 31.261 1.00 48.81 338 ALA A O 1
ATOM 2599 N N . HIS A 1 339 ? -6.372 17.323 29.421 1.00 44.44 339 HIS A N 1
ATOM 2600 C CA . HIS A 1 339 ? -5.084 17.345 30.150 1.00 44.44 339 HIS A CA 1
ATOM 2601 C C . HIS A 1 339 ? -3.965 18.244 29.524 1.00 44.44 339 HIS A C 1
ATOM 2603 O O . HIS A 1 339 ? -2.831 17.804 29.347 1.00 44.44 339 HIS A O 1
ATOM 2609 N N . TYR A 1 340 ? -4.274 19.536 29.304 1.00 41.19 340 TYR A N 1
ATOM 2610 C CA . TYR A 1 340 ? -3.404 20.742 29.135 1.00 41.19 340 TYR A CA 1
ATOM 2611 C C . TYR A 1 340 ? -2.847 21.233 27.769 1.00 41.19 340 TYR A C 1
ATOM 2613 O O . TYR A 1 340 ? -2.601 20.485 26.832 1.00 41.19 340 TYR A O 1
ATOM 2621 N N . GLN A 1 341 ? -2.671 22.572 27.789 1.00 40.66 341 GLN A N 1
ATOM 2622 C CA . GLN A 1 341 ? -2.328 23.634 26.823 1.00 40.66 341 GLN A CA 1
ATOM 2623 C C . GLN A 1 341 ? -1.201 23.397 25.796 1.00 40.66 341 GLN A C 1
ATOM 2625 O O . GLN A 1 341 ? -0.163 22.828 26.109 1.00 40.66 341 GLN A O 1
ATOM 2630 N N . ASN A 1 342 ? -1.392 24.050 24.638 1.00 35.81 342 ASN A N 1
ATOM 2631 C CA . ASN A 1 342 ? -0.414 24.433 23.610 1.00 35.81 342 ASN A CA 1
ATOM 2632 C C . ASN A 1 342 ? 0.413 23.300 22.985 1.00 35.81 342 ASN A C 1
ATOM 2634 O O . ASN A 1 342 ? 1.541 23.041 23.393 1.00 35.81 342 ASN A O 1
ATOM 2638 N N . PHE A 1 343 ? -0.089 22.756 21.874 1.00 31.31 343 PHE A N 1
ATOM 2639 C CA . PHE A 1 343 ? 0.779 22.214 20.831 1.00 31.31 343 PHE A CA 1
ATOM 2640 C C . PHE A 1 343 ? 0.930 23.236 19.706 1.00 31.31 343 PHE A C 1
ATOM 2642 O O . PHE A 1 343 ? -0.042 23.627 19.060 1.00 31.31 343 PHE A O 1
ATOM 2649 N N . SER A 1 344 ? 2.172 23.648 19.468 1.00 27.56 344 SER A N 1
ATOM 2650 C CA . SER A 1 344 ? 2.577 24.234 18.198 1.00 27.56 344 SER A CA 1
ATOM 2651 C C . SER A 1 344 ? 2.565 23.120 17.155 1.00 27.56 344 SER A C 1
ATOM 2653 O O . SER A 1 344 ? 3.332 22.165 17.266 1.00 27.56 344 SER A O 1
ATOM 2655 N N . LEU A 1 345 ? 1.691 23.237 16.156 1.00 31.41 345 LEU A N 1
ATOM 2656 C CA . LEU A 1 345 ? 1.750 22.428 14.942 1.00 31.41 345 LEU A CA 1
ATOM 2657 C C . LEU A 1 345 ? 3.099 22.708 14.268 1.00 31.41 345 LEU A C 1
ATOM 2659 O O . LEU A 1 345 ? 3.335 23.813 13.775 1.00 31.41 345 LEU A O 1
ATOM 2663 N N . HIS A 1 346 ? 4.010 21.736 14.302 1.00 25.81 346 HIS A N 1
ATOM 2664 C CA . HIS A 1 346 ? 5.201 21.787 13.464 1.00 25.81 346 HIS A CA 1
ATOM 2665 C C . HIS A 1 346 ? 4.755 21.859 12.001 1.00 25.81 346 HIS A C 1
ATOM 2667 O O . HIS A 1 346 ? 3.806 21.188 11.608 1.00 25.81 346 HIS A O 1
ATOM 2673 N N . ARG A 1 347 ? 5.434 22.687 11.203 1.00 35.88 347 ARG A N 1
ATOM 2674 C CA . ARG A 1 347 ? 5.424 22.572 9.741 1.00 35.88 347 ARG A CA 1
ATOM 2675 C C . ARG A 1 347 ? 6.458 21.516 9.348 1.00 35.88 347 ARG A C 1
ATOM 2677 O O . ARG A 1 347 ? 7.628 21.731 9.676 1.00 35.88 347 ARG A O 1
ATOM 2684 N N . PRO A 1 348 ? 6.075 20.448 8.633 1.00 27.86 348 PRO A N 1
ATOM 2685 C CA . PRO A 1 348 ? 7.012 19.659 7.855 1.00 27.86 348 PRO A CA 1
ATOM 2686 C C . PRO A 1 348 ? 6.671 19.691 6.355 1.00 27.86 348 PRO A C 1
ATOM 2688 O O . PRO A 1 348 ? 5.634 20.188 5.925 1.00 27.86 348 PRO A O 1
ATOM 2691 N N . ASP A 1 349 ? 7.647 19.216 5.597 1.00 29.05 349 ASP A N 1
ATOM 2692 C CA . ASP A 1 349 ? 8.022 19.524 4.217 1.00 29.05 349 ASP A CA 1
ATOM 2693 C C . ASP A 1 349 ? 6.979 19.206 3.116 1.00 29.05 349 ASP A C 1
ATOM 2695 O O . ASP A 1 349 ? 6.235 18.229 3.178 1.00 29.05 349 ASP A O 1
ATOM 2699 N N . GLU A 1 350 ? 6.962 20.029 2.063 1.00 28.45 350 GLU A N 1
ATOM 2700 C CA . GLU A 1 350 ? 5.892 20.205 1.060 1.00 28.45 350 GLU A CA 1
ATOM 2701 C C . GLU A 1 350 ? 5.747 19.067 0.014 1.00 28.45 350 GLU A C 1
ATOM 2703 O O . GLU A 1 350 ? 5.299 19.313 -1.108 1.00 28.45 350 GLU A O 1
ATOM 2708 N N . ARG A 1 351 ? 6.140 17.816 0.300 1.00 33.66 351 ARG A N 1
ATOM 2709 C CA . ARG A 1 351 ? 6.443 16.840 -0.779 1.00 33.66 351 ARG A CA 1
ATOM 2710 C C . ARG A 1 351 ? 5.901 15.416 -0.644 1.00 33.66 351 ARG A C 1
ATOM 2712 O O . ARG A 1 351 ? 6.550 14.506 -1.165 1.00 33.66 351 ARG A O 1
ATOM 2719 N N . ASN A 1 352 ? 4.746 15.174 -0.015 1.00 36.84 352 ASN A N 1
ATOM 2720 C CA . ASN A 1 352 ? 4.261 13.792 0.137 1.00 36.84 352 ASN A CA 1
ATOM 2721 C C . ASN A 1 352 ? 2.855 13.520 -0.426 1.00 36.84 352 ASN A C 1
ATOM 2723 O O . ASN A 1 352 ? 1.882 14.201 -0.115 1.00 36.84 352 ASN A O 1
ATOM 2727 N N . ILE A 1 353 ? 2.806 12.522 -1.313 1.00 37.41 353 ILE A N 1
ATOM 2728 C CA . ILE A 1 353 ? 1.802 12.249 -2.345 1.00 37.41 353 ILE A CA 1
ATOM 2729 C C . ILE A 1 353 ? 1.451 10.753 -2.245 1.00 37.41 353 ILE A C 1
ATOM 2731 O O . ILE A 1 353 ? 2.235 9.942 -2.720 1.00 37.41 353 ILE A O 1
ATOM 2735 N N . ALA A 1 354 ? 0.308 10.368 -1.657 1.00 26.86 354 ALA A N 1
ATOM 2736 C CA . ALA A 1 354 ? -0.303 9.038 -1.870 1.00 26.86 354 ALA A CA 1
ATOM 2737 C C . ALA A 1 354 ? -1.779 8.975 -1.394 1.00 26.86 354 ALA A C 1
ATOM 2739 O O . ALA A 1 354 ? -2.099 8.587 -0.274 1.00 26.86 354 ALA A O 1
ATOM 2740 N N . SER A 1 355 ? -2.681 9.444 -2.267 1.00 36.72 355 SER A N 1
ATOM 2741 C CA . SER A 1 355 ? -4.036 8.899 -2.544 1.00 36.72 355 SER A CA 1
ATOM 2742 C C . SER A 1 355 ? -4.847 8.289 -1.373 1.00 36.72 355 SER A C 1
ATOM 2744 O O . SER A 1 355 ? -5.013 7.081 -1.270 1.00 36.72 355 SER A O 1
ATOM 2746 N N . ARG A 1 356 ? -5.442 9.067 -0.456 1.00 37.25 356 ARG A N 1
ATOM 2747 C CA . ARG A 1 356 ? -6.677 9.887 -0.626 1.00 37.25 356 ARG A CA 1
ATOM 2748 C C . ARG A 1 356 ? -6.427 11.400 -0.669 1.00 37.25 356 ARG A C 1
ATOM 2750 O O . ARG A 1 356 ? -7.350 12.208 -0.629 1.00 37.25 356 ARG A O 1
ATOM 2757 N N . TRP A 1 357 ? -5.156 11.752 -0.771 1.00 42.91 357 TRP A N 1
ATOM 2758 C CA . TRP A 1 357 ? -4.614 13.104 -0.793 1.00 42.91 357 TRP A CA 1
ATOM 2759 C C . TRP A 1 357 ? -4.555 13.697 -2.210 1.00 42.91 357 TRP A C 1
ATOM 2761 O O . TRP A 1 357 ? -3.605 14.377 -2.588 1.00 42.91 357 TRP A O 1
ATOM 2771 N N . ASN A 1 358 ? -5.558 13.431 -3.046 1.00 35.88 358 ASN A N 1
ATOM 2772 C CA . ASN A 1 358 ? -5.657 13.998 -4.388 1.00 35.88 358 ASN A CA 1
ATOM 2773 C C . ASN A 1 358 ? -6.381 15.354 -4.372 1.00 35.88 358 ASN A C 1
ATOM 2775 O O . ASN A 1 358 ? -7.515 15.474 -4.829 1.00 35.88 358 ASN A O 1
ATOM 2779 N N . GLY A 1 359 ? -5.668 16.392 -3.914 1.00 32.72 359 GLY A N 1
ATOM 2780 C CA . GLY A 1 359 ? -5.885 17.761 -4.392 1.00 32.72 359 GLY A CA 1
ATOM 2781 C C . GLY A 1 359 ? -5.918 18.860 -3.328 1.00 32.72 359 GLY A C 1
ATOM 2782 O O . GLY A 1 359 ? -6.981 19.150 -2.792 1.00 32.72 359 GLY A O 1
ATOM 2783 N N . LYS A 1 360 ? -4.783 19.573 -3.211 1.00 29.22 360 LYS A N 1
ATOM 2784 C CA . LYS A 1 360 ? -4.545 20.890 -2.568 1.00 29.22 360 LYS A CA 1
ATOM 2785 C C . LYS A 1 360 ? -4.175 20.890 -1.080 1.00 29.22 360 LYS A C 1
ATOM 2787 O O . LYS A 1 360 ? -5.056 21.018 -0.245 1.00 29.22 360 LYS A O 1
ATOM 2792 N N . GLY A 1 361 ? -2.865 20.953 -0.812 1.00 39.25 361 GLY A N 1
ATOM 2793 C CA . GLY A 1 361 ? -2.283 21.474 0.434 1.00 39.25 361 GLY A CA 1
ATOM 2794 C C . GLY A 1 361 ? -2.560 20.630 1.679 1.00 39.25 361 GLY A C 1
ATOM 2795 O O . GLY A 1 361 ? -3.608 20.012 1.812 1.00 39.25 361 GLY A O 1
ATOM 2796 N N . VAL A 1 362 ? -1.613 20.587 2.613 1.00 44.53 362 VAL A N 1
ATOM 2797 C CA . VAL A 1 362 ? -1.861 19.979 3.925 1.00 44.53 362 VAL A CA 1
ATOM 2798 C C . VAL A 1 362 ? -2.939 20.801 4.616 1.00 44.53 362 VAL A C 1
ATOM 2800 O O . VAL A 1 362 ? -2.738 21.970 4.930 1.00 44.53 362 VAL A O 1
ATOM 2803 N N . MET A 1 363 ? -4.101 20.185 4.767 1.00 51.62 363 MET A N 1
ATOM 2804 C CA . MET A 1 363 ? -5.312 20.802 5.266 1.00 51.62 363 MET A CA 1
ATOM 2805 C C . MET A 1 363 ? -5.511 20.284 6.693 1.00 51.62 363 MET A C 1
ATOM 2807 O O . MET A 1 363 ? -5.605 19.072 6.892 1.00 51.62 363 MET A O 1
ATOM 2811 N N . GLY A 1 364 ? -5.508 21.160 7.704 1.00 59.28 364 GLY A N 1
ATOM 2812 C CA . GLY A 1 364 ? -5.703 20.729 9.099 1.00 59.28 364 GLY A CA 1
ATOM 2813 C C . GLY A 1 364 ? -7.016 19.946 9.255 1.00 59.28 364 GLY A C 1
ATOM 2814 O O . GLY A 1 364 ? -7.929 20.158 8.466 1.00 59.28 364 GLY A O 1
ATOM 2815 N N . CYS A 1 365 ? -7.175 19.059 10.253 1.00 65.69 365 CYS A N 1
ATOM 2816 C CA . CYS A 1 365 ? -8.393 18.223 10.388 1.00 65.69 365 CYS A CA 1
ATOM 2817 C C . CYS A 1 365 ? -9.703 19.030 10.259 1.00 65.69 365 CYS A C 1
ATOM 2819 O O . CYS A 1 365 ? -10.654 18.572 9.629 1.00 65.69 365 CYS A O 1
ATOM 2821 N N . LEU A 1 366 ? -9.733 20.250 10.811 1.00 68.81 366 LEU A N 1
ATOM 2822 C CA . LEU A 1 366 ? -10.848 21.189 10.671 1.00 68.81 366 LEU A CA 1
ATOM 2823 C C . LEU A 1 366 ? -11.053 21.651 9.223 1.00 68.81 366 LEU A C 1
ATOM 2825 O O . LEU A 1 366 ? -12.164 21.584 8.708 1.00 68.81 366 LEU A O 1
ATOM 2829 N N . GLU A 1 367 ? -9.994 22.117 8.568 1.00 62.53 367 GLU A N 1
ATOM 2830 C CA . GLU A 1 367 ? -10.041 22.554 7.173 1.00 62.53 367 GLU A CA 1
ATOM 2831 C C . GLU A 1 367 ? -10.428 21.373 6.256 1.00 62.53 367 GLU A C 1
ATOM 2833 O O . GLU A 1 367 ? -11.241 21.529 5.344 1.00 62.53 367 GLU A O 1
ATOM 2838 N N . TYR A 1 368 ? -9.940 20.159 6.544 1.00 65.75 368 TYR A N 1
ATOM 2839 C CA . TYR A 1 368 ? -10.263 18.957 5.780 1.00 65.75 368 TYR A CA 1
ATOM 2840 C C . TYR A 1 368 ? -11.732 18.593 5.953 1.00 65.75 368 TYR A C 1
ATOM 2842 O O . TYR A 1 368 ? -12.434 18.410 4.956 1.00 65.75 368 TYR A O 1
ATOM 2850 N N . ALA A 1 369 ? -12.229 18.592 7.196 1.00 65.88 369 ALA A N 1
ATOM 2851 C CA . ALA A 1 369 ? -13.649 18.441 7.486 1.00 65.88 369 ALA A CA 1
ATOM 2852 C C . ALA A 1 369 ? -14.482 19.474 6.708 1.00 65.88 369 ALA A C 1
ATOM 2854 O O . ALA A 1 369 ? -15.510 19.108 6.134 1.00 65.88 369 ALA A O 1
ATOM 2855 N N . GLN A 1 370 ? -14.024 20.731 6.634 1.00 72.12 370 GLN A N 1
ATOM 2856 C CA . GLN A 1 370 ? -14.678 21.794 5.864 1.00 72.12 370 GLN A CA 1
ATOM 2857 C C . GLN A 1 370 ? -14.726 21.490 4.364 1.00 72.12 370 GLN A C 1
ATOM 2859 O O . GLN A 1 370 ? -15.778 21.648 3.742 1.00 72.12 370 GLN A O 1
ATOM 2864 N N . SER A 1 371 ? -13.630 20.994 3.786 1.00 65.81 371 SER A N 1
ATOM 2865 C CA . SER A 1 371 ? -13.562 20.659 2.358 1.00 65.81 371 SER A CA 1
ATOM 2866 C C . SER A 1 371 ? -14.497 19.517 1.952 1.00 65.81 371 SER A C 1
ATOM 2868 O O . SER A 1 371 ? -15.068 19.546 0.863 1.00 65.81 371 SER A O 1
ATOM 2870 N N . ILE A 1 372 ? -14.702 18.535 2.839 1.00 66.62 372 ILE A N 1
ATOM 2871 C CA . ILE A 1 372 ? -15.568 17.373 2.587 1.00 66.62 372 ILE A CA 1
ATOM 2872 C C . ILE A 1 372 ? -17.014 17.573 3.073 1.00 66.62 372 ILE A C 1
ATOM 2874 O O . ILE A 1 372 ? -17.808 16.620 3.023 1.00 66.62 372 ILE A O 1
ATOM 2878 N N . GLY A 1 373 ? -17.350 18.766 3.581 1.00 75.19 373 GLY A N 1
ATOM 2879 C CA . GLY A 1 373 ? -18.678 19.108 4.096 1.00 75.19 373 GLY A CA 1
ATOM 2880 C C . GLY A 1 373 ? -19.082 18.336 5.356 1.00 75.19 373 GLY A C 1
ATOM 2881 O O . GLY A 1 373 ? -20.256 18.007 5.519 1.00 75.19 373 GLY A O 1
ATOM 2882 N N . PHE A 1 374 ? -18.132 17.971 6.221 1.00 75.44 374 PHE A N 1
ATOM 2883 C CA . PHE A 1 374 ? -18.398 17.212 7.447 1.00 75.44 374 PHE A CA 1
ATOM 2884 C C . PHE A 1 374 ? -18.802 18.131 8.613 1.00 75.44 374 PHE A C 1
ATOM 2886 O O . PHE A 1 374 ? -18.079 18.274 9.598 1.00 75.44 374 PHE A O 1
ATOM 2893 N N . CYS A 1 375 ? -19.975 18.757 8.488 1.00 81.19 375 CYS A N 1
ATOM 2894 C CA . CYS A 1 375 ? -20.461 19.799 9.400 1.00 81.19 375 CYS A CA 1
ATOM 2895 C C . CYS A 1 375 ? -20.506 19.379 10.878 1.00 81.19 375 CYS A C 1
ATOM 2897 O O . CYS A 1 375 ? -20.216 20.199 11.747 1.00 81.19 375 CYS A O 1
ATOM 2899 N N . ASP A 1 376 ? -20.819 18.112 11.167 1.00 81.06 376 ASP A N 1
ATOM 2900 C CA . ASP A 1 376 ? -20.929 17.603 12.542 1.00 81.06 376 ASP A CA 1
ATOM 2901 C C . ASP A 1 376 ? -19.591 17.622 13.292 1.00 81.06 376 ASP A C 1
ATOM 2903 O O . ASP A 1 376 ? -19.571 17.738 14.516 1.00 81.06 376 ASP A O 1
ATOM 2907 N N . ALA A 1 377 ? -18.464 17.554 12.573 1.00 75.81 377 ALA A N 1
ATOM 2908 C CA . ALA A 1 377 ? -17.140 17.643 13.177 1.00 75.81 377 ALA A CA 1
ATOM 2909 C C . ALA A 1 377 ? -16.667 19.078 13.407 1.00 75.81 377 ALA A C 1
ATOM 2911 O O . ALA A 1 377 ? -15.743 19.275 14.191 1.00 75.81 377 ALA A O 1
ATOM 2912 N N . TYR A 1 378 ? -17.286 20.089 12.788 1.00 79.25 378 TYR A N 1
ATOM 2913 C CA . TYR A 1 378 ? -16.839 21.478 12.926 1.00 79.25 378 TYR A CA 1
ATOM 2914 C C . TYR A 1 378 ? -16.816 21.924 14.392 1.00 79.25 378 TYR A C 1
ATOM 2916 O O . TYR A 1 378 ? -15.732 22.264 14.849 1.00 79.25 378 TYR A O 1
ATOM 2924 N N . PRO A 1 379 ? -17.907 21.819 15.181 1.00 73.50 379 PRO A N 1
ATOM 2925 C CA . PRO A 1 379 ? -17.883 22.209 16.596 1.00 73.50 379 PRO A CA 1
ATOM 2926 C C . PRO A 1 379 ? -17.029 21.285 17.482 1.00 73.50 379 PRO A C 1
ATOM 2928 O O . PRO A 1 379 ? -16.854 21.552 18.670 1.00 73.50 379 PRO A O 1
ATOM 2931 N N . LEU A 1 380 ? -16.556 20.152 16.954 1.00 74.44 380 LEU A N 1
ATOM 2932 C CA . LEU A 1 380 ? -15.652 19.240 17.658 1.00 74.44 380 LEU A CA 1
ATOM 2933 C C . LEU A 1 380 ? -14.178 19.584 17.392 1.00 74.44 380 LEU A C 1
ATOM 2935 O O . LEU A 1 380 ? -13.330 19.241 18.205 1.00 74.44 380 LEU A O 1
ATOM 2939 N N . LEU A 1 381 ? -13.891 20.234 16.260 1.00 70.38 381 LEU A N 1
ATOM 2940 C CA . LEU A 1 381 ? -12.546 20.541 15.768 1.00 70.38 381 LEU A CA 1
ATOM 2941 C C . LEU A 1 381 ? -12.220 22.050 15.783 1.00 70.38 381 LEU A C 1
ATOM 2943 O O . LEU A 1 381 ? -11.060 22.409 15.603 1.00 70.38 381 LEU A O 1
ATOM 2947 N N . SER A 1 382 ? -13.217 22.934 15.944 1.00 63.78 382 SER A N 1
ATOM 2948 C CA . SER A 1 382 ? -13.081 24.394 15.794 1.00 63.78 382 SER A CA 1
ATOM 2949 C C . SER A 1 382 ? -12.759 25.170 17.071 1.00 63.78 382 SER A C 1
ATOM 2951 O O . SER A 1 382 ? -12.429 26.349 16.975 1.00 63.78 382 SER A O 1
ATOM 2953 N N . GLU A 1 383 ? -12.866 24.570 18.257 1.00 56.28 383 GLU A N 1
ATOM 2954 C CA . GLU A 1 383 ? -12.634 25.265 19.530 1.00 56.28 383 GLU A CA 1
ATOM 2955 C C . GLU A 1 383 ? -11.833 24.395 20.509 1.00 56.28 383 GLU A C 1
ATOM 2957 O O . GLU A 1 383 ? -12.064 23.191 20.536 1.00 56.28 383 GLU A O 1
ATOM 2962 N N . PRO A 1 384 ? -10.952 24.980 21.349 1.00 47.53 384 PRO A N 1
ATOM 2963 C CA . PRO A 1 384 ? -10.476 24.339 22.570 1.00 47.53 384 PRO A CA 1
ATOM 2964 C C . PRO A 1 384 ? -11.592 24.427 23.625 1.00 47.53 384 PRO A C 1
ATOM 2966 O O . PRO A 1 384 ? -11.695 25.415 24.356 1.00 47.53 384 PRO A O 1
ATOM 2969 N N . LEU A 1 385 ? -12.486 23.440 23.671 1.00 43.16 385 LEU A N 1
ATOM 2970 C CA . LEU A 1 385 ? -13.676 23.464 24.525 1.00 43.16 385 LEU A CA 1
ATOM 2971 C C . LEU A 1 385 ? -13.447 22.701 25.834 1.00 43.16 385 LEU A C 1
ATOM 2973 O O . LEU A 1 385 ? -12.949 21.585 25.878 1.00 43.16 385 LEU A O 1
ATOM 2977 N N . CYS A 1 386 ? -13.832 23.327 26.948 1.00 35.41 386 CYS A N 1
ATOM 2978 C CA . CYS A 1 386 ? -13.635 22.794 28.293 1.00 35.41 386 CYS A CA 1
ATOM 2979 C C . CYS A 1 386 ? -14.221 21.370 28.484 1.00 35.41 386 CYS A C 1
ATOM 2981 O O . CYS A 1 386 ? -15.381 21.133 28.132 1.00 35.41 386 CYS A O 1
ATOM 2983 N N . PRO A 1 387 ? -13.499 20.461 29.175 1.00 37.53 387 PRO A N 1
ATOM 2984 C CA . PRO A 1 387 ? -13.830 19.032 29.303 1.00 37.53 387 PRO A CA 1
ATOM 2985 C C . PRO A 1 387 ? -15.127 18.705 30.070 1.00 37.53 387 PRO A C 1
ATOM 2987 O O . PRO A 1 387 ? -15.539 17.550 30.143 1.00 37.53 387 PRO A O 1
ATOM 2990 N N . SER A 1 388 ? -15.816 19.691 30.645 1.00 38.62 388 SER A N 1
ATOM 2991 C CA . SER A 1 388 ? -16.921 19.477 31.587 1.00 38.62 388 SER A CA 1
ATOM 2992 C C . SER A 1 388 ? -18.303 19.239 30.959 1.00 38.62 388 SER A C 1
ATOM 2994 O O . SER A 1 388 ? -19.292 19.206 31.689 1.00 38.62 388 SER A O 1
ATOM 2996 N N . ARG A 1 389 ? -18.420 19.069 29.633 1.00 37.09 389 ARG A N 1
ATOM 2997 C CA . ARG A 1 389 ? -19.728 18.877 28.963 1.00 37.09 389 ARG A CA 1
ATOM 2998 C C . ARG A 1 389 ? -19.862 17.658 28.039 1.00 37.09 389 ARG A C 1
ATOM 3000 O O . ARG A 1 389 ? -20.893 17.555 27.380 1.00 37.09 389 ARG A O 1
ATOM 3007 N N . ARG A 1 390 ? -18.880 16.748 27.958 1.00 46.12 390 ARG A N 1
ATOM 3008 C CA . ARG A 1 390 ? -18.921 15.630 26.980 1.00 46.12 390 ARG A CA 1
ATOM 3009 C C . ARG A 1 390 ? -18.612 14.217 27.499 1.00 46.12 390 ARG A C 1
ATOM 3011 O O . ARG A 1 390 ? -18.673 13.296 26.690 1.00 46.12 390 ARG A O 1
ATOM 3018 N N . LEU A 1 391 ? -18.314 14.024 28.786 1.00 38.44 391 LEU A N 1
ATOM 3019 C CA . LEU A 1 391 ? -18.162 12.682 29.375 1.00 38.44 391 LEU A CA 1
ATOM 3020 C C . LEU A 1 391 ? -19.464 12.172 29.988 1.00 38.44 391 LEU A C 1
ATOM 3022 O O . LEU A 1 391 ? -20.104 12.961 30.722 1.00 38.44 391 LEU A O 1
#

Radius of gyration: 24.41 Å; Cα contacts (8 Å, |Δi|>4): 553; chains: 1; bounding box: 70×59×63 Å

Organism: Giardia intestinalis (NCBI:txid5741)

pLDDT: mean 71.82, std 18.9, range [25.22, 97.56]

Mean predicted aligned error: 14.9 Å

Solvent-accessible surface area (backbone atoms only — not comparable to full-atom values): 22381 Å² total; per-residue (Å²): 143,79,88,79,80,88,83,57,78,63,64,58,50,54,53,48,55,52,58,61,72,69,58,79,82,72,86,57,70,67,59,56,50,37,58,72,70,67,41,63,65,64,43,63,65,71,55,84,47,59,67,60,43,66,74,51,55,80,80,51,73,61,81,55,52,40,38,77,83,81,59,55,45,96,85,45,52,40,43,32,36,66,58,38,45,28,48,72,69,67,36,56,71,49,30,49,46,51,52,56,41,18,72,37,84,90,26,46,76,46,48,70,62,59,67,48,51,23,77,44,29,53,31,51,38,32,50,26,21,44,69,50,39,49,71,56,26,65,72,31,41,78,57,40,55,73,49,43,20,70,38,68,48,69,48,78,54,89,93,55,83,65,46,30,37,33,30,35,48,34,33,38,42,37,2,51,75,60,64,23,56,71,42,21,52,60,34,36,40,54,42,50,76,52,54,24,45,38,41,34,52,49,81,46,97,82,75,50,77,47,78,45,80,45,78,50,46,53,61,61,54,51,52,59,50,53,72,76,36,83,85,44,85,67,42,58,62,46,49,56,44,51,51,54,24,53,51,41,24,22,31,68,72,68,36,49,68,57,46,61,72,48,36,91,84,47,66,50,46,54,36,70,45,34,42,30,43,61,31,47,15,23,60,66,64,34,48,66,48,53,52,49,47,42,73,73,38,57,75,56,42,52,73,38,43,69,74,40,44,23,82,83,69,46,31,38,62,48,32,6,56,73,60,67,27,59,65,39,37,49,53,52,44,49,67,59,55,65,75,74,82,86,81,82,80,78,86,79,79,99,78,85,84,75,80,90,67,82,77,80,76,95,56,55,68,49,55,41,30,59,75,72,66,42,66,82,46,42,84,59,57,73,56,98,63,75,62,88,79,81,125

Nearest PDB structures (foldseek):
  1ikn-assembly1_D  TM=7.484E-01  e=7.752E-02  Homo sapiens
  1nfi-assembly2_E  TM=5.044E-01  e=2.396E-01  Homo sapiens
  6z4v-assembly1_AAA  TM=2.764E-01  e=1.912E-01  Rattus norvegicus
  6za8-assembly1_AAA  TM=2.380E-01  e=8.876E-02  Rattus norvegicus
  8fiq-assembly1_A  TM=3.351E-01  e=7.082E-01  synthetic construct

Sequence (391 aa):
MLDFKMEDKEDFLECLDMAIAAQALPATGHLDALASENDLFLYLKEVSTPADLLAGVSAFDLSVRTDDSLLGGEEFPRGTSALMYLLRAKKELLASTLLNWAMTEEGAAGRCLLGLQDSNGMSALMLAAQGGFLELVRSLAPYEACLQMHSEAHIKCSGTKPSSWVSGKTALMLAVEARHFDVALFLSTYESGMFFVLEKHIRNTDRTKTVFIDHLFALDILESISQDLENDPHAKNLSDALDLDRWMRAAVTKDIARLIEMAPGFLGKTNGLGQTAIMIACCKDQVDSIRALIRYCPEQFRTLELSKHDVFDNNALCYATLMKSVACVTLLSAYNEAHYQNFSLHRPDERNIASRWNGKGVMGCLEYAQSIGFCDAYPLLSEPLCPSRRL